Protein AF-0000000079786240 (afdb_homodimer)

Sequence (608 aa):
MTSSVLKFWKLVFVFVGFLALCIFALRLSTKAQGFQRQNLEVLKFEAQEPRPQKLTWLQEKLTVGQSELNYLRKNSIPNWLRDIDIDKELNETQAVLTLHSYLDNIDVICRRKIRFGHLDDGGWEICDDIHVRPEPPCIIYSFGIANDWTFDDEVSRLYGCHVYAFDPSIEQDRHDRSKLIHFYPWGLAGITGAWPGKGWPMYTLQDIKEKLGHSDKVIDIVKMDIESSEWTALPQMVTSGQLNNVRQLLIEFHVTPGRKDVKIVQAIERLGFKKFYVHKNFHCRRRQVGFPVFRTSCYEVMYMMTSSVLKFWKLVFVFVGFLALCIFALRLSTKAQGFQRQNLEVLKFEAQEPRPQKLTWLQEKLTVGQSELNYLRKNSIPNWLRDIDIDKELNETQAVLTLHSYLDNIDVICRRKIRFGHLDDGGWEICDDIHVRPEPPCIIYSFGIANDWTFDDEVSRLYGCHVYAFDPSIEQDRHDRSKLIHFYPWGLAGITGAWPGKGWPMYTLQDIKEKLGHSDKVIDIVKMDIESSEWTALPQMVTSGQLNNVRQLLIEFHVTPGRKDVKIVQAIERLGFKKFYVHKNFHCRRRQVGFPVFRTSCYEVMYM

Nearest PDB structures (foldseek):
  7c9m-assembly4_D  TM=3.931E-01  e=1.269E-02  Staphylococcus aureus subsp. aureus Mu50
  3cse-assembly1_A  TM=3.322E-01  e=5.020E-03  Nakaseomyces glabratus
  1zg3-assembly1_A  TM=3.433E-01  e=6.742E-02  Medicago truncatula
  4lcj-assembly4_G  TM=2.944E-01  e=4.311E-01  Homo sapiens
  6cdf-assembly1_A  TM=2.837E-01  e=4.879E-01  Homo sapiens

Organism: Elysia chlorotica (NCBI:txid188477)

InterPro domains:
  IPR025714 Methyltransferase domain [PF13383] (102-303)
  IPR026913 Probable methyltransferase-like protein 24 [PTHR32026] (58-301)

Secondary structure (DSSP, 8-state):
-----S-S------------TT-TT-----------------------------GGGGGGGTTHHHHHHHHHHHH---S--TT--HHHH--HHHHHHHHHHHHTS-SS--SSEEEES-SSTT-EEEE--TTTS--SS-EEEEE--TT--HHHHHHHHHH-PEEEEE-TTS---SEESSSSEEEE--EE-SS-EEPTTT--EEE-HHHHHHHTT-TTSPEEEEEE--TTTHHHHHHHHHHTTTTTTEEEEEEEEE---SHHHHHHHHHHHHTT--EEEEEE-GGGEE--TT-SS-EESEEEEEE-/--------------------TT--------------------------------STTTTTSTTTHHHHHHHHHHH---S--TT--HHHH--HHHHHHHHHHHHTS-SS--SSEEEES-SSTT-EEEE--TTTS--SS-EEEEE--TT--HHHHHHHHHH-PEEEEE-TTS---SEESSSSEEEE--EE-SS-EEPTTT--EEE-HHHHHHHTT-TTSPEEEEEE--TTTHHHHHHHHHHTTTTTTEEEEEEEEE---SHHHHHHHHHHHHTT--EEEEEE-GGGEE--TT-SS-EESEEEEEE-

Foldseek 3Di:
DDCPDDPDPPPDDPPDDPDDDPDDPDDPDDDPDDPDPPCPPPPCPPPPVPDPPDDPVPVVVVCCLVVLVVLLVVQEDQDDCQPPPLVPPHDQLSLQSHVQNPLADFDDAQPDWDWWFDPAPQIDIDRCDPVQHAAPQAEEEAEDCVVRCRRVVVCCVPRVYQYEYEALVPPDDWDAPDPRYTYHNEHEALDFAADPPPRRGYDAPCVVCVVVVNNPHAHSEYAYDHPARCLGRQVNCLVVVVCLRYRKYKYKAQDDRGSSSSVSVNSVVNSPKTWHDKDFRCVQWADDPSNSDIGGSIITTMID/DDPDDDPDDPPDDPDDDDDDDPDDPDDDDDDPDDPDPPPPPPPPPPPPPPPPPPPPVVVVVVCVLVVLVVLLVVQEDQDDCQPPPLVPPHDQLSLQSHVQNPLADFDDAQPDWDWWFDPAPQIDIDRCDPVQHAAPQAEEEAEDCVVRCRRVVVCCVPRVYQYEYEALVPPDDWDAPDPRYTYHNEHEALDFDADPPPRRGYDAPCVVCVVVVNNPHAHSEYADDHPARCLGRQVNCLVVVVCLRYRKYKYKAQDDRGSSSSVSVNSVVNSPKTWHDKDFRCVQWDDDPSNSDIGGSIITTMID

Radius of gyration: 31.69 Å; Cα contacts (8 Å, |Δi|>4): 1097; chains: 2; bounding box: 98×80×84 Å

pLDDT: mean 80.37, std 29.46, range [17.89, 98.94]

Solvent-accessible surface area (backbone atoms only — not comparable to full-atom values): 34622 Å² total; per-residue (Å²): 140,75,90,80,74,90,74,82,78,83,78,80,81,83,74,79,90,82,79,78,84,74,71,87,72,76,73,93,75,76,90,75,71,81,83,71,81,71,79,72,72,71,75,74,73,73,72,68,69,74,72,75,82,72,73,71,72,61,75,72,49,79,67,39,23,49,37,37,54,48,48,40,61,75,42,35,51,29,63,82,51,65,84,58,55,61,85,81,74,38,55,62,69,30,24,36,46,15,42,57,36,30,54,59,30,47,70,46,86,44,57,37,54,44,62,33,40,40,78,56,85,73,32,47,67,42,53,59,38,87,92,58,34,73,52,64,86,33,34,30,42,38,34,45,42,91,88,54,54,51,30,60,54,45,47,28,51,33,45,50,22,39,33,41,34,24,29,39,84,50,93,53,71,70,44,65,84,45,99,40,31,38,38,38,43,36,34,69,21,52,53,68,43,62,39,83,95,74,60,34,47,27,26,24,66,64,56,49,26,51,76,70,71,38,73,88,47,64,32,38,31,40,36,39,45,58,88,51,35,58,74,46,19,49,57,42,31,59,76,68,50,64,56,76,47,44,48,26,44,33,37,46,43,55,66,64,85,39,55,69,55,42,53,50,57,27,51,46,38,63,75,61,44,33,31,48,42,58,47,69,38,57,91,33,60,34,82,48,91,79,49,84,51,71,42,52,36,28,34,35,33,25,28,63,140,77,98,78,79,97,80,85,77,98,77,74,92,82,79,77,98,83,81,78,90,73,70,94,73,78,71,91,75,83,81,82,75,78,83,72,80,70,77,75,74,73,76,75,74,74,75,70,72,73,74,78,79,58,71,73,59,61,76,60,54,72,62,39,26,47,35,36,55,47,48,38,62,74,42,34,50,31,63,82,52,65,84,58,55,60,83,81,75,37,54,63,69,30,24,35,45,16,43,56,36,31,54,59,28,48,70,43,87,44,56,39,54,44,62,33,39,42,78,56,86,72,33,48,68,42,51,58,37,87,91,57,34,73,52,63,86,32,33,31,41,39,35,44,42,91,89,53,53,49,30,59,54,46,47,28,53,34,46,51,20,40,32,42,35,24,30,41,85,50,95,53,73,70,45,65,83,44,100,41,32,39,38,36,41,36,34,70,21,51,53,70,43,62,40,83,93,74,60,34,45,25,26,24,68,64,56,50,26,51,77,70,71,39,73,89,48,67,32,37,31,40,36,38,44,58,88,51,34,57,75,46,20,48,58,42,33,58,76,71,50,64,55,75,46,43,46,26,44,34,36,47,44,55,65,65,85,38,56,69,56,44,53,49,57,26,51,46,38,66,74,62,44,35,31,48,42,60,47,71,38,59,90,33,60,37,82,47,90,79,48,83,50,72,42,54,34,28,34,36,34,26,29,64

Structure (mmCIF, N/CA/C/O backbone):
data_AF-0000000079786240-model_v1
#
loop_
_entity.id
_entity.type
_entity.pdbx_description
1 polymer 'Methyltransferase domain-containing protein'
#
loop_
_atom_site.group_PDB
_atom_site.id
_atom_site.type_symbol
_atom_site.label_atom_id
_atom_site.label_alt_id
_atom_site.label_comp_id
_atom_site.label_asym_id
_atom_site.label_entity_id
_atom_site.label_seq_id
_atom_site.pdbx_PDB_ins_code
_atom_site.Cartn_x
_atom_site.Cartn_y
_atom_site.Cartn_z
_atom_site.occupancy
_atom_site.B_iso_or_equiv
_atom_site.auth_seq_id
_atom_site.auth_comp_id
_atom_site.auth_asym_id
_atom_site.auth_atom_id
_atom_site.pdbx_PDB_model_num
ATOM 1 N N . MET A 1 1 ? 44.469 -10.828 -60.812 1 22.33 1 MET A N 1
ATOM 2 C CA . MET A 1 1 ? 43.219 -10.32 -61.312 1 22.33 1 MET A CA 1
ATOM 3 C C . MET A 1 1 ? 42.031 -10.883 -60.531 1 22.33 1 MET A C 1
ATOM 5 O O . MET A 1 1 ? 40.938 -10.312 -60.531 1 22.33 1 MET A O 1
ATOM 9 N N . THR A 1 2 ? 42.094 -12.125 -60.062 1 22.59 2 THR A N 1
ATOM 10 C CA . THR A 1 2 ? 41.062 -13.141 -59.969 1 22.59 2 THR A CA 1
ATOM 11 C C . THR A 1 2 ? 40.156 -12.891 -58.75 1 22.59 2 THR A C 1
ATOM 13 O O . THR A 1 2 ? 38.938 -12.977 -58.844 1 22.59 2 THR A O 1
ATOM 16 N N . SER A 1 3 ? 40.688 -13.172 -57.531 1 25.36 3 SER A N 1
ATOM 17 C CA . SER A 1 3 ? 40.094 -13.953 -56.438 1 25.36 3 SER A CA 1
ATOM 18 C C . SER A 1 3 ? 39.188 -13.094 -55.562 1 25.36 3 SER A C 1
ATOM 20 O O . SER A 1 3 ? 39.625 -12.57 -54.531 1 25.36 3 SER A O 1
ATOM 22 N N . SER A 1 4 ? 38.5 -12.031 -56.219 1 27.08 4 SER A N 1
ATOM 23 C CA . SER A 1 4 ? 37.562 -10.945 -55.906 1 27.08 4 SER A CA 1
ATOM 24 C C . SER A 1 4 ? 36.312 -11.469 -55.219 1 27.08 4 SER A C 1
ATOM 26 O O . SER A 1 4 ? 35.406 -11.953 -55.875 1 27.08 4 SER A O 1
ATOM 28 N N . VAL A 1 5 ? 36.469 -12.211 -54 1 24.45 5 VAL A N 1
ATOM 29 C CA . VAL A 1 5 ? 35.656 -13.164 -53.219 1 24.45 5 VAL A CA 1
ATOM 30 C C . VAL A 1 5 ? 34.281 -12.57 -52.938 1 24.45 5 VAL A C 1
ATOM 32 O O . VAL A 1 5 ? 34.094 -11.359 -53.094 1 24.45 5 VAL A O 1
ATOM 35 N N . LEU A 1 6 ? 33.594 -12.906 -51.656 1 22.25 6 LEU A N 1
ATOM 36 C CA . LEU A 1 6 ? 32.438 -13.57 -51.062 1 22.25 6 LEU A CA 1
ATOM 37 C C . LEU A 1 6 ? 31.469 -12.555 -50.438 1 22.25 6 LEU A C 1
ATOM 39 O O . LEU A 1 6 ? 31.359 -12.453 -49.219 1 22.25 6 LEU A O 1
ATOM 43 N N . LYS A 1 7 ? 31.719 -11.18 -50.688 1 22.36 7 LYS A N 1
ATOM 44 C CA . LYS A 1 7 ? 31.172 -10.125 -49.844 1 22.36 7 LYS A CA 1
ATOM 45 C C . LYS A 1 7 ? 29.656 -10.281 -49.656 1 22.36 7 LYS A C 1
ATOM 47 O O . LYS A 1 7 ? 29.141 -10.18 -48.562 1 22.36 7 LYS A O 1
ATOM 52 N N . PHE A 1 8 ? 28.719 -9.867 -50.625 1 22.98 8 PHE A N 1
ATOM 53 C CA . PHE A 1 8 ? 27.641 -8.883 -50.562 1 22.98 8 PHE A CA 1
ATOM 54 C C . PHE A 1 8 ? 26.297 -9.57 -50.344 1 22.98 8 PHE A C 1
ATOM 56 O O . PHE A 1 8 ? 25.25 -8.914 -50.375 1 22.98 8 PHE A O 1
ATOM 63 N N . TRP A 1 9 ? 26.125 -10.969 -50.344 1 21.17 9 TRP A N 1
ATOM 64 C CA . TRP A 1 9 ? 24.875 -11.523 -50.844 1 21.17 9 TRP A CA 1
ATOM 65 C C . TRP A 1 9 ? 23.719 -11.234 -49.906 1 21.17 9 TRP A C 1
ATOM 67 O O . TRP A 1 9 ? 22.578 -11.578 -50.188 1 21.17 9 TRP A O 1
ATOM 77 N N . LYS A 1 10 ? 23.938 -11.117 -48.531 1 20.62 10 LYS A N 1
ATOM 78 C CA . LYS A 1 10 ? 22.984 -11.75 -47.625 1 20.62 10 LYS A CA 1
ATOM 79 C C . LYS A 1 10 ? 21.703 -10.938 -47.5 1 20.62 10 LYS A C 1
ATOM 81 O O . LYS A 1 10 ? 21.516 -10.172 -46.562 1 20.62 10 LYS A O 1
ATOM 86 N N . LEU A 1 11 ? 21.281 -9.992 -48.406 1 23.78 11 LEU A N 1
ATOM 87 C CA . LEU A 1 11 ? 20.172 -9.062 -48.281 1 23.78 11 LEU A CA 1
ATOM 88 C C . LEU A 1 11 ? 18.844 -9.812 -48.156 1 23.78 11 LEU A C 1
ATOM 90 O O . LEU A 1 11 ? 18.359 -10.375 -49.156 1 23.78 11 LEU A O 1
ATOM 94 N N . VAL A 1 12 ? 18.578 -10.758 -47.156 1 21.23 12 VAL A N 1
ATOM 95 C CA . VAL A 1 12 ? 17.531 -11.75 -47.031 1 21.23 12 VAL A CA 1
ATOM 96 C C . VAL A 1 12 ? 16.156 -11.078 -47.188 1 21.23 12 VAL A C 1
ATOM 98 O O . VAL A 1 12 ? 16.016 -9.883 -46.938 1 21.23 12 VAL A O 1
ATOM 101 N N . PHE A 1 13 ? 14.836 -11.836 -47.219 1 21.84 13 PHE A N 1
ATOM 102 C CA . PHE A 1 13 ? 13.562 -12.195 -47.812 1 21.84 13 PHE A CA 1
ATOM 103 C C . PHE A 1 13 ? 12.398 -11.531 -47.094 1 21.84 13 PHE A C 1
ATOM 105 O O . PHE A 1 13 ? 11.234 -11.852 -47.344 1 21.84 13 PHE A O 1
ATOM 112 N N . VAL A 1 14 ? 12.523 -10.68 -46.062 1 21.89 14 VAL A N 1
ATOM 113 C CA . VAL A 1 14 ? 11.492 -10.688 -45 1 21.89 14 VAL A CA 1
ATOM 114 C C . VAL A 1 14 ? 10.195 -10.117 -45.562 1 21.89 14 VAL A C 1
ATOM 116 O O . VAL A 1 14 ? 9.32 -9.688 -44.812 1 21.89 14 VAL A O 1
ATOM 119 N N . PHE A 1 15 ? 9.852 -9.883 -46.844 1 21.89 15 PHE A N 1
ATOM 120 C CA . PHE A 1 15 ? 8.875 -8.906 -47.312 1 21.89 15 PHE A CA 1
ATOM 121 C C . PHE A 1 15 ? 7.457 -9.438 -47.156 1 21.89 15 PHE A C 1
ATOM 123 O O . PHE A 1 15 ? 6.5 -8.852 -47.656 1 21.89 15 PHE A O 1
ATOM 130 N N . VAL A 1 16 ? 7.137 -10.68 -46.531 1 21.16 16 VAL A N 1
ATOM 131 C CA . VAL A 1 16 ? 5.973 -11.336 -47.125 1 21.16 16 VAL A CA 1
ATOM 132 C C . VAL A 1 16 ? 4.734 -10.461 -46.938 1 21.16 16 VAL A C 1
ATOM 134 O O . VAL A 1 16 ? 4.746 -9.531 -46.125 1 21.16 16 VAL A O 1
ATOM 137 N N . GLY A 1 17 ? 3.383 -11.016 -46.281 1 21.52 17 GLY A N 1
ATOM 138 C CA . GLY A 1 17 ? 2.043 -11.344 -46.75 1 21.52 17 GLY A CA 1
ATOM 139 C C . GLY A 1 17 ? 0.993 -10.352 -46.281 1 21.52 17 GLY A C 1
ATOM 140 O O . GLY A 1 17 ? 0.657 -10.305 -45.094 1 21.52 17 GLY A O 1
ATOM 141 N N . PHE A 1 18 ? 0.899 -9.078 -46.562 1 21.66 18 PHE A N 1
ATOM 142 C CA . PHE A 1 18 ? 0.159 -7.91 -46.094 1 21.66 18 PHE A CA 1
ATOM 143 C C . PHE A 1 18 ? -1.342 -8.125 -46.281 1 21.66 18 PHE A C 1
ATOM 145 O O . PHE A 1 18 ? -2.127 -7.73 -45.406 1 21.66 18 PHE A O 1
ATOM 152 N N . LEU A 1 19 ? -1.97 -8.469 -47.469 1 20.8 19 LEU A N 1
ATOM 153 C CA . LEU A 1 19 ? -3.029 -7.699 -48.094 1 20.8 19 LEU A CA 1
ATOM 154 C C . LEU A 1 19 ? -4.402 -8.188 -47.656 1 20.8 19 LEU A C 1
ATOM 156 O O . LEU A 1 19 ? -5.379 -7.434 -47.688 1 20.8 19 LEU A O 1
ATOM 160 N N . ALA A 1 20 ? -4.766 -9.445 -47.344 1 20.47 20 ALA A N 1
ATOM 161 C CA . ALA A 1 20 ? -5.945 -9.984 -48 1 20.47 20 ALA A CA 1
ATOM 162 C C . ALA A 1 20 ? -7.227 -9.562 -47.281 1 20.47 20 ALA A C 1
ATOM 164 O O . ALA A 1 20 ? -8.328 -9.773 -47.812 1 20.47 20 ALA A O 1
ATOM 165 N N . LEU A 1 21 ? -7.316 -9.047 -46.031 1 19.92 21 LEU A N 1
ATOM 166 C CA . LEU A 1 21 ? -8.414 -9.555 -45.219 1 19.92 21 LEU A CA 1
ATOM 167 C C . LEU A 1 21 ? -9.703 -8.781 -45.5 1 19.92 21 LEU A C 1
ATOM 169 O O . LEU A 1 21 ? -10.453 -8.453 -44.594 1 19.92 21 LEU A O 1
ATOM 173 N N . CYS A 1 22 ? -9.906 -7.91 -46.5 1 19.03 22 CYS A N 1
ATOM 174 C CA . CYS A 1 22 ? -10.93 -6.871 -46.406 1 19.03 22 CYS A CA 1
ATOM 175 C C . CYS A 1 22 ? -12.328 -7.465 -46.562 1 19.03 22 CYS A C 1
ATOM 177 O O . CYS A 1 22 ? -13.312 -6.84 -46.156 1 19.03 22 CYS A O 1
ATOM 179 N N . ILE A 1 23 ? -12.602 -8.531 -47.375 1 19.91 23 ILE A N 1
ATOM 180 C CA . ILE A 1 23 ? -13.711 -8.438 -48.312 1 19.91 23 ILE A CA 1
ATOM 181 C C . ILE A 1 23 ? -15.023 -8.766 -47.594 1 19.91 23 ILE A C 1
ATOM 183 O O . ILE A 1 23 ? -16.094 -8.367 -48.062 1 19.91 23 ILE A O 1
ATOM 187 N N . PHE A 1 24 ? -15.156 -9.586 -46.562 1 20.86 24 PHE A N 1
ATOM 188 C CA . PHE A 1 24 ? -16.312 -10.484 -46.656 1 20.86 24 PHE A CA 1
ATOM 189 C C . PHE A 1 24 ? -17.594 -9.773 -46.219 1 20.86 24 PHE A C 1
ATOM 191 O O . PHE A 1 24 ? -18.094 -10.008 -45.125 1 20.86 24 PHE A O 1
ATOM 198 N N . ALA A 1 25 ? -17.797 -8.438 -46.281 1 20.77 25 ALA A N 1
ATOM 199 C CA . ALA A 1 25 ? -18.859 -7.773 -45.531 1 20.77 25 ALA A CA 1
ATOM 200 C C . ALA A 1 25 ? -20.234 -8.141 -46.125 1 20.77 25 ALA A C 1
ATOM 202 O O . ALA A 1 25 ? -21.266 -7.836 -45.5 1 20.77 25 ALA A O 1
ATOM 203 N N . LEU A 1 26 ? -20.359 -8.531 -47.375 1 20.33 26 LEU A N 1
ATOM 204 C CA . LEU A 1 26 ? -21.516 -7.988 -48.062 1 20.33 26 LEU A CA 1
ATOM 205 C C . LEU A 1 26 ? -22.797 -8.695 -47.625 1 20.33 26 LEU A C 1
ATOM 207 O O . LEU A 1 26 ? -23.859 -8.078 -47.594 1 20.33 26 LEU A O 1
ATOM 211 N N . ARG A 1 27 ? -22.938 -10.055 -47.594 1 20.02 27 ARG A N 1
ATOM 212 C CA . ARG A 1 27 ? -24.047 -10.609 -48.344 1 20.02 27 ARG A CA 1
ATOM 213 C C . ARG A 1 27 ? -25.328 -10.625 -47.5 1 20.02 27 ARG A C 1
ATOM 215 O O . ARG A 1 27 ? -26.359 -11.109 -47.969 1 20.02 27 ARG A O 1
ATOM 222 N N . LEU A 1 28 ? -25.359 -10.594 -46.094 1 21.94 28 LEU A N 1
ATOM 223 C CA . LEU A 1 28 ? -26.453 -11.383 -45.531 1 21.94 28 LEU A CA 1
ATOM 224 C C . LEU A 1 28 ? -27.781 -10.641 -45.688 1 21.94 28 LEU A C 1
ATOM 226 O O . LEU A 1 28 ? -27.969 -9.602 -45.031 1 21.94 28 LEU A O 1
ATOM 230 N N . SER A 1 29 ? -28.484 -10.648 -46.781 1 19.75 29 SER A N 1
ATOM 231 C CA . SER A 1 29 ? -29.625 -9.961 -47.375 1 19.75 29 SER A CA 1
ATOM 232 C C . SER A 1 29 ? -30.875 -10.117 -46.5 1 19.75 29 SER A C 1
ATOM 234 O O . SER A 1 29 ? -31.484 -9.133 -46.094 1 19.75 29 SER A O 1
ATOM 236 N N . THR A 1 30 ? -31.812 -11.039 -46.812 1 20.81 30 THR A N 1
ATOM 237 C CA . THR A 1 30 ? -33.188 -10.828 -47.281 1 20.81 30 THR A CA 1
ATOM 238 C C . THR A 1 30 ? -34.156 -10.922 -46.125 1 20.81 30 THR A C 1
ATOM 240 O O . THR A 1 30 ? -35.125 -10.133 -46.062 1 20.81 30 THR A O 1
ATOM 243 N N . LYS A 1 31 ? -34.469 -12.203 -45.531 1 21.92 31 LYS A N 1
ATOM 244 C CA . LYS A 1 31 ? -35.844 -12.633 -45.312 1 21.92 31 LYS A CA 1
ATOM 245 C C . LYS A 1 31 ? -36.438 -11.961 -44.062 1 21.92 31 LYS A C 1
ATOM 247 O O . LYS A 1 31 ? -36.188 -12.398 -42.938 1 21.92 31 LYS A O 1
ATOM 252 N N . ALA A 1 32 ? -36.469 -10.641 -43.812 1 23.78 32 ALA A N 1
ATOM 253 C CA . ALA A 1 32 ? -36.906 -9.898 -42.625 1 23.78 32 ALA A CA 1
ATOM 254 C C . ALA A 1 32 ? -38.438 -9.992 -42.469 1 23.78 32 ALA A C 1
ATOM 256 O O . ALA A 1 32 ? -39.156 -9.109 -42.906 1 23.78 32 ALA A O 1
ATOM 257 N N . GLN A 1 33 ? -39 -11.148 -42.875 1 21.19 33 GLN A N 1
ATOM 258 C CA . GLN A 1 33 ? -40.438 -11.047 -43.062 1 21.19 33 GLN A CA 1
ATOM 259 C C . GLN A 1 33 ? -41.125 -10.531 -41.812 1 21.19 33 GLN A C 1
ATOM 261 O O . GLN A 1 33 ? -40.531 -10.453 -40.75 1 21.19 33 GLN A O 1
ATOM 266 N N . GLY A 1 34 ? -42.469 -11.07 -41.406 1 22.34 34 GLY A N 1
ATOM 267 C CA . GLY A 1 34 ? -43.812 -10.609 -41.094 1 22.34 34 GLY A CA 1
ATOM 268 C C . GLY A 1 34 ? -44.062 -10.492 -39.594 1 22.34 34 GLY A C 1
ATOM 269 O O . GLY A 1 34 ? -45.188 -10.68 -39.125 1 22.34 34 GLY A O 1
ATOM 270 N N . PHE A 1 35 ? -43.062 -10.531 -38.688 1 23.77 35 PHE A N 1
ATOM 271 C CA . PHE A 1 35 ? -43.469 -10.828 -37.312 1 23.77 35 PHE A CA 1
ATOM 272 C C . PHE A 1 35 ? -44.469 -9.812 -36.812 1 23.77 35 PHE A C 1
ATOM 274 O O . PHE A 1 35 ? -44.281 -8.602 -36.938 1 23.77 35 PHE A O 1
ATOM 281 N N . GLN A 1 36 ? -45.75 -10.289 -36.688 1 22.17 36 GLN A N 1
ATOM 282 C CA . GLN A 1 36 ? -47.031 -9.695 -36.312 1 22.17 36 GLN A CA 1
ATOM 283 C C . GLN A 1 36 ? -46.906 -8.789 -35.094 1 22.17 36 GLN A C 1
ATOM 285 O O . GLN A 1 36 ? -46.156 -9.102 -34.156 1 22.17 36 GLN A O 1
ATOM 290 N N . ARG A 1 37 ? -47.469 -7.605 -35.156 1 24.81 37 ARG A N 1
ATOM 291 C CA . ARG A 1 37 ? -47.562 -6.414 -34.312 1 24.81 37 ARG A CA 1
ATOM 292 C C . ARG A 1 37 ? -48.281 -6.73 -33 1 24.81 37 ARG A C 1
ATOM 294 O O . ARG A 1 37 ? -49.5 -6.734 -32.938 1 24.81 37 ARG A O 1
ATOM 301 N N . GLN A 1 38 ? -48 -7.93 -32.344 1 24.08 38 GLN A N 1
ATOM 302 C CA . GLN A 1 38 ? -48.812 -8.102 -31.172 1 24.08 38 GLN A CA 1
ATOM 303 C C . GLN A 1 38 ? -48.875 -6.82 -30.359 1 24.08 38 GLN A C 1
ATOM 305 O O . GLN A 1 38 ? -47.875 -6.109 -30.219 1 24.08 38 GLN A O 1
ATOM 310 N N . ASN A 1 39 ? -50.125 -6.297 -30.203 1 23.8 39 ASN A N 1
ATOM 311 C CA . ASN A 1 39 ? -50.594 -5.098 -29.531 1 23.8 39 ASN A CA 1
ATOM 312 C C . ASN A 1 39 ? -50 -4.949 -28.141 1 23.8 39 ASN A C 1
ATOM 314 O O . ASN A 1 39 ? -50.219 -5.793 -27.266 1 23.8 39 ASN A O 1
ATOM 318 N N . LEU A 1 40 ? -48.781 -4.582 -28.062 1 23.16 40 LEU A N 1
ATOM 319 C CA . LEU A 1 40 ? -48.125 -4.316 -26.781 1 23.16 40 LEU A CA 1
ATOM 320 C C . LEU A 1 40 ? -48.938 -3.32 -25.953 1 23.16 40 LEU A C 1
ATOM 322 O O . LEU A 1 40 ? -49 -2.133 -26.281 1 23.16 40 LEU A O 1
ATOM 326 N N . GLU A 1 41 ? -50.188 -3.85 -25.609 1 24.83 41 GLU A N 1
ATOM 327 C CA . GLU A 1 41 ? -50.906 -2.977 -24.703 1 24.83 41 GLU A CA 1
ATOM 328 C C . GLU A 1 41 ? -50 -2.373 -23.656 1 24.83 41 GLU A C 1
ATOM 330 O O . GLU A 1 41 ? -49.344 -3.102 -22.922 1 24.83 41 GLU A O 1
ATOM 335 N N . VAL A 1 42 ? -49.625 -1.253 -23.891 1 26.91 42 VAL A N 1
ATOM 336 C CA . VAL A 1 42 ? -48.844 -0.353 -23.047 1 26.91 42 VAL A CA 1
ATOM 337 C C . VAL A 1 42 ? -49.562 -0.177 -21.703 1 26.91 42 VAL A C 1
ATOM 339 O O . VAL A 1 42 ? -50.656 0.389 -21.625 1 26.91 42 VAL A O 1
ATOM 342 N N . LEU A 1 43 ? -49.594 -1.29 -20.906 1 24.41 43 LEU A N 1
ATOM 343 C CA . LEU A 1 43 ? -50.125 -1.073 -19.578 1 24.41 43 LEU A CA 1
ATOM 344 C C . LEU A 1 43 ? -49.656 0.246 -19 1 24.41 43 LEU A C 1
ATOM 346 O O . LEU A 1 43 ? -48.438 0.467 -18.875 1 24.41 43 LEU A O 1
ATOM 350 N N . LYS A 1 44 ? -50.5 1.229 -19.188 1 26.27 44 LYS A N 1
ATOM 351 C CA . LYS A 1 44 ? -50.375 2.533 -18.531 1 26.27 44 LYS A CA 1
ATOM 352 C C . LYS A 1 44 ? -50.219 2.387 -17.016 1 26.27 44 LYS A C 1
ATOM 354 O O . LYS A 1 44 ? -51.188 2.1 -16.328 1 26.27 44 LYS A O 1
ATOM 359 N N . PHE A 1 45 ? -49.156 1.735 -16.562 1 23.72 45 PHE A N 1
ATOM 360 C CA . PHE A 1 45 ? -49 1.871 -15.117 1 23.72 45 PHE A CA 1
ATOM 361 C C . PHE A 1 45 ? -49.125 3.332 -14.695 1 23.72 45 PHE A C 1
ATOM 363 O O . PHE A 1 45 ? -48.344 4.168 -15.148 1 23.72 45 PHE A O 1
ATOM 370 N N . GLU A 1 46 ? -50.281 3.771 -14.5 1 24.84 46 GLU A N 1
ATOM 371 C CA . GLU A 1 46 ? -50.469 5.047 -13.812 1 24.84 46 GLU A CA 1
ATOM 372 C C . GLU A 1 46 ? -49.531 5.164 -12.617 1 24.84 46 GLU A C 1
ATOM 374 O O . GLU A 1 46 ? -49.594 4.344 -11.695 1 24.84 46 GLU A O 1
ATOM 379 N N . ALA A 1 47 ? -48.469 5.812 -12.812 1 28.72 47 ALA A N 1
ATOM 380 C CA . ALA A 1 47 ? -47.5 6.242 -11.789 1 28.72 47 ALA A CA 1
ATOM 381 C C . ALA A 1 47 ? -48.219 7.004 -10.672 1 28.72 47 ALA A C 1
ATOM 383 O O . ALA A 1 47 ? -48.625 8.148 -10.859 1 28.72 47 ALA A O 1
ATOM 384 N N . GLN A 1 48 ? -49.156 6.301 -10.109 1 28.42 48 GLN A N 1
ATOM 385 C CA . GLN A 1 48 ? -49.562 7.137 -8.984 1 28.42 48 GLN A CA 1
ATOM 386 C C . GLN A 1 48 ? -48.375 7.672 -8.219 1 28.42 48 GLN A C 1
ATOM 388 O O . GLN A 1 48 ? -47.469 6.906 -7.859 1 28.42 48 GLN A O 1
ATOM 393 N N . GLU A 1 49 ? -48.188 8.93 -8.344 1 26.52 49 GLU A N 1
ATOM 394 C CA . GLU A 1 49 ? -47.125 9.742 -7.734 1 26.52 49 GLU A CA 1
ATOM 395 C C . GLU A 1 49 ? -47.125 9.578 -6.215 1 26.52 49 GLU A C 1
ATOM 397 O O . GLU A 1 49 ? -48.094 9.891 -5.547 1 26.52 49 GLU A O 1
ATOM 402 N N . PRO A 1 50 ? -46.719 8.398 -5.75 1 29.34 50 PRO A N 1
ATOM 403 C CA . PRO A 1 50 ? -46.938 8.5 -4.301 1 29.34 50 PRO A CA 1
ATOM 404 C C . PRO A 1 50 ? -46.5 9.844 -3.734 1 29.34 50 PRO A C 1
ATOM 406 O O . PRO A 1 50 ? -45.625 10.5 -4.305 1 29.34 50 PRO A O 1
ATOM 409 N N . ARG A 1 51 ? -47.406 10.508 -3.018 1 31.05 51 ARG A N 1
ATOM 410 C CA . ARG A 1 51 ? -47.188 11.734 -2.262 1 31.05 51 ARG A CA 1
ATOM 411 C C . ARG A 1 51 ? -45.875 11.695 -1.495 1 31.05 51 ARG A C 1
ATOM 413 O O . ARG A 1 51 ? -45.531 10.664 -0.907 1 31.05 51 ARG A O 1
ATOM 420 N N . PRO A 1 52 ? -45 12.703 -1.837 1 26.17 52 PRO A N 1
ATOM 421 C CA . PRO A 1 52 ? -43.656 12.773 -1.272 1 26.17 52 PRO A CA 1
ATOM 422 C C . PRO A 1 52 ? -43.656 12.672 0.251 1 26.17 52 PRO A C 1
ATOM 424 O O . PRO A 1 52 ? -44.25 13.508 0.933 1 26.17 52 PRO A O 1
ATOM 427 N N . GLN A 1 53 ? -44.062 11.516 0.811 1 27.8 53 GLN A N 1
ATOM 428 C CA . GLN A 1 53 ? -43.875 11.625 2.252 1 27.8 53 GLN A CA 1
ATOM 429 C C . GLN A 1 53 ? -42.562 12.367 2.574 1 27.8 53 GLN A C 1
ATOM 431 O O . GLN A 1 53 ? -41.5 11.93 2.18 1 27.8 53 GLN A O 1
ATOM 436 N N . LYS A 1 54 ? -42.594 13.695 2.873 1 25.92 54 LYS A N 1
ATOM 437 C CA . LYS A 1 54 ? -41.75 14.883 3.004 1 25.92 54 LYS A CA 1
ATOM 438 C C . LYS A 1 54 ? -40.469 14.578 3.787 1 25.92 54 LYS A C 1
ATOM 440 O O . LYS A 1 54 ? -40.406 13.57 4.492 1 25.92 54 LYS A O 1
ATOM 445 N N . LEU A 1 55 ? -39.812 15.672 4.52 1 23.17 55 LEU A N 1
ATOM 446 C CA . LEU A 1 55 ? -38.625 16.359 4.965 1 23.17 55 LEU A CA 1
ATOM 447 C C . LEU A 1 55 ? -38.062 15.719 6.234 1 23.17 55 LEU A C 1
ATOM 449 O O . LEU A 1 55 ? -37.031 16.172 6.766 1 23.17 55 LEU A O 1
ATOM 453 N N . THR A 1 56 ? -38.938 15.055 7.004 1 29.62 56 THR A N 1
ATOM 454 C CA . THR A 1 56 ? -38.5 14.742 8.367 1 29.62 56 THR A CA 1
ATOM 455 C C . THR A 1 56 ? -37.312 13.805 8.359 1 29.62 56 THR A C 1
ATOM 457 O O . THR A 1 56 ? -36.656 13.602 9.391 1 29.62 56 THR A O 1
ATOM 460 N N . TRP A 1 57 ? -37.188 13.055 7.281 1 28.08 57 TRP A N 1
ATOM 461 C CA . TRP A 1 57 ? -36.156 12.023 7.25 1 28.08 57 TRP A CA 1
ATOM 462 C C . TRP A 1 57 ? -34.781 12.641 7.238 1 28.08 57 TRP A C 1
ATOM 464 O O . TRP A 1 57 ? -33.781 11.953 7.484 1 28.08 57 TRP A O 1
ATOM 474 N N . LEU A 1 58 ? -34.562 14.031 7.02 1 29.48 58 LEU A N 1
ATOM 475 C CA . LEU A 1 58 ? -33.375 14.891 7.004 1 29.48 58 LEU A CA 1
ATOM 476 C C . LEU A 1 58 ? -32.688 14.883 8.367 1 29.48 58 LEU A C 1
ATOM 478 O O . LEU A 1 58 ? -31.453 15.008 8.445 1 29.48 58 LEU A O 1
ATOM 482 N N . GLN A 1 59 ? -33.406 15.227 9.461 1 30.09 59 GLN A N 1
ATOM 483 C CA . GLN A 1 59 ? -32.844 15.383 10.805 1 30.09 59 GLN A CA 1
ATOM 484 C C . GLN A 1 59 ? -32.125 14.125 11.242 1 30.09 59 GLN A C 1
ATOM 486 O O . GLN A 1 59 ? -31.203 14.195 12.07 1 30.09 59 GLN A O 1
ATOM 491 N N . GLU A 1 60 ? -32.594 12.852 11.008 1 32.03 60 GLU A N 1
ATOM 492 C CA . GLU A 1 60 ? -31.938 11.625 11.453 1 32.03 60 GLU A CA 1
ATOM 493 C C . GLU A 1 60 ? -30.672 11.344 10.648 1 32.03 60 GLU A C 1
ATOM 495 O O . GLU A 1 60 ? -30.188 10.203 10.602 1 32.03 60 GLU A O 1
ATOM 500 N N . LYS A 1 61 ? -30.016 12.016 9.719 1 36.66 61 LYS A N 1
ATOM 501 C CA . LYS A 1 61 ? -28.906 12.172 8.781 1 36.66 61 LYS A CA 1
ATOM 502 C C . LYS A 1 61 ? -27.578 12.281 9.508 1 36.66 61 LYS A C 1
ATOM 504 O O . LYS A 1 61 ? -26.516 12.07 8.914 1 36.66 61 LYS A O 1
ATOM 509 N N . LEU A 1 62 ? -27.391 13.133 10.406 1 40.34 62 LEU A N 1
ATOM 510 C CA . LEU A 1 62 ? -26.172 13.484 11.102 1 40.34 62 LEU A CA 1
ATOM 511 C C . LEU A 1 62 ? -25.484 12.25 11.672 1 40.34 62 LEU A C 1
ATOM 513 O O . LEU A 1 62 ? -24.266 12.219 11.82 1 40.34 62 LEU A O 1
ATOM 517 N N . THR A 1 63 ? -26.203 11.18 12.336 1 43.16 63 THR A N 1
ATOM 518 C CA . THR A 1 63 ? -25.75 9.906 12.883 1 43.16 63 THR A CA 1
ATOM 519 C C . THR A 1 63 ? -25.453 8.914 11.758 1 43.16 63 THR A C 1
ATOM 521 O O . THR A 1 63 ? -25.109 7.758 12.023 1 43.16 63 THR A O 1
ATOM 524 N N . VAL A 1 64 ? -25.719 9.125 10.562 1 43.84 64 VAL A N 1
ATOM 525 C CA . VAL A 1 64 ? -25.766 8.242 9.398 1 43.84 64 VAL A CA 1
ATOM 526 C C . VAL A 1 64 ? -24.359 7.832 9 1 43.84 64 VAL A C 1
ATOM 528 O O . VAL A 1 64 ? -24.094 6.652 8.75 1 43.84 64 VAL A O 1
ATOM 531 N N . GLY A 1 65 ? -23.453 8.891 8.711 1 53.53 65 GLY A N 1
ATOM 532 C CA . GLY A 1 65 ? -22.109 8.484 8.32 1 53.53 65 GLY A CA 1
ATOM 533 C C . GLY A 1 65 ? -21.453 7.531 9.305 1 53.53 65 GLY A C 1
ATOM 534 O O . GLY A 1 65 ? -20.953 6.48 8.922 1 53.53 65 GLY A O 1
ATOM 535 N N . GLN A 1 66 ? -21.484 8.016 10.539 1 60.44 66 GLN A N 1
ATOM 536 C CA . GLN A 1 66 ? -20.984 7.145 11.602 1 60.44 66 GLN A CA 1
ATOM 537 C C . GLN A 1 66 ? -21.703 5.797 11.578 1 60.44 66 GLN A C 1
ATOM 539 O O . GLN A 1 66 ? -21.078 4.754 11.789 1 60.44 66 GLN A O 1
ATOM 544 N N . SER A 1 67 ? -22.766 5.992 10.797 1 83 67 SER A N 1
ATOM 545 C CA . SER A 1 67 ? -23.578 4.785 10.719 1 83 67 SER A CA 1
ATOM 546 C C . SER A 1 67 ? -23.047 3.826 9.656 1 83 67 SER A C 1
ATOM 548 O O . SER A 1 67 ? -23.016 2.613 9.875 1 83 67 SER A O 1
ATOM 550 N N . GLU A 1 68 ? -22.516 4.449 8.57 1 95.44 68 GLU A N 1
ATOM 551 C CA . GLU A 1 68 ? -22.047 3.564 7.516 1 95.44 68 GLU A CA 1
ATOM 552 C C . GLU A 1 68 ? -20.75 2.857 7.93 1 95.44 68 GLU A C 1
ATOM 554 O O . GLU A 1 68 ? -20.594 1.661 7.68 1 95.44 68 GLU A O 1
ATOM 559 N N . LEU A 1 69 ? -19.906 3.639 8.586 1 97.25 69 LEU A N 1
ATOM 560 C CA . LEU A 1 69 ? -18.672 3.037 9.07 1 97.25 69 LEU A CA 1
ATOM 561 C C . LEU A 1 69 ? -18.953 2.01 10.156 1 97.25 69 LEU A C 1
ATOM 563 O O . LEU A 1 69 ? -18.328 0.945 10.195 1 97.25 69 LEU A O 1
ATOM 567 N N . ASN A 1 70 ? -19.891 2.416 11.023 1 96.19 70 ASN A N 1
ATOM 568 C CA . ASN A 1 70 ? -20.281 1.463 12.055 1 96.19 70 ASN A CA 1
ATOM 569 C C . ASN A 1 70 ? -20.875 0.191 11.445 1 96.19 70 ASN A C 1
ATOM 571 O O . ASN A 1 70 ? -20.609 -0.911 11.938 1 96.19 70 ASN A O 1
ATOM 575 N N . TYR A 1 71 ? -21.688 0.392 10.43 1 96.69 71 TYR A N 1
ATOM 576 C CA . TYR A 1 71 ? -22.234 -0.758 9.719 1 96.69 71 TYR A CA 1
ATOM 577 C C . TYR A 1 71 ? -21.125 -1.64 9.164 1 96.69 71 TYR A C 1
ATOM 579 O O . TYR A 1 71 ? -21.156 -2.861 9.336 1 96.69 71 TYR A O 1
ATOM 587 N N . LEU A 1 72 ? -20.141 -1.047 8.539 1 97.44 72 LEU A N 1
ATOM 588 C CA . LEU A 1 72 ? -19.016 -1.789 7.988 1 97.44 72 LEU A CA 1
ATOM 589 C C . LEU A 1 72 ? -18.266 -2.523 9.094 1 97.44 72 LEU A C 1
ATOM 591 O O . LEU A 1 72 ? -17.922 -3.697 8.938 1 97.44 72 LEU A O 1
ATOM 595 N N . ARG A 1 73 ? -18.031 -1.844 10.227 1 97.06 73 ARG A N 1
ATOM 596 C CA . ARG A 1 73 ? -17.297 -2.416 11.352 1 97.06 73 ARG A CA 1
ATOM 597 C C . ARG A 1 73 ? -18.016 -3.658 11.891 1 97.06 73 ARG A C 1
ATOM 599 O O . ARG A 1 73 ? -17.359 -4.652 12.219 1 97.06 73 ARG A O 1
ATOM 606 N N . LYS A 1 74 ? -19.266 -3.605 11.898 1 96.12 74 LYS A N 1
ATOM 607 C CA . LYS A 1 74 ? -20.062 -4.672 12.492 1 96.12 74 LYS A CA 1
ATOM 608 C C . LYS A 1 74 ? -20.25 -5.832 11.516 1 96.12 74 LYS A C 1
ATOM 610 O O . LYS A 1 74 ? -20.469 -6.973 11.93 1 96.12 74 LYS A O 1
ATOM 615 N N . ASN A 1 75 ? -20.109 -5.551 10.203 1 96.5 75 ASN A N 1
ATOM 616 C CA . ASN A 1 75 ? -20.562 -6.543 9.242 1 96.5 75 ASN A CA 1
ATOM 617 C C . ASN A 1 75 ? -19.438 -7.02 8.344 1 96.5 75 ASN A C 1
ATOM 619 O O . ASN A 1 75 ? -19.672 -7.66 7.316 1 96.5 75 ASN A O 1
ATOM 623 N N . SER A 1 76 ? -18.219 -6.723 8.695 1 96.88 76 SER A N 1
ATOM 624 C CA . SER A 1 76 ? -17.094 -7.211 7.902 1 96.88 76 SER A CA 1
ATOM 625 C C . SER A 1 76 ? -15.906 -7.559 8.789 1 96.88 76 SER A C 1
ATOM 627 O O . SER A 1 76 ? -15.766 -7.02 9.891 1 96.88 76 SER A O 1
ATOM 629 N N . ILE A 1 77 ? -15.117 -8.453 8.305 1 96.62 77 ILE A N 1
ATOM 630 C CA . ILE A 1 77 ? -13.914 -8.906 8.992 1 96.62 77 ILE A CA 1
ATOM 631 C C . ILE A 1 77 ? -12.688 -8.578 8.148 1 96.62 77 ILE A C 1
ATOM 633 O O . ILE A 1 77 ? -12.5 -9.133 7.062 1 96.62 77 ILE A O 1
ATOM 637 N N . PRO A 1 78 ? -11.852 -7.68 8.648 1 96.5 78 PRO A N 1
ATOM 638 C CA . PRO A 1 78 ? -10.75 -7.207 7.805 1 96.5 78 PRO A CA 1
ATOM 639 C C . PRO A 1 78 ? -9.531 -8.117 7.863 1 96.5 78 PRO A C 1
ATOM 641 O O . PRO A 1 78 ? -8.664 -8.055 6.988 1 96.5 78 PRO A O 1
ATOM 644 N N . ASN A 1 79 ? -9.391 -8.93 8.977 1 95.25 79 ASN A N 1
ATOM 645 C CA . ASN A 1 79 ? -8.195 -9.75 9.156 1 95.25 79 ASN A CA 1
ATOM 646 C C . ASN A 1 79 ? -8.516 -11.062 9.867 1 95.25 79 ASN A C 1
ATOM 648 O O . ASN A 1 79 ? -9.516 -11.156 10.578 1 95.25 79 ASN A O 1
ATOM 652 N N . TRP A 1 80 ? -7.699 -12.094 9.594 1 93.44 80 TRP A N 1
ATOM 653 C CA . TRP A 1 80 ? -7.672 -13.328 10.367 1 93.44 80 TRP A CA 1
ATOM 654 C C . TRP A 1 80 ? -8.984 -14.094 10.227 1 93.44 80 TRP A C 1
ATOM 656 O O . TRP A 1 80 ? -9.727 -14.258 11.195 1 93.44 80 TRP A O 1
ATOM 666 N N . LEU A 1 81 ? -9.164 -14.68 9.141 1 96.5 81 LEU A N 1
ATOM 667 C CA . LEU A 1 81 ? -10.375 -15.445 8.836 1 96.5 81 LEU A CA 1
ATOM 668 C C . LEU A 1 81 ? -10.211 -16.906 9.258 1 96.5 81 LEU A C 1
ATOM 670 O O . LEU A 1 81 ? -11.172 -17.672 9.203 1 96.5 81 LEU A O 1
ATOM 674 N N . ARG A 1 82 ? -9.094 -17.25 9.719 1 95.44 82 ARG A N 1
ATOM 675 C CA . ARG A 1 82 ? -8.688 -18.641 9.883 1 95.44 82 ARG A CA 1
ATOM 676 C C . ARG A 1 82 ? -9.719 -19.438 10.68 1 95.44 82 ARG A C 1
ATOM 678 O O . ARG A 1 82 ? -10.062 -20.562 10.32 1 95.44 82 ARG A O 1
ATOM 685 N N . ASP A 1 83 ? -10.258 -18.844 11.734 1 95.25 83 ASP A N 1
ATOM 686 C CA . ASP A 1 83 ? -11.102 -19.609 12.648 1 95.25 83 ASP A CA 1
ATOM 687 C C . ASP A 1 83 ? -12.57 -19.219 12.492 1 95.25 83 ASP A C 1
ATOM 689 O O . ASP A 1 83 ? -13.406 -19.578 13.32 1 95.25 83 ASP A O 1
ATOM 693 N N . ILE A 1 84 ? -12.883 -18.5 11.531 1 96.44 84 ILE A N 1
ATOM 694 C CA . ILE A 1 84 ? -14.25 -18.062 11.289 1 96.44 84 ILE A CA 1
ATOM 695 C C . ILE A 1 84 ? -15.008 -19.156 10.531 1 96.44 84 ILE A C 1
ATOM 697 O O . ILE A 1 84 ? -14.492 -19.719 9.562 1 96.44 84 ILE A O 1
ATOM 701 N N . ASP A 1 85 ? -16.156 -19.531 11.023 1 96.94 85 ASP A N 1
ATOM 702 C CA . ASP A 1 85 ? -17.047 -20.406 10.25 1 96.94 85 ASP A CA 1
ATOM 703 C C . ASP A 1 85 ? -17.844 -19.594 9.219 1 96.94 85 ASP A C 1
ATOM 705 O O . ASP A 1 85 ? -18.922 -19.094 9.516 1 96.94 85 ASP A O 1
ATOM 709 N N . ILE A 1 86 ? -17.391 -19.562 8.047 1 95.75 86 ILE A N 1
ATOM 710 C CA . ILE A 1 86 ? -17.875 -18.672 7.004 1 95.75 86 ILE A CA 1
ATOM 711 C C . ILE A 1 86 ? -19.344 -18.984 6.715 1 95.75 86 ILE A C 1
ATOM 713 O O . ILE A 1 86 ? -20.156 -18.078 6.531 1 95.75 86 ILE A O 1
ATOM 717 N N . ASP A 1 87 ? -19.797 -20.219 6.68 1 94.12 87 ASP A N 1
ATOM 718 C CA . ASP A 1 87 ? -21.156 -20.625 6.324 1 94.12 87 ASP A CA 1
ATOM 719 C C . ASP A 1 87 ? -22.141 -20.25 7.43 1 94.12 87 ASP A C 1
ATOM 721 O O . ASP A 1 87 ? -23.281 -19.891 7.148 1 94.12 87 ASP A O 1
ATOM 725 N N . LYS A 1 88 ? -21.688 -20.203 8.633 1 95.06 88 LYS A N 1
ATOM 726 C CA . LYS A 1 88 ? -22.578 -19.984 9.758 1 95.06 88 LYS A CA 1
ATOM 727 C C . LYS A 1 88 ? -22.562 -18.531 10.211 1 95.06 88 LYS A C 1
ATOM 729 O O . LYS A 1 88 ? -23.578 -18.016 10.68 1 95.06 88 LYS A O 1
ATOM 734 N N . GLU A 1 89 ? -21.453 -17.938 10 1 94.56 89 GLU A N 1
ATOM 735 C CA . GLU A 1 89 ? -21.281 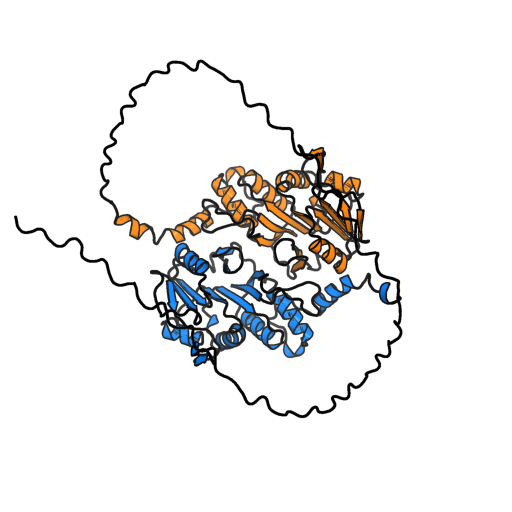-16.641 10.664 1 94.56 89 GLU A CA 1
ATOM 736 C C . GLU A 1 89 ? -21.469 -15.484 9.688 1 94.56 89 GLU A C 1
ATOM 738 O O . GLU A 1 89 ? -21.625 -14.336 10.102 1 94.56 89 GLU A O 1
ATOM 743 N N . LEU A 1 90 ? -21.422 -15.766 8.398 1 95.31 90 LEU A N 1
ATOM 744 C CA . LEU A 1 90 ? -21.547 -14.68 7.438 1 95.31 90 LEU A CA 1
ATOM 745 C C . LEU A 1 90 ? -22.719 -14.922 6.496 1 95.31 90 LEU A C 1
ATOM 747 O O . LEU A 1 90 ? -22.797 -15.969 5.859 1 95.31 90 LEU A O 1
ATOM 751 N N . ASN A 1 91 ? -23.594 -13.961 6.434 1 94.56 91 ASN A N 1
ATOM 752 C CA . ASN A 1 91 ? -24.531 -13.969 5.316 1 94.56 91 ASN A CA 1
ATOM 753 C C . ASN A 1 91 ? -23.906 -13.422 4.043 1 94.56 91 ASN A C 1
ATOM 755 O O . ASN A 1 91 ? -22.719 -13.07 4.031 1 94.56 91 ASN A O 1
ATOM 759 N N . GLU A 1 92 ? -24.625 -13.312 2.996 1 93.06 92 GLU A N 1
ATOM 760 C CA . GLU A 1 92 ? -24.062 -12.961 1.695 1 93.06 92 GLU A CA 1
ATOM 761 C C . GLU A 1 92 ? -23.516 -11.539 1.701 1 93.06 92 GLU A C 1
ATOM 763 O O . GLU A 1 92 ? -22.422 -11.281 1.185 1 93.06 92 GLU A O 1
ATOM 768 N N . THR A 1 93 ? -24.266 -10.625 2.262 1 93.19 93 THR A N 1
ATOM 769 C CA . THR A 1 93 ? -23.812 -9.242 2.344 1 93.19 93 THR A CA 1
ATOM 770 C C . THR A 1 93 ? -22.547 -9.125 3.174 1 93.19 93 THR A C 1
ATOM 772 O O . THR A 1 93 ? -21.594 -8.461 2.77 1 93.19 93 THR A O 1
ATOM 775 N N . GLN A 1 94 ? -22.5 -9.828 4.246 1 95.5 94 GLN A N 1
ATOM 776 C CA . GLN A 1 94 ? -21.328 -9.82 5.125 1 95.5 94 GLN A CA 1
ATOM 777 C C . GLN A 1 94 ? -20.125 -10.445 4.434 1 95.5 94 GLN A C 1
ATOM 779 O O . GLN A 1 94 ? -18.984 -9.984 4.625 1 95.5 94 GLN A O 1
ATOM 784 N N . ALA A 1 95 ? -20.375 -11.422 3.635 1 95.56 95 ALA A N 1
ATOM 785 C CA . ALA A 1 95 ? -19.297 -12.086 2.906 1 95.56 95 ALA A CA 1
ATOM 786 C C . ALA A 1 95 ? -18.656 -11.133 1.909 1 95.56 95 ALA A C 1
ATOM 788 O O . ALA A 1 95 ? -17.422 -11.07 1.811 1 95.56 95 ALA A O 1
ATOM 789 N N . VAL A 1 96 ? -19.469 -10.383 1.239 1 94.75 96 VAL A N 1
ATOM 790 C CA . VAL A 1 96 ? -18.969 -9.445 0.241 1 94.75 96 VAL A CA 1
ATOM 791 C C . VAL A 1 96 ? -18.156 -8.344 0.927 1 94.75 96 VAL A C 1
ATOM 793 O O . VAL A 1 96 ? -17.031 -8.039 0.513 1 94.75 96 VAL A O 1
ATOM 796 N N . LEU A 1 97 ? -18.719 -7.766 2.006 1 95.88 97 LEU A N 1
ATOM 797 C CA . LEU A 1 97 ? -18.031 -6.715 2.746 1 95.88 97 LEU A CA 1
ATOM 798 C C . LEU A 1 97 ? -16.734 -7.238 3.357 1 95.88 97 LEU A C 1
ATOM 800 O O . LEU A 1 97 ? -15.727 -6.531 3.377 1 95.88 97 LEU A O 1
ATOM 804 N N . THR A 1 98 ? -16.766 -8.5 3.801 1 96.69 98 THR A N 1
ATOM 805 C CA . THR A 1 98 ? -15.602 -9.133 4.391 1 96.69 98 THR A CA 1
ATOM 806 C C . THR A 1 98 ? -14.516 -9.359 3.34 1 96.69 98 THR A C 1
ATOM 808 O O . THR A 1 98 ? -13.336 -9.102 3.592 1 96.69 98 THR A O 1
ATOM 811 N N . LEU A 1 99 ? -14.914 -9.812 2.168 1 96.62 99 LEU A N 1
ATOM 812 C CA . LEU A 1 99 ? -13.922 -10.062 1.124 1 96.62 99 LEU A CA 1
ATOM 813 C C . LEU A 1 99 ? -13.195 -8.773 0.752 1 96.62 99 LEU A C 1
ATOM 815 O O . LEU A 1 99 ? -11.961 -8.75 0.698 1 96.62 99 LEU A O 1
ATOM 819 N N . HIS A 1 100 ? -13.938 -7.68 0.558 1 96.25 100 HIS A N 1
ATOM 820 C CA . HIS A 1 100 ? -13.328 -6.387 0.247 1 96.25 100 HIS A CA 1
ATOM 821 C C . HIS A 1 100 ? -12.438 -5.906 1.387 1 96.25 100 HIS A C 1
ATOM 823 O O . HIS A 1 100 ? -11.336 -5.406 1.149 1 96.25 100 HIS A O 1
ATOM 829 N N . SER A 1 101 ? -12.891 -6.055 2.613 1 96.94 101 SER A N 1
ATOM 830 C CA . SER A 1 101 ? -12.133 -5.605 3.775 1 96.94 101 SER A CA 1
ATOM 831 C C . SER A 1 101 ? -10.867 -6.434 3.965 1 96.94 101 SER A C 1
ATOM 833 O O . SER A 1 101 ? -9.789 -5.891 4.223 1 96.94 101 SER A O 1
ATOM 835 N N . TYR A 1 102 ? -11.062 -7.742 3.809 1 97.19 102 TYR A N 1
ATOM 836 C CA . TYR A 1 102 ? -9.961 -8.672 4.008 1 97.19 102 TYR A CA 1
ATOM 837 C C . TYR A 1 102 ? -8.875 -8.453 2.963 1 97.19 102 TYR A C 1
ATOM 839 O O . TYR A 1 102 ? -7.684 -8.406 3.293 1 97.19 102 TYR A O 1
ATOM 847 N N . LEU A 1 103 ? -9.234 -8.25 1.747 1 97 103 LEU A N 1
ATOM 848 C CA . LEU A 1 103 ? -8.281 -8.148 0.647 1 97 103 LEU A CA 1
ATOM 849 C C . LEU A 1 103 ? -7.621 -6.77 0.628 1 97 103 LEU A C 1
ATOM 851 O O . LEU A 1 103 ? -6.633 -6.562 -0.076 1 97 103 LEU A O 1
ATOM 855 N N . ASP A 1 104 ? -8.078 -5.859 1.452 1 96.69 104 ASP A N 1
ATOM 856 C CA . ASP A 1 104 ? -7.551 -4.5 1.459 1 96.69 104 ASP A CA 1
ATOM 857 C C . ASP A 1 104 ? -6.637 -4.273 2.658 1 96.69 104 ASP A C 1
ATOM 859 O O . ASP A 1 104 ? -6.109 -3.174 2.844 1 96.69 104 ASP A O 1
ATOM 863 N N . ASN A 1 105 ? -6.512 -5.207 3.523 1 98.25 105 ASN A N 1
ATOM 864 C CA . ASN A 1 105 ? -5.719 -5.043 4.738 1 98.25 105 ASN A CA 1
ATOM 865 C C . ASN A 1 105 ? -4.648 -6.125 4.855 1 98.25 105 ASN A C 1
ATOM 867 O O . ASN A 1 105 ? -4.688 -7.125 4.137 1 98.25 105 ASN A O 1
ATOM 871 N N . ILE A 1 106 ? -3.645 -5.914 5.711 1 98.12 106 ILE A N 1
ATOM 872 C CA . ILE A 1 106 ? -2.494 -6.809 5.777 1 98.12 106 ILE A CA 1
ATOM 873 C C . ILE A 1 106 ? -2.43 -7.465 7.152 1 98.12 106 ILE A C 1
ATOM 875 O O . ILE A 1 106 ? -3.15 -7.066 8.07 1 98.12 106 ILE A O 1
ATOM 879 N N . ASP A 1 107 ? -1.55 -8.461 7.219 1 97.12 107 ASP A N 1
ATOM 880 C CA . ASP A 1 107 ? -1.498 -9.289 8.422 1 97.12 107 ASP A CA 1
ATOM 881 C C . ASP A 1 107 ? -0.08 -9.352 8.984 1 97.12 107 ASP A C 1
ATOM 883 O O . ASP A 1 107 ? 0.124 -9.789 10.117 1 97.12 107 ASP A O 1
ATOM 887 N N . VAL A 1 108 ? 0.865 -9.016 8.242 1 98.06 108 VAL A N 1
ATOM 888 C CA . VAL A 1 108 ? 2.258 -9.164 8.648 1 98.06 108 VAL A CA 1
ATOM 889 C C . VAL A 1 108 ? 3.094 -8.031 8.055 1 98.06 108 VAL A C 1
ATOM 891 O O . VAL A 1 108 ? 2.723 -7.445 7.035 1 98.06 108 VAL A O 1
ATOM 894 N N . ILE A 1 109 ? 4.172 -7.723 8.734 1 98.06 109 ILE A N 1
ATOM 895 C CA . ILE A 1 109 ? 5.059 -6.668 8.258 1 98.06 109 ILE A CA 1
ATOM 896 C C . ILE A 1 109 ? 6.227 -7.289 7.488 1 98.06 109 ILE A C 1
ATOM 898 O O . ILE A 1 109 ? 6.934 -8.148 8.016 1 98.06 109 ILE A O 1
ATOM 902 N N . CYS A 1 110 ? 6.332 -6.98 6.238 1 98.5 110 CYS A N 1
ATOM 903 C CA . CYS A 1 110 ? 7.586 -7.109 5.504 1 98.5 110 CYS A CA 1
ATOM 904 C C . CYS A 1 110 ? 8.477 -5.891 5.715 1 98.5 110 CYS A C 1
ATOM 906 O O . CYS A 1 110 ? 8.094 -4.773 5.363 1 98.5 110 CYS A O 1
ATOM 908 N N . ARG A 1 111 ? 9.633 -6.094 6.258 1 97.44 111 ARG A N 1
ATOM 909 C CA . ARG A 1 111 ? 10.484 -4.969 6.637 1 97.44 111 ARG A CA 1
ATOM 910 C C . ARG A 1 111 ? 11.039 -4.258 5.41 1 97.44 111 ARG A C 1
ATOM 912 O O . ARG A 1 111 ? 11.211 -3.039 5.414 1 97.44 111 ARG A O 1
ATOM 919 N N . ARG A 1 112 ? 11.328 -5.051 4.402 1 97.94 112 ARG A N 1
ATOM 920 C CA . ARG A 1 112 ? 11.836 -4.488 3.152 1 97.94 112 ARG A CA 1
ATOM 921 C C . ARG A 1 112 ? 11.047 -5.016 1.958 1 97.94 112 ARG A C 1
ATOM 923 O O . ARG A 1 112 ? 11.344 -6.09 1.434 1 97.94 112 ARG A O 1
ATOM 930 N N . LYS A 1 113 ? 10.102 -4.23 1.565 1 97.81 113 LYS A N 1
ATOM 931 C CA . LYS A 1 113 ? 9.375 -4.547 0.336 1 97.81 113 LYS A CA 1
ATOM 932 C C . LYS A 1 113 ? 9.938 -3.77 -0.849 1 97.81 113 LYS A C 1
ATOM 934 O O . LYS A 1 113 ? 10.32 -2.605 -0.709 1 97.81 113 LYS A O 1
ATOM 939 N N . ILE A 1 114 ? 10.055 -4.395 -1.934 1 97.62 114 ILE A N 1
ATOM 940 C CA . ILE A 1 114 ? 10.555 -3.766 -3.148 1 97.62 114 ILE A CA 1
ATOM 941 C C . ILE A 1 114 ? 9.602 -4.035 -4.305 1 97.62 114 ILE A C 1
ATOM 943 O O . ILE A 1 114 ? 9.188 -5.18 -4.523 1 97.62 114 ILE A O 1
ATOM 947 N N . ARG A 1 115 ? 9.219 -2.922 -4.977 1 97.06 115 ARG A N 1
ATOM 948 C CA . ARG A 1 115 ? 8.344 -3.076 -6.133 1 97.06 115 ARG A CA 1
ATOM 949 C C . ARG A 1 115 ? 9.148 -3.299 -7.406 1 97.06 115 ARG A C 1
ATOM 951 O O . ARG A 1 115 ? 10.07 -2.537 -7.703 1 97.06 115 ARG A O 1
ATOM 958 N N . PHE A 1 116 ? 8.828 -4.312 -8.117 1 97.75 116 PHE A N 1
ATOM 959 C CA . PHE A 1 116 ? 9.453 -4.637 -9.398 1 97.75 116 PHE A CA 1
ATOM 960 C C . PHE A 1 116 ? 8.469 -4.434 -10.547 1 97.75 116 PHE A C 1
ATOM 962 O O . PHE A 1 116 ? 7.285 -4.758 -10.422 1 97.75 116 PHE A O 1
ATOM 969 N N . GLY A 1 117 ? 8.984 -3.943 -11.664 1 95.75 117 GLY A N 1
ATOM 970 C CA . GLY A 1 117 ? 8.125 -3.625 -12.797 1 95.75 117 GLY A CA 1
ATOM 971 C C . GLY A 1 117 ? 7.555 -2.223 -12.734 1 95.75 117 GLY A C 1
ATOM 972 O O . GLY A 1 117 ? 8.164 -1.323 -12.148 1 95.75 117 GLY A O 1
ATOM 973 N N . HIS A 1 118 ? 6.398 -2.018 -13.312 1 90.75 118 HIS A N 1
ATOM 974 C CA . HIS A 1 118 ? 5.758 -0.708 -13.328 1 90.75 118 HIS A CA 1
ATOM 975 C C . HIS A 1 118 ? 5.375 -0.27 -11.914 1 90.75 118 HIS A C 1
ATOM 977 O O . HIS A 1 118 ? 5.07 -1.107 -11.062 1 90.75 118 HIS A O 1
ATOM 983 N N . LEU A 1 119 ? 5.387 1.043 -11.727 1 85.81 119 LEU A N 1
ATOM 984 C CA . LEU A 1 119 ? 5 1.552 -10.414 1 85.81 119 LEU A CA 1
ATOM 985 C C . LEU A 1 119 ? 3.494 1.423 -10.203 1 85.81 119 LEU A C 1
ATOM 987 O O . LEU A 1 119 ? 3.027 1.308 -9.07 1 85.81 119 LEU A O 1
ATOM 991 N N . ASP A 1 120 ? 2.799 1.501 -11.305 1 82.81 120 ASP A N 1
ATOM 992 C CA . ASP A 1 120 ? 1.347 1.364 -11.234 1 82.81 120 ASP A CA 1
ATOM 993 C C . ASP A 1 120 ? 0.909 -0.046 -11.625 1 82.81 120 ASP A C 1
ATOM 995 O O . ASP A 1 120 ? 1.318 -1.023 -10.992 1 82.81 120 ASP A O 1
ATOM 999 N N . ASP A 1 121 ? 0.008 -0.187 -12.57 1 80.88 121 ASP A N 1
ATOM 1000 C CA . ASP A 1 121 ? -0.456 -1.492 -13.031 1 80.88 121 ASP A CA 1
ATOM 1001 C C . ASP A 1 121 ? 0.667 -2.26 -13.727 1 80.88 121 ASP A C 1
ATOM 1003 O O . ASP A 1 121 ? 1.44 -1.683 -14.492 1 80.88 121 ASP A O 1
ATOM 1007 N N . GLY A 1 122 ? 0.89 -3.49 -13.281 1 84.5 122 GLY A N 1
ATOM 1008 C CA . GLY A 1 122 ? 1.912 -4.32 -13.898 1 84.5 122 GLY A CA 1
ATOM 1009 C C . GLY A 1 122 ? 3.117 -4.547 -13 1 84.5 122 GLY A C 1
ATOM 1010 O O . GLY A 1 122 ? 3.941 -5.422 -13.273 1 84.5 122 GLY A O 1
ATOM 1011 N N . GLY A 1 123 ? 3.26 -3.779 -11.93 1 92.44 123 GLY A N 1
ATOM 1012 C CA . GLY A 1 123 ? 4.312 -4.008 -10.953 1 92.44 123 GLY A CA 1
ATOM 1013 C C . GLY A 1 123 ? 3.84 -4.789 -9.742 1 92.44 123 GLY A C 1
ATOM 1014 O O . GLY A 1 123 ? 2.641 -4.852 -9.461 1 92.44 123 GLY A O 1
ATOM 1015 N N . TRP A 1 124 ? 4.816 -5.426 -9.125 1 97.38 124 TRP A N 1
ATOM 1016 C CA . TRP A 1 124 ? 4.527 -6.285 -7.98 1 97.38 124 TRP A CA 1
ATOM 1017 C C . TRP A 1 124 ? 5.562 -6.09 -6.875 1 97.38 124 TRP A C 1
ATOM 1019 O O . TRP A 1 124 ? 6.75 -5.914 -7.152 1 97.38 124 TRP A O 1
ATOM 1029 N N . GLU A 1 125 ? 5.109 -6.16 -5.633 1 98 125 GLU A N 1
ATOM 1030 C CA . GLU A 1 125 ? 5.992 -6.031 -4.477 1 98 125 GLU A CA 1
ATOM 1031 C C . GLU A 1 125 ? 6.531 -7.395 -4.043 1 98 125 GLU A C 1
ATOM 1033 O O . GLU A 1 125 ? 5.773 -8.367 -3.955 1 98 125 GLU A O 1
ATOM 1038 N N . ILE A 1 126 ? 7.801 -7.484 -3.844 1 98.69 126 ILE A N 1
ATOM 1039 C CA . ILE A 1 126 ? 8.43 -8.664 -3.258 1 98.69 126 ILE A CA 1
ATOM 1040 C C . ILE A 1 126 ? 8.977 -8.32 -1.873 1 98.69 126 ILE A C 1
ATOM 1042 O O . ILE A 1 126 ? 9.555 -7.25 -1.675 1 98.69 126 ILE A O 1
ATOM 1046 N N . CYS A 1 127 ? 8.68 -9.195 -0.917 1 98.81 127 CYS A N 1
ATOM 1047 C CA . CYS A 1 127 ? 9.328 -9.055 0.382 1 98.81 127 CYS A CA 1
ATOM 1048 C C . CYS A 1 127 ? 10.773 -9.531 0.327 1 98.81 127 CYS A C 1
ATOM 1050 O O . CYS A 1 127 ? 11.039 -10.711 0.078 1 98.81 127 CYS A O 1
ATOM 1052 N N . ASP A 1 128 ? 11.688 -8.648 0.615 1 98.5 128 ASP A N 1
ATOM 1053 C CA . ASP A 1 128 ? 13.117 -8.922 0.498 1 98.5 128 ASP A CA 1
ATOM 1054 C C . ASP A 1 128 ? 13.734 -9.195 1.866 1 98.5 128 ASP A C 1
ATOM 1056 O O . ASP A 1 128 ? 14.945 -9.039 2.051 1 98.5 128 ASP A O 1
ATOM 1060 N N . ASP A 1 129 ? 12.914 -9.547 2.826 1 98.12 129 ASP A N 1
ATOM 1061 C CA . ASP A 1 129 ? 13.445 -9.953 4.125 1 98.12 129 ASP A CA 1
ATOM 1062 C C . ASP A 1 129 ? 14.266 -11.242 4.008 1 98.12 129 ASP A C 1
ATOM 1064 O O . ASP A 1 129 ? 13.961 -12.102 3.178 1 98.12 129 ASP A O 1
ATOM 1068 N N . ILE A 1 130 ? 15.188 -11.422 4.844 1 96.38 130 ILE A N 1
ATOM 1069 C CA . ILE A 1 130 ? 16.203 -12.469 4.742 1 96.38 130 ILE A CA 1
ATOM 1070 C C . ILE A 1 130 ? 15.539 -13.844 4.797 1 96.38 130 ILE A C 1
ATOM 1072 O O . ILE A 1 130 ? 15.977 -14.781 4.137 1 96.38 130 ILE A O 1
ATOM 1076 N N . HIS A 1 131 ? 14.484 -14.023 5.461 1 96.06 131 HIS A N 1
ATOM 1077 C CA . HIS A 1 131 ? 13.914 -15.344 5.688 1 96.06 131 HIS A CA 1
ATOM 1078 C C . HIS A 1 131 ? 13.008 -15.758 4.531 1 96.06 131 HIS A C 1
ATOM 1080 O O . HIS A 1 131 ? 12.609 -16.922 4.43 1 96.06 131 HIS A O 1
ATOM 1086 N N . VAL A 1 132 ? 12.68 -14.812 3.609 1 97.88 132 VAL A N 1
ATOM 1087 C CA . VAL A 1 132 ? 11.688 -15.18 2.602 1 97.88 132 VAL A CA 1
ATOM 1088 C C . VAL A 1 132 ? 12.18 -14.758 1.218 1 97.88 132 VAL A C 1
ATOM 1090 O O . VAL A 1 132 ? 11.641 -15.203 0.201 1 97.88 132 VAL A O 1
ATOM 1093 N N . ARG A 1 133 ? 13.195 -13.938 1.1 1 98.19 133 ARG A N 1
ATOM 1094 C CA . ARG A 1 133 ? 13.633 -13.406 -0.185 1 98.19 133 ARG A CA 1
ATOM 1095 C C . ARG A 1 133 ? 14.172 -14.516 -1.081 1 98.19 133 ARG A C 1
ATOM 1097 O O . ARG A 1 133 ? 14.734 -15.492 -0.592 1 98.19 133 ARG A O 1
ATOM 1104 N N . PRO A 1 134 ? 14.031 -14.352 -2.443 1 98.06 134 PRO A N 1
ATOM 1105 C CA . PRO A 1 134 ? 14.641 -15.336 -3.342 1 98.06 134 PRO A CA 1
ATOM 1106 C C . PRO A 1 134 ? 16.172 -15.32 -3.277 1 98.06 134 PRO A C 1
ATOM 1108 O O . PRO A 1 134 ? 16.781 -14.25 -3.17 1 98.06 134 PRO A O 1
ATOM 1111 N N . GLU A 1 135 ? 16.703 -16.5 -3.236 1 96.31 135 GLU A N 1
ATOM 1112 C CA . GLU A 1 135 ? 18.141 -16.703 -3.33 1 96.31 135 GLU A CA 1
ATOM 1113 C C . GLU A 1 135 ? 18.484 -17.766 -4.363 1 96.31 135 GLU A C 1
ATOM 1115 O O . GLU A 1 135 ? 17.938 -18.875 -4.328 1 96.31 135 GLU A O 1
ATOM 1120 N N . PRO A 1 136 ? 19.375 -17.422 -5.215 1 95 136 PRO A N 1
ATOM 1121 C CA . PRO A 1 136 ? 19.719 -18.422 -6.242 1 95 136 PRO A CA 1
ATOM 1122 C C . PRO A 1 136 ? 20.344 -19.688 -5.664 1 95 136 PRO A C 1
ATOM 1124 O O . PRO A 1 136 ? 21.094 -19.609 -4.688 1 95 136 PRO A O 1
ATOM 1127 N N . PRO A 1 137 ? 20.156 -20.828 -6.328 1 96.62 137 PRO A N 1
ATOM 1128 C CA . PRO A 1 137 ? 19.188 -21.031 -7.418 1 96.62 137 PRO A CA 1
ATOM 1129 C C . PRO A 1 137 ? 17.734 -20.859 -6.957 1 96.62 137 PRO A C 1
ATOM 1131 O O . PRO A 1 137 ? 17.391 -21.266 -5.844 1 96.62 137 PRO A O 1
ATOM 1134 N N . CYS A 1 138 ? 16.969 -20.156 -7.688 1 98.25 138 CYS A N 1
ATOM 1135 C CA . CYS A 1 138 ? 15.586 -19.906 -7.309 1 98.25 138 CYS A CA 1
ATOM 1136 C C . CYS A 1 138 ? 14.672 -19.938 -8.523 1 98.25 138 CYS A C 1
ATOM 1138 O O . CYS A 1 138 ? 15.141 -19.859 -9.664 1 98.25 138 CYS A O 1
ATOM 1140 N N . ILE A 1 139 ? 13.383 -20.156 -8.266 1 98.88 139 ILE A N 1
ATOM 1141 C CA . ILE A 1 139 ? 12.375 -20.328 -9.312 1 98.88 139 ILE A CA 1
ATOM 1142 C C . ILE A 1 139 ? 11.203 -19.375 -9.055 1 98.88 139 ILE A C 1
ATOM 1144 O O . ILE A 1 139 ? 10.711 -19.281 -7.934 1 98.88 139 ILE A O 1
ATOM 1148 N N . ILE A 1 140 ? 10.805 -18.672 -10.086 1 98.94 140 ILE A N 1
ATOM 1149 C CA . ILE A 1 140 ? 9.625 -17.812 -10.055 1 98.94 140 ILE A CA 1
ATOM 1150 C C . ILE A 1 140 ? 8.648 -18.219 -11.148 1 98.94 140 ILE A C 1
ATOM 1152 O O . ILE A 1 140 ? 9.039 -18.391 -12.305 1 98.94 140 ILE A O 1
ATOM 1156 N N . TYR A 1 141 ? 7.402 -18.5 -10.773 1 98.94 141 TYR A N 1
ATOM 1157 C CA . TYR A 1 141 ? 6.309 -18.688 -11.727 1 98.94 141 TYR A CA 1
ATOM 1158 C C . TYR A 1 141 ? 5.535 -17.391 -11.914 1 98.94 141 TYR A C 1
ATOM 1160 O O . TYR A 1 141 ? 5.07 -16.781 -10.945 1 98.94 141 TYR A O 1
ATOM 1168 N N . SER A 1 142 ? 5.453 -16.906 -13.117 1 98.81 142 SER A N 1
ATOM 1169 C CA . SER A 1 142 ? 4.766 -15.664 -13.461 1 98.81 142 SER A CA 1
ATOM 1170 C C . SER A 1 142 ? 3.602 -15.914 -14.414 1 98.81 142 SER A C 1
ATOM 1172 O O . SER A 1 142 ? 3.801 -16.078 -15.617 1 98.81 142 SER A O 1
ATOM 1174 N N . PHE A 1 143 ? 2.355 -15.867 -13.867 1 98.62 143 PHE A N 1
ATOM 1175 C CA . PHE A 1 143 ? 1.164 -16.141 -14.664 1 98.62 143 PHE A CA 1
ATOM 1176 C C . PHE A 1 143 ? 0.48 -14.836 -15.062 1 98.62 143 PHE A C 1
ATOM 1178 O O . PHE A 1 143 ? 0.214 -13.984 -14.219 1 98.62 143 PHE A O 1
ATOM 1185 N N . GLY A 1 144 ? 0.091 -14.68 -16.266 1 97.44 144 GLY A N 1
ATOM 1186 C CA . GLY A 1 144 ? -0.557 -13.477 -16.75 1 97.44 144 GLY A CA 1
ATOM 1187 C C . GLY A 1 144 ? 0.419 -12.367 -17.078 1 97.44 144 GLY A C 1
ATOM 1188 O O . GLY A 1 144 ? 0.543 -11.398 -16.328 1 97.44 144 GLY A O 1
ATOM 1189 N N . ILE A 1 145 ? 1.019 -12.391 -18.25 1 95.38 145 ILE A N 1
ATOM 1190 C CA . ILE A 1 145 ? 2.053 -11.438 -18.656 1 95.38 145 ILE A CA 1
ATOM 1191 C C . ILE A 1 145 ? 1.418 -10.266 -19.406 1 95.38 145 ILE A C 1
ATOM 1193 O O . ILE A 1 145 ? 1.794 -9.109 -19.188 1 95.38 145 ILE A O 1
ATOM 1197 N N . ALA A 1 146 ? 0.37 -10.453 -20.109 1 90.62 146 ALA A N 1
ATOM 1198 C CA . ALA A 1 146 ? -0.303 -9.469 -20.953 1 90.62 146 ALA A CA 1
ATOM 1199 C C . ALA A 1 146 ? 0.708 -8.625 -21.719 1 90.62 146 ALA A C 1
ATOM 1201 O O . ALA A 1 146 ? 0.579 -7.402 -21.797 1 90.62 146 ALA A O 1
ATOM 1202 N N . ASN A 1 147 ? 1.895 -9.188 -22.078 1 85.81 147 ASN A N 1
ATOM 1203 C CA . ASN A 1 147 ? 2.988 -8.594 -22.828 1 85.81 147 ASN A CA 1
ATOM 1204 C C . ASN A 1 147 ? 3.723 -7.531 -22.016 1 85.81 147 ASN A C 1
ATOM 1206 O O . ASN A 1 147 ? 4.375 -6.652 -22.578 1 85.81 147 ASN A O 1
ATOM 1210 N N . ASP A 1 148 ? 3.467 -7.449 -20.812 1 94.62 148 ASP A N 1
ATOM 1211 C CA . ASP A 1 148 ? 4.266 -6.652 -19.891 1 94.62 148 ASP A CA 1
ATOM 1212 C C . ASP A 1 148 ? 5.305 -7.512 -19.172 1 94.62 148 ASP A C 1
ATOM 1214 O O . ASP A 1 148 ? 4.973 -8.258 -18.25 1 94.62 148 ASP A O 1
ATOM 1218 N N . TRP A 1 149 ? 6.562 -7.289 -19.562 1 96.94 149 TRP A N 1
ATOM 1219 C CA . TRP A 1 149 ? 7.648 -8.133 -19.078 1 96.94 149 TRP A CA 1
ATOM 1220 C C . TRP A 1 149 ? 8.453 -7.43 -17.984 1 96.94 149 TRP A C 1
ATOM 1222 O O . TRP A 1 149 ? 9.469 -7.957 -17.516 1 96.94 149 TRP A O 1
ATOM 1232 N N . THR A 1 150 ? 8.008 -6.246 -17.578 1 96.75 150 THR A N 1
ATOM 1233 C CA . THR A 1 150 ? 8.852 -5.402 -16.734 1 96.75 150 THR A CA 1
ATOM 1234 C C . THR A 1 150 ? 9.141 -6.09 -15.406 1 96.75 150 THR A C 1
ATOM 1236 O O . THR A 1 150 ? 10.281 -6.059 -14.922 1 96.75 150 THR A O 1
ATOM 1239 N N . PHE A 1 151 ? 8.203 -6.773 -14.836 1 98.06 151 PHE A N 1
ATOM 1240 C CA . PHE A 1 151 ? 8.406 -7.523 -13.602 1 98.06 151 PHE A CA 1
ATOM 1241 C C . PHE A 1 151 ? 9.391 -8.664 -13.812 1 98.06 151 PHE A C 1
ATOM 1243 O O . PHE A 1 151 ? 10.375 -8.789 -13.078 1 98.06 151 PHE A O 1
ATOM 1250 N N . ASP A 1 152 ? 9.172 -9.406 -14.859 1 98.38 152 ASP A N 1
ATOM 1251 C CA . ASP A 1 152 ? 9.953 -10.609 -15.148 1 98.38 152 ASP A CA 1
ATOM 1252 C C . ASP A 1 152 ? 11.406 -10.266 -15.445 1 98.38 152 ASP A C 1
ATOM 1254 O O . ASP A 1 152 ? 12.32 -10.914 -14.938 1 98.38 152 ASP A O 1
ATOM 1258 N N . ASP A 1 153 ? 11.547 -9.25 -16.203 1 97.88 153 ASP A N 1
ATOM 1259 C CA . ASP A 1 153 ? 12.891 -8.805 -16.547 1 97.88 153 ASP A CA 1
ATOM 1260 C C . ASP A 1 153 ? 13.656 -8.359 -15.312 1 97.88 153 ASP A C 1
ATOM 1262 O O . ASP A 1 153 ? 14.812 -8.734 -15.117 1 97.88 153 ASP A O 1
ATOM 1266 N N . GLU A 1 154 ? 13.031 -7.656 -14.438 1 97.25 154 GLU A N 1
ATOM 1267 C CA . GLU A 1 154 ? 13.727 -7.082 -13.289 1 97.25 154 GLU A CA 1
ATOM 1268 C C . GLU A 1 154 ? 14.039 -8.148 -12.25 1 97.25 154 GLU A C 1
ATOM 1270 O O . GLU A 1 154 ? 15.156 -8.203 -11.719 1 97.25 154 GLU A O 1
ATOM 1275 N N . VAL A 1 155 ? 13.125 -9.031 -12.023 1 98.06 155 VAL A N 1
ATOM 1276 C CA . VAL A 1 155 ? 13.352 -10 -10.953 1 98.06 155 VAL A CA 1
ATOM 1277 C C . VAL A 1 155 ? 14.391 -11.023 -11.391 1 98.06 155 VAL A C 1
ATOM 1279 O O . VAL A 1 155 ? 15.18 -11.508 -10.578 1 98.06 155 VAL A O 1
ATOM 1282 N N . SER A 1 156 ? 14.352 -11.398 -12.695 1 98.19 156 SER A N 1
ATOM 1283 C CA . SER A 1 156 ? 15.375 -12.328 -13.18 1 98.19 156 SER A CA 1
ATOM 1284 C C . SER A 1 156 ? 16.766 -11.703 -13.117 1 98.19 156 SER A C 1
ATOM 1286 O O . SER A 1 156 ? 17.719 -12.352 -12.695 1 98.19 156 SER A O 1
ATOM 1288 N N . ARG A 1 157 ? 16.859 -10.484 -13.43 1 97 157 ARG A N 1
ATOM 1289 C CA . ARG A 1 157 ? 18.141 -9.773 -13.438 1 97 157 ARG A CA 1
ATOM 1290 C C . ARG A 1 157 ? 18.656 -9.57 -12.023 1 97 157 ARG A C 1
ATOM 1292 O O . ARG A 1 157 ? 19.844 -9.789 -11.758 1 97 157 ARG A O 1
ATOM 1299 N N . LEU A 1 158 ? 17.828 -9.242 -11.133 1 97.81 158 LEU A N 1
ATOM 1300 C CA . LEU A 1 158 ? 18.281 -8.742 -9.836 1 97.81 158 LEU A CA 1
ATOM 1301 C C . LEU A 1 158 ? 18.406 -9.883 -8.828 1 97.81 158 LEU A C 1
ATOM 1303 O O . LEU A 1 158 ? 19.328 -9.883 -8.008 1 97.81 158 LEU A O 1
ATOM 1307 N N . TYR A 1 159 ? 17.5 -10.867 -8.93 1 98 159 TYR A N 1
ATOM 1308 C CA . TYR A 1 159 ? 17.562 -11.969 -7.98 1 98 159 TYR A CA 1
ATOM 1309 C C . TYR A 1 159 ? 18.312 -13.156 -8.57 1 98 159 TYR A C 1
ATOM 1311 O O . TYR A 1 159 ? 18.734 -14.055 -7.84 1 98 159 TYR A O 1
ATOM 1319 N N . GLY A 1 160 ? 18.391 -13.227 -9.883 1 97.56 160 GLY A N 1
ATOM 1320 C CA . GLY A 1 160 ? 19.047 -14.344 -10.531 1 97.56 160 GLY A CA 1
ATOM 1321 C C . GLY A 1 160 ? 18.203 -15.602 -10.586 1 97.56 160 GLY A C 1
ATOM 1322 O O . GLY A 1 160 ? 18.719 -16.719 -10.641 1 97.56 160 GLY A O 1
ATOM 1323 N N . CYS A 1 161 ? 16.953 -15.453 -10.492 1 98 161 CYS A N 1
ATOM 1324 C CA . CYS A 1 161 ? 16.016 -16.578 -10.516 1 98 161 CYS A CA 1
ATOM 1325 C C . CYS A 1 161 ? 15.641 -16.938 -11.945 1 98 161 CYS A C 1
ATOM 1327 O O . CYS A 1 161 ? 15.57 -16.062 -12.812 1 98 161 CYS A O 1
ATOM 1329 N N . HIS A 1 162 ? 15.461 -18.219 -12.141 1 98.75 162 HIS A N 1
ATOM 1330 C CA . HIS A 1 162 ? 14.75 -18.609 -13.359 1 98.75 162 HIS A CA 1
ATOM 1331 C C . HIS A 1 162 ? 13.273 -18.25 -13.273 1 98.75 162 HIS A C 1
ATOM 1333 O O . HIS A 1 162 ? 12.586 -18.641 -12.328 1 98.75 162 HIS A O 1
ATOM 1339 N N . VAL A 1 163 ? 12.82 -17.484 -14.25 1 98.88 163 VAL A N 1
ATOM 1340 C CA . VAL A 1 163 ? 11.414 -17.094 -14.328 1 98.88 163 VAL A CA 1
ATOM 1341 C C . VAL A 1 163 ? 10.711 -17.922 -15.406 1 98.88 163 VAL A C 1
ATOM 1343 O O . VAL A 1 163 ? 11.133 -17.922 -16.562 1 98.88 163 VAL A O 1
ATOM 1346 N N . TYR A 1 164 ? 9.766 -18.641 -15.016 1 98.94 164 TYR A N 1
ATOM 1347 C CA . TYR A 1 164 ? 8.859 -19.297 -15.945 1 98.94 164 TYR A CA 1
ATOM 1348 C C . TYR A 1 164 ? 7.574 -18.5 -16.125 1 98.94 164 TYR A C 1
ATOM 1350 O O . TYR A 1 164 ? 6.781 -18.391 -15.18 1 98.94 164 TYR A O 1
ATOM 1358 N N . ALA A 1 165 ? 7.426 -17.938 -17.312 1 98.81 165 ALA A N 1
ATOM 1359 C CA . ALA A 1 165 ? 6.324 -17.031 -17.609 1 98.81 165 ALA A CA 1
ATOM 1360 C C . ALA A 1 165 ? 5.242 -17.734 -18.422 1 98.81 165 ALA A C 1
ATOM 1362 O O . ALA A 1 165 ? 5.543 -18.484 -19.359 1 98.81 165 ALA A O 1
ATOM 1363 N N . PHE A 1 166 ? 3.953 -17.438 -18.062 1 98.69 166 PHE A N 1
ATOM 1364 C CA . PHE A 1 166 ? 2.84 -18.156 -18.672 1 98.69 166 PHE A CA 1
ATOM 1365 C C . PHE A 1 166 ? 1.745 -17.188 -19.094 1 98.69 166 PHE A C 1
ATOM 1367 O O . PHE A 1 166 ? 1.31 -16.344 -18.312 1 98.69 166 PHE A O 1
ATOM 1374 N N . ASP A 1 167 ? 1.276 -17.312 -20.344 1 98.19 167 ASP A N 1
ATOM 1375 C CA . ASP A 1 167 ? 0.139 -16.531 -20.828 1 98.19 167 ASP A CA 1
ATOM 1376 C C . ASP A 1 167 ? -0.419 -17.141 -22.125 1 98.19 167 ASP A C 1
ATOM 1378 O O . ASP A 1 167 ? 0.197 -17.031 -23.188 1 98.19 167 ASP A O 1
ATOM 1382 N N . PRO A 1 168 ? -1.536 -17.688 -22.031 1 96.38 168 PRO A N 1
ATOM 1383 C CA . PRO A 1 168 ? -2.074 -18.312 -23.234 1 96.38 168 PRO A CA 1
ATOM 1384 C C . PRO A 1 168 ? -2.59 -17.312 -24.266 1 96.38 168 PRO A C 1
ATOM 1386 O O . PRO A 1 168 ? -2.824 -17.656 -25.422 1 96.38 168 PRO A O 1
ATOM 1389 N N . SER A 1 169 ? -2.787 -16.094 -23.828 1 93.88 169 SER A N 1
ATOM 1390 C CA . SER A 1 169 ? -3.357 -15.086 -24.719 1 93.88 169 SER A CA 1
ATOM 1391 C C . SER A 1 169 ? -2.289 -14.477 -25.625 1 93.88 169 SER A C 1
ATOM 1393 O O . SER A 1 169 ? -2.609 -13.805 -26.609 1 93.88 169 SER A O 1
ATOM 1395 N N . ILE A 1 170 ? -1.067 -14.688 -25.188 1 93.38 170 ILE A N 1
ATOM 1396 C CA . ILE A 1 170 ? 0.028 -14.219 -26.031 1 93.38 170 ILE A CA 1
ATOM 1397 C C . ILE A 1 170 ? 0.234 -15.18 -27.188 1 93.38 170 ILE A C 1
ATOM 1399 O O . ILE A 1 170 ? 0.474 -16.375 -26.984 1 93.38 170 ILE A O 1
ATOM 1403 N N . GLU A 1 171 ? -0.008 -14.844 -28.375 1 88.31 171 GLU A N 1
ATOM 1404 C CA . GLU A 1 171 ? 0.065 -15.664 -29.578 1 88.31 171 GLU A CA 1
ATOM 1405 C C . GLU A 1 171 ? 1.513 -15.914 -30 1 88.31 171 GLU A C 1
ATOM 1407 O O . GLU A 1 171 ? 1.937 -15.5 -31.078 1 88.31 171 GLU A O 1
ATOM 1412 N N . GLN A 1 172 ? 2.252 -16.578 -29.109 1 93.31 172 GLN A N 1
ATOM 1413 C CA . GLN A 1 172 ? 3.629 -16.984 -29.359 1 93.31 172 GLN A CA 1
ATOM 1414 C C . GLN A 1 172 ? 3.863 -18.422 -28.875 1 93.31 172 GLN A C 1
ATOM 1416 O O . GLN A 1 172 ? 3.197 -18.891 -27.953 1 93.31 172 GLN A O 1
ATOM 1421 N N . ASP A 1 173 ? 4.766 -19.047 -29.516 1 96 173 ASP A N 1
ATOM 1422 C CA . ASP A 1 173 ? 5.176 -20.375 -29.094 1 96 173 ASP A CA 1
ATOM 1423 C C . ASP A 1 173 ? 6.133 -20.312 -27.906 1 96 173 ASP A C 1
ATOM 1425 O O . ASP A 1 173 ? 6.641 -19.234 -27.578 1 96 173 ASP A O 1
ATOM 1429 N N . ARG A 1 174 ? 6.246 -21.547 -27.297 1 97.81 174 ARG A N 1
ATOM 1430 C CA . ARG A 1 174 ? 7.25 -21.641 -26.234 1 97.81 174 ARG A CA 1
ATOM 1431 C C . ARG A 1 174 ? 8.594 -21.109 -26.719 1 97.81 174 ARG A C 1
ATOM 1433 O O . ARG A 1 174 ? 9.039 -21.422 -27.828 1 97.81 174 ARG A O 1
ATOM 1440 N N . HIS A 1 175 ? 9.203 -20.219 -25.891 1 98 175 HIS A N 1
ATOM 1441 C CA . HIS A 1 175 ? 10.531 -19.719 -26.203 1 98 175 HIS A CA 1
ATOM 1442 C C . HIS A 1 175 ? 11.242 -19.188 -24.953 1 98 175 HIS A C 1
ATOM 1444 O O . HIS A 1 175 ? 10.609 -19.016 -23.906 1 98 175 HIS A O 1
ATOM 1450 N N . ASP A 1 176 ? 12.562 -19.031 -25.078 1 98.44 176 ASP A N 1
ATOM 1451 C CA . ASP A 1 176 ? 13.328 -18.375 -24.031 1 98.44 176 ASP A CA 1
ATOM 1452 C C . ASP A 1 176 ? 13.57 -16.906 -24.359 1 98.44 176 ASP A C 1
ATOM 1454 O O . ASP A 1 176 ? 14.258 -16.594 -25.344 1 98.44 176 ASP A O 1
ATOM 1458 N N . ARG A 1 177 ? 12.977 -16.047 -23.547 1 97 177 ARG A N 1
ATOM 1459 C CA . ARG A 1 177 ? 13.188 -14.609 -23.734 1 97 177 ARG A CA 1
ATOM 1460 C C . ARG A 1 177 ? 14.625 -14.219 -23.375 1 97 177 ARG A C 1
ATOM 1462 O O . ARG A 1 177 ? 15.188 -13.312 -23.984 1 97 177 ARG A O 1
ATOM 1469 N N . SER A 1 178 ? 15.125 -14.828 -22.406 1 97.69 178 SER A N 1
ATOM 1470 C CA . SER A 1 178 ? 16.516 -14.734 -21.969 1 97.69 178 SER A CA 1
ATOM 1471 C C . SER A 1 178 ? 17 -16.047 -21.375 1 97.69 178 SER A C 1
ATOM 1473 O O . SER A 1 178 ? 16.266 -17.047 -21.375 1 97.69 178 SER A O 1
ATOM 1475 N N . LYS A 1 179 ? 18.266 -16.031 -20.938 1 97.88 179 LYS A N 1
ATOM 1476 C CA . LYS A 1 179 ? 18.797 -17.234 -20.281 1 97.88 179 LYS A CA 1
ATOM 1477 C C . LYS A 1 179 ? 17.984 -17.609 -19.047 1 97.88 179 LYS A C 1
ATOM 1479 O O . LYS A 1 179 ? 17.891 -18.781 -18.688 1 97.88 179 LYS A O 1
ATOM 1484 N N . LEU A 1 180 ? 17.359 -16.609 -18.484 1 98.56 180 LEU A N 1
ATOM 1485 C CA . LEU A 1 180 ? 16.703 -16.828 -17.203 1 98.56 180 LEU A CA 1
ATOM 1486 C C . LEU A 1 180 ? 15.188 -16.719 -17.328 1 98.56 180 LEU A C 1
ATOM 1488 O O . LEU A 1 180 ? 14.461 -16.938 -16.359 1 98.56 180 LEU A O 1
ATOM 1492 N N . ILE A 1 181 ? 14.672 -16.422 -18.484 1 98.81 181 ILE A N 1
ATOM 1493 C CA . ILE A 1 181 ? 13.227 -16.25 -18.656 1 98.81 181 ILE A CA 1
ATOM 1494 C C . ILE A 1 181 ? 12.719 -17.219 -19.719 1 98.81 181 ILE A C 1
ATOM 1496 O O . ILE A 1 181 ? 13.117 -17.141 -20.875 1 98.81 181 ILE A O 1
ATOM 1500 N N . HIS A 1 182 ? 11.828 -18.016 -19.312 1 98.88 182 HIS A N 1
ATOM 1501 C CA . HIS A 1 182 ? 11.258 -19.078 -20.141 1 98.88 182 HIS A CA 1
ATOM 1502 C C . HIS A 1 182 ? 9.758 -18.875 -20.312 1 98.88 182 HIS A C 1
ATOM 1504 O O . HIS A 1 182 ? 9 -18.953 -19.344 1 98.88 182 HIS A O 1
ATOM 1510 N N . PHE A 1 183 ? 9.297 -18.656 -21.531 1 98.69 183 PHE A N 1
ATOM 1511 C CA . PHE A 1 183 ? 7.891 -18.375 -21.797 1 98.69 183 PHE A CA 1
ATOM 1512 C C . PHE A 1 183 ? 7.164 -19.641 -22.25 1 98.69 183 PHE A C 1
ATOM 1514 O O . PHE A 1 183 ? 7.68 -20.391 -23.078 1 98.69 183 PHE A O 1
ATOM 1521 N N . TYR A 1 184 ? 6.012 -19.812 -21.75 1 98.62 184 TYR A N 1
ATOM 1522 C CA . TYR A 1 184 ? 5.094 -20.859 -22.156 1 98.62 184 TYR A CA 1
ATOM 1523 C C . TYR A 1 184 ? 3.707 -20.312 -22.438 1 98.62 184 TYR A C 1
ATOM 1525 O O . TYR A 1 184 ? 3.162 -19.547 -21.641 1 98.62 184 TYR A O 1
ATOM 1533 N N . PRO A 1 185 ? 3.115 -20.641 -23.562 1 97.56 185 PRO A N 1
ATOM 1534 C CA . PRO A 1 185 ? 1.756 -20.188 -23.859 1 97.56 185 PRO A CA 1
ATOM 1535 C C . PRO A 1 185 ? 0.687 -21.016 -23.156 1 97.56 185 PRO A C 1
ATOM 1537 O O . PRO A 1 185 ? -0.244 -21.5 -23.812 1 97.56 185 PRO A O 1
ATOM 1540 N N . TRP A 1 186 ? 0.807 -21.188 -21.859 1 97.94 186 TRP A N 1
ATOM 1541 C CA . TRP A 1 186 ? -0.081 -21.984 -21 1 97.94 186 TRP A CA 1
ATOM 1542 C C . TRP A 1 186 ? -0.855 -21.078 -20.047 1 97.94 186 TRP A C 1
ATOM 1544 O O . TRP A 1 186 ? -0.376 -20 -19.672 1 97.94 186 TRP A O 1
ATOM 1554 N N . GLY A 1 187 ? -2.072 -21.5 -19.734 1 97.75 187 GLY A N 1
ATOM 1555 C CA . GLY A 1 187 ? -2.861 -20.859 -18.703 1 97.75 187 GLY A CA 1
ATOM 1556 C C . GLY A 1 187 ? -2.967 -21.672 -17.422 1 97.75 187 GLY A C 1
ATOM 1557 O O . GLY A 1 187 ? -2.752 -22.891 -17.453 1 97.75 187 GLY A O 1
ATOM 1558 N N . LEU A 1 188 ? -3.217 -21.031 -16.344 1 98.44 188 LEU A N 1
ATOM 1559 C CA . LEU A 1 188 ? -3.432 -21.656 -15.047 1 98.44 188 LEU A CA 1
ATOM 1560 C C . LEU A 1 188 ? -4.918 -21.75 -14.727 1 98.44 188 LEU A C 1
ATOM 1562 O O . LEU A 1 188 ? -5.652 -20.781 -14.883 1 98.44 188 LEU A O 1
ATOM 1566 N N . ALA A 1 189 ? -5.348 -22.938 -14.367 1 97.38 189 ALA A N 1
ATOM 1567 C CA . ALA A 1 189 ? -6.746 -23.188 -14.023 1 97.38 189 ALA A CA 1
ATOM 1568 C C . ALA A 1 189 ? -6.871 -24.312 -13.008 1 97.38 189 ALA A C 1
ATOM 1570 O O . ALA A 1 189 ? -5.863 -24.844 -12.539 1 97.38 189 ALA A O 1
ATOM 1571 N N . GLY A 1 190 ? -8.164 -24.641 -12.617 1 97 190 GLY A N 1
ATOM 1572 C CA . GLY A 1 190 ? -8.43 -25.703 -11.664 1 97 190 GLY A CA 1
ATOM 1573 C C . GLY A 1 190 ? -8.523 -27.078 -12.305 1 97 190 GLY A C 1
ATOM 1574 O O . GLY A 1 190 ? -8.602 -28.094 -11.609 1 97 190 GLY A O 1
ATOM 1575 N N . ILE A 1 191 ? -8.57 -27.031 -13.648 1 96 191 ILE A N 1
ATOM 1576 C CA . ILE A 1 191 ? -8.633 -28.281 -14.398 1 96 191 ILE A CA 1
ATOM 1577 C C . ILE A 1 191 ? -7.766 -28.172 -15.656 1 96 191 ILE A C 1
ATOM 1579 O O . ILE A 1 191 ? -7.668 -27.109 -16.266 1 96 191 ILE A O 1
ATOM 1583 N N . THR A 1 192 ? -7.148 -29.266 -15.93 1 97.31 192 THR A N 1
ATOM 1584 C CA . THR A 1 192 ? -6.348 -29.328 -17.141 1 97.31 192 THR A CA 1
ATOM 1585 C C . THR A 1 192 ? -7.23 -29.609 -18.359 1 97.31 192 THR A C 1
ATOM 1587 O O . THR A 1 192 ? -8.086 -30.5 -18.328 1 97.31 192 THR A O 1
ATOM 1590 N N . GLY A 1 193 ? -7.043 -28.781 -19.328 1 95.62 193 GLY A N 1
ATOM 1591 C CA . GLY A 1 193 ? -7.812 -28.922 -20.562 1 95.62 193 GLY A CA 1
ATOM 1592 C C . GLY A 1 193 ? -7.801 -27.656 -21.406 1 95.62 193 GLY A C 1
ATOM 1593 O O . GLY A 1 193 ? -7.152 -26.672 -21.047 1 95.62 193 GLY A O 1
ATOM 1594 N N . ALA A 1 194 ? -8.438 -27.734 -22.5 1 92.06 194 ALA A N 1
ATOM 1595 C CA . ALA A 1 194 ? -8.531 -26.578 -23.375 1 92.06 194 ALA A CA 1
ATOM 1596 C C . ALA A 1 194 ? -9.617 -25.609 -22.906 1 92.06 194 ALA A C 1
ATOM 1598 O O . ALA A 1 194 ? -10.688 -26.031 -22.469 1 92.06 194 ALA A O 1
ATOM 1599 N N . TRP A 1 195 ? -9.156 -24.312 -22.797 1 86.75 195 TRP A N 1
ATOM 1600 C CA . TRP A 1 195 ? -10.156 -23.297 -22.484 1 86.75 195 TRP A CA 1
ATOM 1601 C C . TRP A 1 195 ? -11.297 -23.312 -23.5 1 86.75 195 TRP A C 1
ATOM 1603 O O . TRP A 1 195 ? -11.047 -23.312 -24.703 1 86.75 195 TRP A O 1
ATOM 1613 N N . PRO A 1 196 ? -12.477 -23.297 -23.016 1 80 196 PRO A N 1
ATOM 1614 C CA . PRO A 1 196 ? -13.594 -23.328 -23.969 1 80 196 PRO A CA 1
ATOM 1615 C C . PRO A 1 196 ? -13.602 -22.125 -24.906 1 80 196 PRO A C 1
ATOM 1617 O O . PRO A 1 196 ? -13.414 -20.984 -24.453 1 80 196 PRO A O 1
ATOM 1620 N N . GLY A 1 197 ? -13.828 -22.312 -26.109 1 81.88 197 GLY A N 1
ATOM 1621 C CA . GLY A 1 197 ? -13.969 -21.266 -27.109 1 81.88 197 GLY A CA 1
ATOM 1622 C C . GLY A 1 197 ? -12.648 -20.797 -27.672 1 81.88 197 GLY A C 1
ATOM 1623 O O . GLY A 1 197 ? -12.516 -20.625 -28.891 1 81.88 197 GLY A O 1
ATOM 1624 N N . LYS A 1 198 ? -11.625 -20.672 -26.859 1 83.69 198 LYS A N 1
ATOM 1625 C CA . LYS A 1 198 ? -10.367 -20.094 -27.328 1 83.69 198 LYS A CA 1
ATOM 1626 C C . LYS A 1 198 ? -9.352 -21.203 -27.641 1 83.69 198 LYS A C 1
ATOM 1628 O O . LYS A 1 198 ? -8.391 -20.969 -28.375 1 83.69 198 LYS A O 1
ATOM 1633 N N . GLY A 1 199 ? -9.547 -22.328 -27 1 91.44 199 GLY A N 1
ATOM 1634 C CA . GLY A 1 199 ? -8.633 -23.438 -27.203 1 91.44 199 GLY A CA 1
ATOM 1635 C C . GLY A 1 199 ? -7.309 -23.266 -26.484 1 91.44 199 GLY A C 1
ATOM 1636 O O . GLY A 1 199 ? -6.34 -23.969 -26.781 1 91.44 199 GLY A O 1
ATOM 1637 N N . TRP A 1 200 ? -7.203 -22.312 -25.578 1 95.06 200 TRP A N 1
ATOM 1638 C CA . TRP A 1 200 ? -5.984 -22.078 -24.812 1 95.06 200 TRP A CA 1
ATOM 1639 C C . TRP A 1 200 ? -5.656 -23.297 -23.953 1 95.06 200 TRP A C 1
ATOM 1641 O O . TRP A 1 200 ? -6.535 -23.844 -23.297 1 95.06 200 TRP A O 1
ATOM 1651 N N . PRO A 1 201 ? -4.422 -23.766 -24.109 1 97.12 201 PRO A N 1
ATOM 1652 C CA . PRO A 1 201 ? -4.047 -24.828 -23.172 1 97.12 201 PRO A CA 1
ATOM 1653 C C . PRO A 1 201 ? -4.023 -24.375 -21.719 1 97.12 201 PRO A C 1
ATOM 1655 O O . PRO A 1 201 ? -3.262 -23.469 -21.375 1 97.12 201 PRO A O 1
ATOM 1658 N N . MET A 1 202 ? -4.828 -24.953 -20.859 1 97.69 202 MET A N 1
ATOM 1659 C CA . MET A 1 202 ? -4.914 -24.641 -19.438 1 97.69 202 MET A CA 1
ATOM 1660 C C . MET A 1 202 ? -4.43 -25.812 -18.594 1 97.69 202 MET A C 1
ATOM 1662 O O . MET A 1 202 ? -4.699 -26.969 -18.922 1 97.69 202 MET A O 1
ATOM 1666 N N . TYR A 1 203 ? -3.752 -25.531 -17.516 1 98.44 203 TYR A N 1
ATOM 1667 C CA . TYR A 1 203 ? -3.209 -26.578 -16.656 1 98.44 203 TYR A CA 1
ATOM 1668 C C . TYR A 1 203 ? -3.398 -26.203 -15.188 1 98.44 203 TYR A C 1
ATOM 1670 O O . TYR A 1 203 ? -3.459 -25.031 -14.836 1 98.44 203 TYR A O 1
ATOM 1678 N N . THR A 1 204 ? -3.533 -27.25 -14.336 1 98.56 204 THR A N 1
ATOM 1679 C CA . THR A 1 204 ? -3.389 -27.031 -12.898 1 98.56 204 THR A CA 1
ATOM 1680 C C . THR A 1 204 ? -1.936 -26.734 -12.539 1 98.56 204 THR A C 1
ATOM 1682 O O . THR A 1 204 ? -1.027 -27.016 -13.328 1 98.56 204 THR A O 1
ATOM 1685 N N . LEU A 1 205 ? -1.738 -26.156 -11.383 1 98.75 205 LEU A N 1
ATOM 1686 C CA . LEU A 1 205 ? -0.372 -25.906 -10.938 1 98.75 205 LEU A CA 1
ATOM 1687 C C . LEU A 1 205 ? 0.406 -27.203 -10.812 1 98.75 205 LEU A C 1
ATOM 1689 O O . LEU A 1 205 ? 1.587 -27.266 -11.164 1 98.75 205 LEU A O 1
ATOM 1693 N N . GLN A 1 206 ? -0.248 -28.234 -10.383 1 98.38 206 GLN A N 1
ATOM 1694 C CA . GLN A 1 206 ? 0.383 -29.547 -10.25 1 98.38 206 GLN A CA 1
ATOM 1695 C C . GLN A 1 206 ? 0.901 -30.047 -11.594 1 98.38 206 GLN A C 1
ATOM 1697 O O . GLN A 1 206 ? 2.049 -30.484 -11.703 1 98.38 206 GLN A O 1
ATOM 1702 N N . ASP A 1 207 ? 0.05 -29.953 -12.57 1 98.69 207 ASP A N 1
ATOM 1703 C CA . ASP A 1 207 ? 0.421 -30.438 -13.898 1 98.69 207 ASP A CA 1
ATOM 1704 C C . ASP A 1 207 ? 1.571 -29.609 -14.477 1 98.69 207 ASP A C 1
ATOM 1706 O O . ASP A 1 207 ? 2.465 -30.156 -15.125 1 98.69 207 ASP A O 1
ATOM 1710 N N . ILE A 1 208 ? 1.544 -28.312 -14.234 1 98.81 208 ILE A N 1
ATOM 1711 C CA . ILE A 1 208 ? 2.611 -27.438 -14.727 1 98.81 208 ILE A CA 1
ATOM 1712 C C . ILE A 1 208 ? 3.93 -27.812 -14.055 1 98.81 208 ILE A C 1
ATOM 1714 O O . ILE A 1 208 ? 4.949 -27.984 -14.727 1 98.81 208 ILE A O 1
ATOM 1718 N N . LYS A 1 209 ? 3.938 -27.969 -12.75 1 98.69 209 LYS A N 1
ATOM 1719 C CA . LYS A 1 209 ? 5.141 -28.359 -12.023 1 98.69 209 LYS A CA 1
ATOM 1720 C C . LYS A 1 209 ? 5.68 -29.703 -12.539 1 98.69 209 LYS A C 1
ATOM 1722 O O . LYS A 1 209 ? 6.891 -29.859 -12.695 1 98.69 209 LYS A O 1
ATOM 1727 N N . GLU A 1 210 ? 4.812 -30.609 -12.797 1 98.5 210 GLU A N 1
ATOM 1728 C CA . GLU A 1 210 ? 5.219 -31.906 -13.305 1 98.5 210 GLU A CA 1
ATOM 1729 C C . GLU A 1 210 ? 5.844 -31.797 -14.695 1 98.5 210 GLU A C 1
ATOM 1731 O O . GLU A 1 210 ? 6.91 -32.344 -14.953 1 98.5 210 GLU A O 1
ATOM 1736 N N . LYS A 1 211 ? 5.199 -31.125 -15.562 1 98.5 211 LYS A N 1
ATOM 1737 C CA . LYS A 1 211 ? 5.668 -30.953 -16.938 1 98.5 211 LYS A CA 1
ATOM 1738 C C . LYS A 1 211 ? 7.047 -30.297 -16.969 1 98.5 211 LYS A C 1
ATOM 1740 O O . LYS A 1 211 ? 7.844 -30.547 -17.875 1 98.5 211 LYS A O 1
ATOM 1745 N N . LEU A 1 212 ? 7.293 -29.438 -15.969 1 98.69 212 LEU A N 1
ATOM 1746 C CA . LEU A 1 212 ? 8.539 -28.672 -15.969 1 98.69 212 LEU A CA 1
ATOM 1747 C C . LEU A 1 212 ? 9.586 -29.344 -15.086 1 98.69 212 LEU A C 1
ATOM 1749 O O . LEU A 1 212 ? 10.703 -28.844 -14.945 1 98.69 212 LEU A O 1
ATOM 1753 N N . GLY A 1 213 ? 9.227 -30.453 -14.422 1 98.38 213 GLY A N 1
ATOM 1754 C CA . GLY A 1 213 ? 10.133 -31.141 -13.523 1 98.38 213 GLY A CA 1
ATOM 1755 C C . GLY A 1 213 ? 10.344 -30.438 -12.203 1 98.38 213 GLY A C 1
ATOM 1756 O O . GLY A 1 213 ? 11.43 -30.484 -11.633 1 98.38 213 GLY A O 1
ATOM 1757 N N . HIS A 1 214 ? 9.305 -29.703 -11.75 1 98.5 214 HIS A N 1
ATOM 1758 C CA . HIS A 1 214 ? 9.43 -28.906 -10.539 1 98.5 214 HIS A CA 1
ATOM 1759 C C . HIS A 1 214 ? 8.57 -29.469 -9.414 1 98.5 214 HIS A C 1
ATOM 1761 O O . HIS A 1 214 ? 8.289 -28.766 -8.438 1 98.5 214 HIS A O 1
ATOM 1767 N N . SER A 1 215 ? 8.102 -30.719 -9.43 1 97.44 215 SER A N 1
ATOM 1768 C CA . SER A 1 215 ? 7.164 -31.297 -8.477 1 97.44 215 SER A CA 1
ATOM 1769 C C . SER A 1 215 ? 7.727 -31.281 -7.062 1 97.44 215 SER A C 1
ATOM 1771 O O . SER A 1 215 ? 6.984 -31.109 -6.094 1 97.44 215 SER A O 1
ATOM 1773 N N . ASP A 1 216 ? 9.07 -31.375 -6.922 1 96.31 216 ASP A N 1
ATOM 1774 C CA . ASP A 1 216 ? 9.68 -31.453 -5.598 1 96.31 216 ASP A CA 1
ATOM 1775 C C . ASP A 1 216 ? 10.508 -30.203 -5.309 1 96.31 216 ASP A C 1
ATOM 1777 O O . ASP A 1 216 ? 11.344 -30.203 -4.398 1 96.31 216 ASP A O 1
ATOM 1781 N N . LYS A 1 217 ? 10.273 -29.188 -6.07 1 97.81 217 LYS A N 1
ATOM 1782 C CA . LYS A 1 217 ? 11.07 -27.969 -5.914 1 97.81 217 LYS A CA 1
ATOM 1783 C C . LYS A 1 217 ? 10.297 -26.906 -5.152 1 97.81 217 LYS A C 1
ATOM 1785 O O . LYS A 1 217 ? 9.062 -26.891 -5.172 1 97.81 217 LYS A O 1
ATOM 1790 N N . VAL A 1 218 ? 11.094 -26.109 -4.496 1 97.94 218 VAL A N 1
ATOM 1791 C CA . VAL A 1 218 ? 10.531 -24.891 -3.906 1 97.94 218 VAL A CA 1
ATOM 1792 C C . VAL A 1 218 ? 10.32 -23.844 -4.992 1 97.94 218 VAL A C 1
ATOM 1794 O O . VAL A 1 218 ? 11.195 -23.609 -5.828 1 97.94 218 VAL A O 1
ATOM 1797 N N . ILE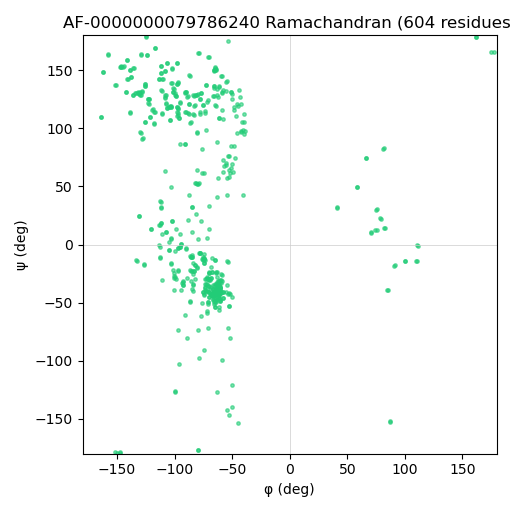 A 1 219 ? 9.164 -23.297 -5.027 1 98.81 219 ILE A N 1
ATOM 1798 C CA . ILE A 1 219 ? 8.906 -22.125 -5.855 1 98.81 219 ILE A CA 1
ATOM 1799 C C . ILE A 1 219 ? 8.992 -20.875 -5.004 1 98.81 219 ILE A C 1
ATOM 1801 O O . ILE A 1 219 ? 8.219 -20.688 -4.059 1 98.81 219 ILE A O 1
ATOM 1805 N N . ASP A 1 220 ? 9.891 -20 -5.305 1 98.88 220 ASP A N 1
ATOM 1806 C CA . ASP A 1 220 ? 10.156 -18.844 -4.465 1 98.88 220 ASP A CA 1
ATOM 1807 C C . ASP A 1 220 ? 9.016 -17.828 -4.551 1 98.88 220 ASP A C 1
ATOM 1809 O O . ASP A 1 220 ? 8.633 -17.234 -3.547 1 98.88 220 ASP A O 1
ATOM 1813 N N . ILE A 1 221 ? 8.523 -17.672 -5.789 1 98.88 221 ILE A N 1
ATOM 1814 C CA . ILE A 1 221 ? 7.406 -16.734 -5.98 1 98.88 221 ILE A CA 1
ATOM 1815 C C . ILE A 1 221 ? 6.438 -17.312 -7.016 1 98.88 221 ILE A C 1
ATOM 1817 O O . ILE A 1 221 ? 6.859 -17.797 -8.062 1 98.88 221 ILE A O 1
ATOM 1821 N N . VAL A 1 222 ? 5.234 -17.281 -6.66 1 98.94 222 VAL A N 1
ATOM 1822 C CA . VAL A 1 222 ? 4.164 -17.438 -7.641 1 98.94 222 VAL A CA 1
ATOM 1823 C C . VAL A 1 222 ? 3.412 -16.125 -7.801 1 98.94 222 VAL A C 1
ATOM 1825 O O . VAL A 1 222 ? 2.826 -15.617 -6.84 1 98.94 222 VAL A O 1
ATOM 1828 N N . LYS A 1 223 ? 3.527 -15.547 -8.914 1 98.75 223 LYS A N 1
ATOM 1829 C CA . LYS A 1 223 ? 2.752 -14.367 -9.289 1 98.75 223 LYS A CA 1
ATOM 1830 C C . LYS A 1 223 ? 1.596 -14.742 -10.219 1 98.75 223 LYS A C 1
ATOM 1832 O O . LYS A 1 223 ? 1.785 -15.477 -11.188 1 98.75 223 LYS A O 1
ATOM 1837 N N . MET A 1 224 ? 0.374 -14.242 -9.898 1 98.06 224 MET A N 1
ATOM 1838 C CA . MET A 1 224 ? -0.784 -14.648 -10.695 1 98.06 224 MET A CA 1
ATOM 1839 C C . MET A 1 224 ? -1.701 -13.461 -10.961 1 98.06 224 MET A C 1
ATOM 1841 O O . MET A 1 224 ? -2.285 -12.898 -10.031 1 98.06 224 MET A O 1
ATOM 1845 N N . ASP A 1 225 ? -1.854 -13.039 -12.094 1 97.38 225 ASP A N 1
ATOM 1846 C CA . ASP A 1 225 ? -2.852 -12.133 -12.656 1 97.38 225 ASP A CA 1
ATOM 1847 C C . ASP A 1 225 ? -3.506 -12.742 -13.898 1 97.38 225 ASP A C 1
ATOM 1849 O O . ASP A 1 225 ? -3.07 -12.492 -15.023 1 97.38 225 ASP A O 1
ATOM 1853 N N . ILE A 1 226 ? -4.652 -13.477 -13.641 1 96.69 226 ILE A N 1
ATOM 1854 C CA . ILE A 1 226 ? -5.074 -14.391 -14.703 1 96.69 226 ILE A CA 1
ATOM 1855 C C . ILE A 1 226 ? -6.562 -14.195 -14.984 1 96.69 226 ILE A C 1
ATOM 1857 O O . ILE A 1 226 ? -7.25 -15.125 -15.406 1 96.69 226 ILE A O 1
ATOM 1861 N N . GLU A 1 227 ? -7.109 -13.023 -14.68 1 92.94 227 GLU A N 1
ATOM 1862 C CA . GLU A 1 227 ? -8.398 -12.508 -15.117 1 92.94 227 GLU A CA 1
ATOM 1863 C C . GLU A 1 227 ? -9.539 -13.43 -14.695 1 92.94 227 GLU A C 1
ATOM 1865 O O . GLU A 1 227 ? -10.336 -13.859 -15.523 1 92.94 227 GLU A O 1
ATOM 1870 N N . SER A 1 228 ? -9.602 -13.82 -13.484 1 92.88 228 SER A N 1
ATOM 1871 C CA . SER A 1 228 ? -10.703 -14.469 -12.781 1 92.88 228 SER A CA 1
ATOM 1872 C C . SER A 1 228 ? -10.484 -15.969 -12.68 1 92.88 228 SER A C 1
ATOM 1874 O O . SER A 1 228 ? -11.148 -16.656 -11.898 1 92.88 228 SER A O 1
ATOM 1876 N N . SER A 1 229 ? -9.562 -16.516 -13.422 1 94.56 229 SER A N 1
ATOM 1877 C CA . SER A 1 229 ? -9.266 -17.953 -13.336 1 94.56 229 SER A CA 1
ATOM 1878 C C . SER A 1 229 ? -8.703 -18.312 -11.961 1 94.56 229 SER A C 1
ATOM 1880 O O . SER A 1 229 ? -8.641 -19.484 -11.602 1 94.56 229 SER A O 1
ATOM 1882 N N . GLU A 1 230 ? -8.289 -17.312 -11.117 1 96.5 230 GLU A N 1
ATOM 1883 C CA . GLU A 1 230 ? -7.734 -17.562 -9.797 1 96.5 230 GLU A CA 1
ATOM 1884 C C . GLU A 1 230 ? -8.766 -18.234 -8.891 1 96.5 230 GLU A C 1
ATOM 1886 O O . GLU A 1 230 ? -8.406 -19.016 -8.008 1 96.5 230 GLU A O 1
ATOM 1891 N N . TRP A 1 231 ? -10.016 -18.047 -9.195 1 95 231 TRP A N 1
ATOM 1892 C CA . TRP A 1 231 ? -11.055 -18.547 -8.305 1 95 231 TRP A CA 1
ATOM 1893 C C . TRP A 1 231 ? -11.281 -20.047 -8.539 1 95 231 TRP A C 1
ATOM 1895 O O . TRP A 1 231 ? -11.875 -20.719 -7.691 1 95 231 TRP A O 1
ATOM 1905 N N . THR A 1 232 ? -10.875 -20.562 -9.672 1 93.69 232 THR A N 1
ATOM 1906 C CA . THR A 1 232 ? -10.945 -22 -9.898 1 93.69 232 THR A CA 1
ATOM 1907 C C . THR A 1 232 ? -9.578 -22.641 -9.688 1 93.69 232 THR A C 1
ATOM 1909 O O . THR A 1 232 ? -9.492 -23.797 -9.242 1 93.69 232 THR A O 1
ATOM 1912 N N . ALA A 1 233 ? -8.555 -21.922 -9.891 1 97.56 233 ALA A N 1
ATOM 1913 C CA . ALA A 1 233 ? -7.195 -22.453 -9.75 1 97.56 233 ALA A CA 1
ATOM 1914 C C . ALA A 1 233 ? -6.82 -22.625 -8.281 1 97.56 233 ALA A C 1
ATOM 1916 O O . ALA A 1 233 ? -6.258 -23.656 -7.895 1 97.56 233 ALA A O 1
ATOM 1917 N N . LEU A 1 234 ? -7.145 -21.672 -7.434 1 97.88 234 LEU A N 1
ATOM 1918 C CA . LEU A 1 234 ? -6.676 -21.609 -6.055 1 97.88 234 LEU A CA 1
ATOM 1919 C C . LEU A 1 234 ? -7.219 -22.781 -5.246 1 97.88 234 LEU A C 1
ATOM 1921 O O . LEU A 1 234 ? -6.473 -23.438 -4.504 1 97.88 234 LEU A O 1
A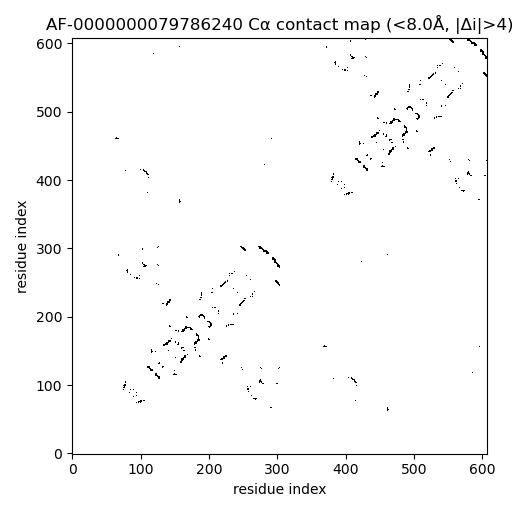TOM 1925 N N . PRO A 1 235 ? -8.508 -23.109 -5.445 1 96.88 235 PRO A N 1
ATOM 1926 C CA . PRO A 1 235 ? -8.992 -24.266 -4.695 1 96.88 235 PRO A CA 1
ATOM 1927 C C . PRO A 1 235 ? -8.219 -25.547 -5.023 1 96.88 235 PRO A C 1
ATOM 1929 O O . PRO A 1 235 ? -7.906 -26.328 -4.125 1 96.88 235 PRO A O 1
ATOM 1932 N N . GLN A 1 236 ? -7.961 -25.703 -6.23 1 97.56 236 GLN A N 1
ATOM 1933 C CA . GLN A 1 236 ? -7.195 -26.875 -6.648 1 97.56 236 GLN A CA 1
ATOM 1934 C C . GLN A 1 236 ? -5.77 -26.828 -6.109 1 97.56 236 GLN A C 1
ATOM 1936 O O . GLN A 1 236 ? -5.23 -27.844 -5.664 1 97.56 236 GLN A O 1
ATOM 1941 N N . MET A 1 237 ? -5.133 -25.688 -6.113 1 98.38 237 MET A N 1
ATOM 1942 C CA . MET A 1 237 ? -3.779 -25.516 -5.598 1 98.38 237 MET A CA 1
ATOM 1943 C C . MET A 1 237 ? -3.719 -25.812 -4.105 1 98.38 237 MET A C 1
ATOM 1945 O O . MET A 1 237 ? -2.756 -26.422 -3.631 1 98.38 237 MET A O 1
ATOM 1949 N N . VAL A 1 238 ? -4.73 -25.438 -3.418 1 97.81 238 VAL A N 1
ATOM 1950 C CA . VAL A 1 238 ? -4.805 -25.641 -1.976 1 97.81 238 VAL A CA 1
ATOM 1951 C C . VAL A 1 238 ? -5 -27.141 -1.68 1 97.81 238 VAL A C 1
ATOM 1953 O O . VAL A 1 238 ? -4.238 -27.719 -0.911 1 97.81 238 VAL A O 1
ATOM 1956 N N . THR A 1 239 ? -5.961 -27.781 -2.348 1 97.19 239 THR A N 1
ATOM 1957 C CA . THR A 1 239 ? -6.34 -29.156 -2.037 1 97.19 239 THR A CA 1
ATOM 1958 C C . THR A 1 239 ? -5.246 -30.125 -2.477 1 97.19 239 THR A C 1
ATOM 1960 O O . THR A 1 239 ? -5.035 -31.172 -1.842 1 97.19 239 THR A O 1
ATOM 1963 N N . SER A 1 240 ? -4.531 -29.75 -3.516 1 97.75 240 SER A N 1
ATOM 1964 C CA . SER A 1 240 ? -3.48 -30.625 -4.027 1 97.75 240 SER A CA 1
ATOM 1965 C C . SER A 1 240 ? -2.172 -30.422 -3.271 1 97.75 240 SER A C 1
ATOM 1967 O O . SER A 1 240 ? -1.192 -31.141 -3.516 1 97.75 240 SER A O 1
ATOM 1969 N N . GLY A 1 241 ? -2.078 -29.422 -2.428 1 97.88 241 GLY A N 1
ATOM 1970 C CA . GLY A 1 241 ? -0.895 -29.188 -1.614 1 97.88 241 GLY A CA 1
ATOM 1971 C C . GLY A 1 241 ? 0.207 -28.453 -2.357 1 97.88 241 GLY A C 1
ATOM 1972 O O . GLY A 1 241 ? 1.34 -28.375 -1.879 1 97.88 241 GLY A O 1
ATOM 1973 N N . GLN A 1 242 ? -0.112 -27.875 -3.488 1 98.12 242 GLN A N 1
ATOM 1974 C CA . GLN A 1 242 ? 0.912 -27.328 -4.367 1 98.12 242 GLN A CA 1
ATOM 1975 C C . GLN A 1 242 ? 1.409 -25.969 -3.855 1 98.12 242 GLN A C 1
ATOM 1977 O O . GLN A 1 242 ? 2.424 -25.453 -4.332 1 98.12 242 GLN A O 1
ATOM 1982 N N . LEU A 1 243 ? 0.788 -25.422 -2.832 1 98.25 243 LEU A N 1
ATOM 1983 C CA . LEU A 1 243 ? 1.219 -24.141 -2.266 1 98.25 243 LEU A CA 1
ATOM 1984 C C . LEU A 1 243 ? 2.139 -24.359 -1.071 1 98.25 243 LEU A C 1
ATOM 1986 O O . LEU A 1 243 ? 2.727 -23.406 -0.552 1 98.25 243 LEU A O 1
ATOM 1990 N N . ASN A 1 244 ? 2.383 -25.625 -0.696 1 96.56 244 ASN A N 1
ATOM 1991 C CA . ASN A 1 244 ? 3.15 -25.938 0.506 1 96.56 244 ASN A CA 1
ATOM 1992 C C . ASN A 1 244 ? 4.617 -25.547 0.348 1 96.56 244 ASN A C 1
ATOM 1994 O O . ASN A 1 244 ? 5.301 -25.266 1.335 1 96.56 244 ASN A O 1
ATOM 1998 N N . ASN A 1 245 ? 5.125 -25.562 -0.883 1 96.62 245 ASN A N 1
ATOM 1999 C CA . ASN A 1 245 ? 6.523 -25.219 -1.126 1 96.62 245 ASN A CA 1
ATOM 2000 C C . ASN A 1 245 ? 6.652 -23.906 -1.894 1 96.62 245 ASN A C 1
ATOM 2002 O O . ASN A 1 245 ? 7.539 -23.766 -2.738 1 96.62 245 ASN A O 1
ATOM 2006 N N . VAL A 1 246 ? 5.715 -23.031 -1.653 1 98.69 246 VAL A N 1
ATOM 2007 C CA . VAL A 1 246 ? 5.758 -21.688 -2.225 1 98.69 246 VAL A CA 1
ATOM 2008 C C . VAL A 1 246 ? 6.09 -20.672 -1.134 1 98.69 246 VAL A C 1
ATOM 2010 O O . VAL A 1 246 ? 5.453 -20.656 -0.079 1 98.69 246 VAL A O 1
ATOM 2013 N N . ARG A 1 247 ? 7.066 -19.828 -1.336 1 98.62 247 ARG A N 1
ATOM 2014 C CA . ARG A 1 247 ? 7.52 -18.906 -0.297 1 98.62 247 ARG A CA 1
ATOM 2015 C C . ARG A 1 247 ? 6.695 -17.625 -0.305 1 98.62 247 ARG A C 1
ATOM 2017 O O . ARG A 1 247 ? 6.289 -17.125 0.75 1 98.62 247 ARG A O 1
ATOM 2024 N N . GLN A 1 248 ? 6.539 -17.016 -1.498 1 98.88 248 GLN A N 1
ATOM 2025 C CA . GLN A 1 248 ? 5.695 -15.836 -1.656 1 98.88 248 GLN A CA 1
ATOM 2026 C C . GLN A 1 248 ? 4.648 -16.047 -2.746 1 98.88 248 GLN A C 1
ATOM 2028 O O . GLN A 1 248 ? 4.938 -16.656 -3.783 1 98.88 248 GLN A O 1
ATOM 2033 N N . LEU A 1 249 ? 3.439 -15.633 -2.459 1 98.94 249 LEU A N 1
ATOM 2034 C CA . LEU A 1 249 ? 2.289 -15.758 -3.348 1 98.94 249 LEU A CA 1
ATOM 2035 C C . LEU A 1 249 ? 1.688 -14.383 -3.65 1 98.94 249 LEU A C 1
ATOM 2037 O O . LEU A 1 249 ? 1.162 -13.727 -2.754 1 98.94 249 LEU A O 1
ATOM 2041 N N . LEU A 1 250 ? 1.848 -13.906 -4.91 1 98.81 250 LEU A N 1
ATOM 2042 C CA . LEU A 1 250 ? 1.345 -12.617 -5.367 1 98.81 250 LEU A CA 1
ATOM 2043 C C . LEU A 1 250 ? 0.138 -12.797 -6.281 1 98.81 250 LEU A C 1
ATOM 2045 O O . LEU A 1 250 ? 0.26 -13.344 -7.379 1 98.81 250 LEU A O 1
ATOM 2049 N N . ILE A 1 251 ? -1.033 -12.273 -5.859 1 98.31 251 ILE A N 1
ATOM 2050 C CA . ILE A 1 251 ? -2.25 -12.586 -6.602 1 98.31 251 ILE A CA 1
ATOM 2051 C C . ILE A 1 251 ? -3.027 -11.297 -6.871 1 98.31 251 ILE A C 1
ATOM 2053 O O . ILE A 1 251 ? -3.227 -10.484 -5.969 1 98.31 251 ILE A O 1
ATOM 2057 N N . GLU A 1 252 ? -3.416 -11.117 -8.094 1 97.81 252 GLU A N 1
ATOM 2058 C CA . GLU A 1 252 ? -4.512 -10.18 -8.32 1 97.81 252 GLU A CA 1
ATOM 2059 C C . GLU A 1 252 ? -5.863 -10.875 -8.227 1 97.81 252 GLU A C 1
ATOM 2061 O O . GLU A 1 252 ? -6.195 -11.719 -9.062 1 97.81 252 GLU A O 1
ATOM 2066 N N . PHE A 1 253 ? -6.629 -10.531 -7.23 1 97.06 253 PHE A N 1
ATOM 2067 C CA . PHE A 1 253 ? -7.984 -11.055 -7.082 1 97.06 253 PHE A CA 1
ATOM 2068 C C . PHE A 1 253 ? -8.984 -10.195 -7.848 1 97.06 253 PHE A C 1
ATOM 2070 O O . PHE A 1 253 ? -9.07 -8.992 -7.617 1 97.06 253 PHE A O 1
ATOM 2077 N N . HIS A 1 254 ? -9.695 -10.828 -8.797 1 95.19 254 HIS A N 1
ATOM 2078 C CA . HIS A 1 254 ? -10.805 -10.188 -9.484 1 95.19 254 HIS A CA 1
ATOM 2079 C C . HIS A 1 254 ? -12.125 -10.453 -8.758 1 95.19 254 HIS A C 1
ATOM 2081 O O . HIS A 1 254 ? -12.836 -11.406 -9.086 1 95.19 254 HIS A O 1
ATOM 2087 N N . VAL A 1 255 ? -12.359 -9.594 -7.824 1 91.31 255 VAL A N 1
ATOM 2088 C CA . VAL A 1 255 ? -13.414 -9.836 -6.84 1 91.31 255 VAL A CA 1
ATOM 2089 C C . VAL A 1 255 ? -14.766 -9.93 -7.543 1 91.31 255 VAL A C 1
ATOM 2091 O O . VAL A 1 255 ? -15.133 -9.039 -8.312 1 91.31 255 VAL A O 1
ATOM 2094 N N . THR A 1 256 ? -15.281 -11.211 -7.57 1 75.56 256 THR A N 1
ATOM 2095 C CA . THR A 1 256 ? -16.672 -11.461 -7.918 1 75.56 256 THR A CA 1
ATOM 2096 C C . THR A 1 256 ? -17.5 -11.781 -6.672 1 75.56 256 THR A C 1
ATOM 2098 O O . THR A 1 256 ? -17.047 -12.539 -5.805 1 75.56 256 THR A O 1
ATOM 2101 N N . PRO A 1 257 ? -18.312 -10.969 -6.199 1 64.62 257 PRO A N 1
ATOM 2102 C CA . PRO A 1 257 ? -19 -11.055 -4.91 1 64.62 257 PRO A CA 1
ATOM 2103 C C . PRO A 1 257 ? -19.625 -12.43 -4.672 1 64.62 257 PRO A C 1
ATOM 2105 O O . PRO A 1 257 ? -20.188 -13.023 -5.594 1 64.62 257 PRO A O 1
ATOM 2108 N N . GLY A 1 258 ? -19.047 -13.211 -3.42 1 75.94 258 GLY A N 1
ATOM 2109 C CA . GLY A 1 258 ? -19.812 -14.328 -2.879 1 75.94 258 GLY A CA 1
ATOM 2110 C C . GLY A 1 258 ? -19.078 -15.062 -1.77 1 75.94 258 GLY A C 1
ATOM 2111 O O . GLY A 1 258 ? -17.891 -14.844 -1.553 1 75.94 258 GLY 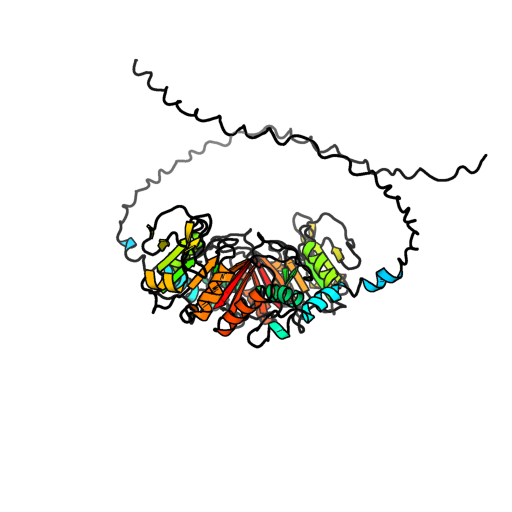A O 1
ATOM 2112 N N . ARG A 1 259 ? -19.703 -15.844 -1.054 1 85.75 259 ARG A N 1
ATOM 2113 C CA . ARG A 1 259 ? -19.219 -16.609 0.085 1 85.75 259 ARG A CA 1
ATOM 2114 C C . ARG A 1 259 ? -18.109 -17.578 -0.344 1 85.75 259 ARG A C 1
ATOM 2116 O O . ARG A 1 259 ? -17.172 -17.828 0.408 1 85.75 259 ARG A O 1
ATOM 2123 N N . LYS A 1 260 ? -18.234 -18.047 -1.507 1 89.94 260 LYS A N 1
ATOM 2124 C CA . LYS A 1 260 ? -17.25 -19 -2.008 1 89.94 260 LYS A CA 1
ATOM 2125 C C . LYS A 1 260 ? -15.867 -18.359 -2.092 1 89.94 260 LYS A C 1
ATOM 2127 O O . LYS A 1 260 ? -14.867 -19.016 -1.791 1 89.94 260 LYS A O 1
ATOM 2132 N N . ASP A 1 261 ? -15.789 -17.125 -2.395 1 92.94 261 ASP A N 1
ATOM 2133 C CA . ASP A 1 261 ? -14.516 -16.422 -2.535 1 92.94 261 ASP A CA 1
ATOM 2134 C C . ASP A 1 261 ? -13.859 -16.203 -1.175 1 92.94 261 ASP A C 1
ATOM 2136 O O . ASP A 1 261 ? -12.641 -16.312 -1.045 1 92.94 261 ASP A O 1
ATOM 2140 N N . VAL A 1 262 ? -14.656 -15.992 -0.178 1 96.25 262 VAL A N 1
ATOM 2141 C CA . VAL A 1 262 ? -14.133 -15.805 1.172 1 96.25 262 VAL A CA 1
ATOM 2142 C C . VAL A 1 262 ? -13.492 -17.109 1.667 1 96.25 262 VAL A C 1
ATOM 2144 O O . VAL A 1 262 ? -12.445 -17.078 2.312 1 96.25 262 VAL A O 1
ATOM 2147 N N . LYS A 1 263 ? -14.125 -18.203 1.314 1 96.12 263 LYS A N 1
ATOM 2148 C CA . LYS A 1 263 ? -13.609 -19.5 1.732 1 96.12 263 LYS A CA 1
ATOM 2149 C C . LYS A 1 263 ? -12.242 -19.766 1.104 1 96.12 263 LYS A C 1
ATOM 2151 O O . LYS A 1 263 ? -11.383 -20.406 1.723 1 96.12 263 LYS A O 1
ATOM 2156 N N . ILE A 1 264 ? -12.07 -19.312 -0.051 1 95.94 264 ILE A N 1
ATOM 2157 C CA . ILE A 1 264 ? -10.812 -19.531 -0.759 1 95.94 264 ILE A CA 1
ATOM 2158 C C . ILE A 1 264 ? -9.703 -18.719 -0.093 1 95.94 264 ILE A C 1
ATOM 2160 O O . ILE A 1 264 ? -8.617 -19.25 0.165 1 95.94 264 ILE A O 1
ATOM 2164 N N . VAL A 1 265 ? -9.945 -17.453 0.243 1 96.75 265 VAL A N 1
ATOM 2165 C CA . VAL A 1 265 ? -8.906 -16.641 0.869 1 96.75 265 VAL A CA 1
ATOM 2166 C C . VAL A 1 265 ? -8.648 -17.141 2.289 1 96.75 265 VAL A C 1
ATOM 2168 O O . VAL A 1 265 ? -7.512 -17.078 2.773 1 96.75 265 VAL A O 1
ATOM 2171 N N . GLN A 1 266 ? -9.688 -17.688 2.885 1 97.56 266 GLN A N 1
ATOM 2172 C CA . GLN A 1 266 ? -9.508 -18.312 4.188 1 97.56 266 GLN A CA 1
ATOM 2173 C C . GLN A 1 266 ? -8.586 -19.531 4.086 1 97.56 266 GLN A C 1
ATOM 2175 O O . GLN A 1 266 ? -7.73 -19.734 4.945 1 97.56 266 GLN A O 1
ATOM 2180 N N . ALA A 1 267 ? -8.789 -20.328 3.08 1 97.5 267 ALA A N 1
ATOM 2181 C CA . ALA A 1 267 ? -7.965 -21.516 2.887 1 97.5 267 ALA A CA 1
ATOM 2182 C C . ALA A 1 267 ? -6.5 -21.156 2.693 1 97.5 267 ALA A C 1
ATOM 2184 O O . ALA A 1 267 ? -5.605 -21.844 3.197 1 97.5 267 ALA A O 1
ATOM 2185 N N . ILE A 1 268 ? -6.238 -20.062 1.99 1 97.69 268 ILE A N 1
ATOM 2186 C CA . ILE A 1 268 ? -4.879 -19.578 1.799 1 97.69 268 ILE A CA 1
ATOM 2187 C C . ILE A 1 268 ? -4.277 -19.188 3.148 1 97.69 268 ILE A C 1
ATOM 2189 O O . ILE A 1 268 ? -3.137 -19.547 3.451 1 97.69 268 ILE A O 1
ATOM 2193 N N . GLU A 1 269 ? -5.059 -18.5 3.883 1 97.75 269 GLU A N 1
ATOM 2194 C CA . GLU A 1 269 ? -4.625 -18.109 5.223 1 97.75 269 GLU A CA 1
ATOM 2195 C C . GLU A 1 269 ? -4.328 -19.344 6.082 1 97.75 269 GLU A C 1
ATOM 2197 O O . GLU A 1 269 ? -3.336 -19.359 6.812 1 97.75 269 GLU A O 1
ATOM 2202 N N . ARG A 1 270 ? -5.109 -20.359 5.992 1 97.75 270 ARG A N 1
ATOM 2203 C CA . ARG A 1 270 ? -4.961 -21.562 6.797 1 97.75 270 ARG A CA 1
ATOM 2204 C C . ARG A 1 270 ? -3.691 -22.328 6.422 1 97.75 270 ARG A C 1
ATOM 2206 O O . ARG A 1 270 ? -3.156 -23.094 7.227 1 97.75 270 ARG A O 1
ATOM 2213 N N . LEU A 1 271 ? -3.211 -22.156 5.258 1 97.88 271 LEU A N 1
ATOM 2214 C CA . LEU A 1 271 ? -1.96 -22.766 4.832 1 97.88 271 LEU A CA 1
ATOM 2215 C C . LEU A 1 271 ? -0.763 -22.047 5.438 1 97.88 271 LEU A C 1
ATOM 2217 O O . LEU A 1 271 ? 0.375 -22.5 5.316 1 97.88 271 LEU A O 1
ATOM 2221 N N . GLY A 1 272 ? -1.002 -20.859 6.027 1 97.31 272 GLY A N 1
ATOM 2222 C CA . GLY A 1 272 ? 0.064 -20.125 6.703 1 97.31 272 GLY A CA 1
ATOM 2223 C C . GLY A 1 272 ? 0.476 -18.859 5.984 1 97.31 272 GLY A C 1
ATOM 2224 O O . GLY A 1 272 ? 1.323 -18.109 6.473 1 97.31 272 GLY A O 1
ATOM 2225 N N . PHE A 1 273 ? -0.151 -18.578 4.844 1 98.38 273 PHE A N 1
ATOM 2226 C CA . PHE A 1 273 ? 0.161 -17.359 4.105 1 98.38 273 PHE A CA 1
ATOM 2227 C C . PHE A 1 273 ? -0.399 -16.141 4.824 1 98.38 273 PHE A C 1
ATOM 2229 O O . PHE A 1 273 ? -1.521 -16.172 5.332 1 98.38 273 PHE A O 1
ATOM 2236 N N . LYS A 1 274 ? 0.423 -15.078 4.879 1 98.25 274 LYS A N 1
ATOM 2237 C CA . LYS A 1 274 ? 0.031 -13.812 5.48 1 98.25 274 LYS A CA 1
ATOM 2238 C C . LYS A 1 274 ? 0.239 -12.656 4.508 1 98.25 274 LYS A C 1
ATOM 2240 O O . LYS A 1 274 ? 1.239 -12.609 3.791 1 98.25 274 LYS A O 1
ATOM 2245 N N . LYS A 1 275 ? -0.704 -11.742 4.453 1 98.62 275 LYS A N 1
ATOM 2246 C CA . LYS A 1 275 ? -0.655 -10.602 3.541 1 98.62 275 LYS A CA 1
ATOM 2247 C C . LYS A 1 275 ? 0.3 -9.523 4.059 1 98.62 275 LYS A C 1
ATOM 2249 O O . LYS A 1 275 ? 0.152 -9.047 5.184 1 98.62 275 LYS A O 1
ATOM 2254 N N . PHE A 1 276 ? 1.287 -9.117 3.244 1 98.44 276 PHE A N 1
ATOM 2255 C CA . PHE A 1 276 ? 2.217 -8.102 3.73 1 98.44 276 PHE A CA 1
ATOM 2256 C C . PHE A 1 276 ? 2.049 -6.801 2.959 1 98.44 276 PHE A C 1
ATOM 2258 O O . PHE A 1 276 ? 2.557 -5.758 3.375 1 98.44 276 PHE A O 1
ATOM 2265 N N . TYR A 1 277 ? 1.296 -6.883 1.874 1 97.94 277 TYR A N 1
ATOM 2266 C CA . TYR A 1 277 ? 1.021 -5.668 1.114 1 97.94 277 TYR A CA 1
ATOM 2267 C C . TYR A 1 277 ? -0.183 -5.859 0.198 1 97.94 277 TYR A C 1
ATOM 2269 O O . TYR A 1 277 ? -0.426 -6.965 -0.296 1 97.94 277 TYR A O 1
ATOM 2277 N N . VAL A 1 278 ? -0.893 -4.812 -0.026 1 96.88 278 VAL A N 1
ATOM 2278 C CA . VAL A 1 278 ? -1.998 -4.816 -0.979 1 96.88 278 VAL A CA 1
ATOM 2279 C C . VAL A 1 278 ? -1.953 -3.547 -1.827 1 96.88 278 VAL A C 1
ATOM 2281 O O . VAL A 1 278 ? -1.812 -2.443 -1.295 1 96.88 278 VAL A O 1
ATOM 2284 N N . HIS A 1 279 ? -2.002 -3.762 -3.059 1 94.44 279 HIS A N 1
ATOM 2285 C CA . HIS A 1 279 ? -2.162 -2.676 -4.02 1 94.44 279 HIS A CA 1
ATOM 2286 C C . HIS A 1 279 ? -3.559 -2.682 -4.633 1 94.44 279 HIS A C 1
ATOM 2288 O O . HIS A 1 279 ? -3.979 -3.682 -5.219 1 94.44 279 HIS A O 1
ATOM 2294 N N . LYS A 1 280 ? -4.266 -1.575 -4.438 1 93.69 280 LYS A N 1
ATOM 2295 C CA . LYS A 1 280 ? -5.578 -1.425 -5.059 1 93.69 280 LYS A CA 1
ATOM 2296 C C . LYS A 1 280 ? -5.449 -0.934 -6.5 1 93.69 280 LYS A C 1
ATOM 2298 O O . LYS A 1 280 ? -5.027 0.2 -6.738 1 93.69 280 LYS A O 1
ATOM 2303 N N . ASN A 1 281 ? -5.789 -1.788 -7.441 1 91.62 281 ASN A N 1
ATOM 2304 C CA . ASN A 1 281 ? -5.73 -1.377 -8.844 1 91.62 281 ASN A CA 1
ATOM 2305 C C . ASN A 1 281 ? -6.867 -0.421 -9.195 1 91.62 281 ASN A C 1
ATOM 2307 O O . ASN A 1 281 ? -8.031 -0.819 -9.219 1 91.62 281 ASN A O 1
ATOM 2311 N N . PHE A 1 282 ? -6.582 0.787 -9.492 1 87.88 282 PHE A N 1
ATOM 2312 C CA . PHE A 1 282 ? -7.594 1.82 -9.688 1 87.88 282 PHE A CA 1
ATOM 2313 C C . PHE A 1 282 ? -8.305 1.635 -11.023 1 87.88 282 PHE A C 1
ATOM 2315 O O . PHE A 1 282 ? -9.352 2.246 -11.266 1 87.88 282 PHE A O 1
ATOM 2322 N N . HIS A 1 283 ? -7.793 0.788 -11.867 1 87.06 283 HIS A N 1
ATOM 2323 C CA . HIS A 1 283 ? -8.414 0.56 -13.172 1 87.06 283 HIS A CA 1
ATOM 2324 C C . HIS A 1 283 ? -9.695 -0.261 -13.031 1 87.06 283 HIS A C 1
ATOM 2326 O O . HIS A 1 283 ? -10.5 -0.315 -13.961 1 87.06 283 HIS A O 1
ATOM 2332 N N . CYS A 1 284 ? -9.867 -0.861 -11.797 1 92 284 CYS A N 1
ATOM 2333 C CA . CYS A 1 284 ? -11.055 -1.666 -11.516 1 92 284 CYS A CA 1
ATOM 2334 C C . CYS A 1 284 ? -11.945 -0.986 -10.492 1 92 284 CYS A C 1
ATOM 2336 O O . CYS A 1 284 ? -12.492 -1.646 -9.602 1 92 284 CYS A O 1
ATOM 2338 N N . ARG A 1 285 ? -12 0.261 -10.578 1 90.44 285 ARG A N 1
ATOM 2339 C CA . ARG A 1 285 ? -12.805 0.999 -9.609 1 90.44 285 ARG A CA 1
ATOM 2340 C C . ARG A 1 285 ? -14.234 0.484 -9.586 1 90.44 285 ARG A C 1
ATOM 2342 O O . ARG A 1 285 ? -14.82 0.209 -10.633 1 90.44 285 ARG A O 1
ATOM 2349 N N . ARG A 1 286 ? -14.805 0.406 -8.352 1 90.06 286 ARG A N 1
ATOM 2350 C CA . ARG A 1 286 ? -16.141 -0.163 -8.18 1 90.06 286 ARG A CA 1
ATOM 2351 C C . ARG A 1 286 ? -16.844 0.441 -6.973 1 90.06 286 ARG A C 1
ATOM 2353 O O . ARG A 1 286 ? -16.219 0.66 -5.93 1 90.06 286 ARG A O 1
ATOM 2360 N N . ARG A 1 287 ? -18.078 0.729 -7.172 1 91.44 287 ARG A N 1
ATOM 2361 C CA . ARG A 1 287 ? -18.938 1.008 -6.02 1 91.44 287 ARG A CA 1
ATOM 2362 C C . ARG A 1 287 ? -19.594 -0.266 -5.508 1 91.44 287 ARG A C 1
ATOM 2364 O O . ARG A 1 287 ? -20.375 -0.896 -6.227 1 91.44 287 ARG A O 1
ATOM 2371 N N . GLN A 1 288 ? -19.234 -0.648 -4.312 1 90.12 288 GLN A N 1
ATOM 2372 C CA . GLN A 1 288 ? -19.828 -1.834 -3.697 1 90.12 288 GLN A CA 1
ATOM 2373 C C . GLN A 1 288 ? -20.938 -1.455 -2.721 1 90.12 288 GLN A C 1
ATOM 2375 O O . GLN A 1 288 ? -20.719 -0.651 -1.812 1 90.12 288 GLN A O 1
ATOM 2380 N N . VAL A 1 289 ? -22.078 -2.066 -2.926 1 89.12 289 VAL A N 1
ATOM 2381 C CA . VAL A 1 289 ? -23.219 -1.81 -2.045 1 89.12 289 VAL A CA 1
ATOM 2382 C C . VAL A 1 289 ? -22.844 -2.162 -0.606 1 89.12 289 VAL A C 1
ATOM 2384 O O . VAL A 1 289 ? -22.266 -3.229 -0.349 1 89.12 289 VAL A O 1
ATOM 2387 N N . GLY A 1 290 ? -23.125 -1.226 0.327 1 90.44 290 GLY A N 1
ATOM 2388 C CA . GLY A 1 290 ? -22.875 -1.446 1.741 1 90.44 290 GLY A CA 1
ATOM 2389 C C . GLY A 1 290 ? -21.5 -0.974 2.18 1 90.44 290 GLY A C 1
ATOM 2390 O O . GLY A 1 290 ? -21.234 -0.822 3.377 1 90.44 290 GLY A O 1
ATOM 2391 N N . PHE A 1 291 ? -20.672 -0.795 1.23 1 93.94 291 PHE A N 1
ATOM 2392 C CA . PHE A 1 291 ? -19.359 -0.242 1.573 1 93.94 291 PHE A CA 1
ATOM 2393 C C . PHE A 1 291 ? -19.375 1.279 1.476 1 93.94 291 PHE A C 1
ATOM 2395 O O . PHE A 1 291 ? -19.828 1.838 0.477 1 93.94 291 PHE A O 1
ATOM 2402 N N . PRO A 1 292 ? -18.891 1.959 2.463 1 95.38 292 PRO A N 1
ATOM 2403 C CA . PRO A 1 292 ? -19.125 3.4 2.576 1 95.38 292 PRO A CA 1
ATOM 2404 C C . PRO A 1 292 ? -18.375 4.207 1.521 1 95.38 292 PRO A C 1
ATOM 2406 O O . PRO A 1 292 ? -18.766 5.336 1.207 1 95.38 292 PRO A O 1
ATOM 2409 N N . VAL A 1 293 ? -17.281 3.656 0.994 1 95.75 293 VAL A N 1
ATOM 2410 C CA . VAL A 1 293 ? -16.469 4.375 0.028 1 95.75 293 VAL A CA 1
ATOM 2411 C C . VAL A 1 293 ? -16.219 3.494 -1.195 1 95.75 293 VAL A C 1
ATOM 2413 O O . VAL A 1 293 ? -16.453 2.285 -1.158 1 95.75 293 VAL A O 1
ATOM 2416 N N . PHE A 1 294 ? -15.781 4.141 -2.285 1 93.81 294 PHE A N 1
ATOM 2417 C CA . PHE A 1 294 ? -15.461 3.395 -3.496 1 93.81 294 PHE A CA 1
ATOM 2418 C C . PHE A 1 294 ? -14.367 2.369 -3.227 1 93.81 294 PHE A C 1
ATOM 2420 O O . PHE A 1 294 ? -13.453 2.619 -2.434 1 93.81 294 PHE A O 1
ATOM 2427 N N . ARG A 1 295 ? -14.5 1.273 -3.895 1 93.38 295 ARG A N 1
ATOM 2428 C CA . ARG A 1 295 ? -13.523 0.188 -3.83 1 93.38 295 ARG A CA 1
ATOM 2429 C C . ARG A 1 295 ? -13.016 -0.173 -5.223 1 93.38 295 ARG A C 1
ATOM 2431 O O . ARG A 1 295 ? -13.266 0.55 -6.188 1 93.38 295 ARG A O 1
ATOM 2438 N N . THR A 1 296 ? -12.141 -1.117 -5.23 1 94.06 296 THR A N 1
ATOM 2439 C CA . THR A 1 296 ? -11.742 -1.746 -6.484 1 94.06 296 THR A CA 1
ATOM 2440 C C . THR A 1 296 ? -12.234 -3.191 -6.543 1 94.06 296 THR A C 1
ATOM 2442 O O . THR A 1 296 ? -12.438 -3.826 -5.504 1 94.06 296 THR A O 1
ATOM 2445 N N . SER A 1 297 ? -12.414 -3.648 -7.773 1 93.12 297 SER A N 1
ATOM 2446 C CA . SER A 1 297 ? -12.703 -5.066 -7.945 1 93.12 297 SER A CA 1
ATOM 2447 C C . SER A 1 297 ? -11.438 -5.863 -8.219 1 93.12 297 SER A C 1
ATOM 2449 O O . SER A 1 297 ? -11.484 -7.086 -8.375 1 93.12 297 SER A O 1
ATOM 2451 N N . CYS A 1 298 ? -10.297 -5.203 -8.25 1 95.62 298 CYS A N 1
ATOM 2452 C CA . CYS A 1 298 ? -9.016 -5.855 -8.461 1 95.62 298 CYS A CA 1
ATOM 2453 C C . CYS A 1 298 ? -8.039 -5.512 -7.34 1 95.62 298 CYS A C 1
ATOM 2455 O O . CYS A 1 298 ? -7.539 -4.391 -7.27 1 95.62 298 CYS A O 1
ATOM 2457 N N . TYR A 1 299 ? -7.785 -6.461 -6.441 1 96.19 299 TYR A N 1
ATOM 2458 C CA . TYR A 1 299 ? -6.801 -6.324 -5.375 1 96.19 299 TYR A CA 1
ATOM 2459 C C . TYR A 1 299 ? -5.547 -7.133 -5.68 1 96.19 299 TYR A C 1
ATOM 2461 O O . TYR A 1 299 ? -5.621 -8.344 -5.895 1 96.19 299 TYR A O 1
ATOM 2469 N N . GLU A 1 300 ? -4.434 -6.449 -5.805 1 97.44 300 GLU A N 1
ATOM 2470 C CA . GLU A 1 300 ? -3.152 -7.152 -5.848 1 97.44 300 GLU A CA 1
ATOM 2471 C C . GLU A 1 300 ? -2.619 -7.414 -4.445 1 97.44 300 GLU A C 1
ATOM 2473 O O . GLU A 1 300 ? -2.123 -6.504 -3.781 1 97.44 300 GLU A O 1
ATOM 2478 N N . VAL A 1 301 ? -2.73 -8.656 -4.059 1 98.25 301 VAL A N 1
ATOM 2479 C CA . VAL A 1 301 ? -2.422 -9.031 -2.682 1 98.25 301 VAL A CA 1
ATOM 2480 C C . VAL A 1 301 ? -1.122 -9.828 -2.643 1 98.25 301 VAL A C 1
ATOM 2482 O O . VAL A 1 301 ? -0.966 -10.805 -3.373 1 98.25 301 VAL A O 1
ATOM 2485 N N . MET A 1 302 ? -0.202 -9.367 -1.813 1 98.81 302 MET A N 1
ATOM 2486 C CA . MET A 1 302 ? 1.098 -10.016 -1.659 1 98.81 302 MET A CA 1
ATOM 2487 C C . MET A 1 302 ? 1.149 -10.828 -0.372 1 98.81 302 MET A C 1
ATOM 2489 O O . MET A 1 302 ? 0.993 -10.289 0.721 1 98.81 302 MET A O 1
ATOM 2493 N N . TYR A 1 303 ? 1.356 -12.141 -0.559 1 98.81 303 TYR A N 1
ATOM 2494 C CA . TYR A 1 303 ? 1.447 -13.062 0.567 1 98.81 303 TYR A CA 1
ATOM 2495 C C . TYR A 1 303 ? 2.881 -13.547 0.766 1 98.81 303 TYR A C 1
ATOM 2497 O O . TYR A 1 303 ? 3.643 -13.656 -0.197 1 98.81 303 TYR A O 1
ATOM 2505 N N . MET A 1 304 ? 3.184 -13.82 2.072 1 98.31 304 MET A N 1
ATOM 2506 C CA . MET A 1 304 ? 4.406 -14.555 2.375 1 98.31 304 MET A CA 1
ATOM 2507 C C . MET A 1 304 ? 4.152 -15.625 3.434 1 98.31 304 MET A C 1
ATOM 2509 O O . MET A 1 304 ? 3.18 -15.539 4.184 1 98.31 304 MET A O 1
ATOM 2513 N N . MET B 1 1 ? -51.812 34.5 -38.969 1 20 1 MET B N 1
ATOM 2514 C CA . MET B 1 1 ? -50.688 34.438 -39.906 1 20 1 MET B CA 1
ATOM 2515 C C . MET B 1 1 ? -49.375 34.75 -39.219 1 20 1 MET B C 1
ATOM 2517 O O . MET B 1 1 ? -48.375 34.094 -39.5 1 20 1 MET B O 1
ATOM 2521 N N . THR B 1 2 ? -49.156 35.844 -38.375 1 18.77 2 THR B N 1
ATOM 2522 C CA . THR B 1 2 ? -48.125 36.875 -38.531 1 18.77 2 THR B CA 1
ATOM 2523 C C . THR B 1 2 ? -46.875 36.531 -37.719 1 18.77 2 THR B C 1
ATOM 2525 O O . THR B 1 2 ? -45.781 37.062 -37.969 1 18.77 2 THR B O 1
ATOM 2528 N N . SER B 1 3 ? -46.906 35.969 -36.469 1 23.5 3 SER B N 1
ATOM 2529 C CA . SER B 1 3 ? -46.062 36.375 -35.375 1 23.5 3 SER B CA 1
ATOM 2530 C C . SER B 1 3 ? -44.656 35.75 -35.469 1 23.5 3 SER B C 1
ATOM 2532 O O . SER B 1 3 ? -44.5 34.562 -35.156 1 23.5 3 SER B O 1
ATOM 2534 N N . SER B 1 4 ? -43.688 35.969 -36.469 1 21.73 4 SER B N 1
ATOM 2535 C CA . SER B 1 4 ? -42.531 35.562 -37.25 1 21.73 4 SER B CA 1
ATOM 2536 C C . SER B 1 4 ? -41.25 35.562 -36.406 1 21.73 4 SER B C 1
ATOM 2538 O O . SER B 1 4 ? -40.5 34.562 -36.375 1 21.73 4 SER B O 1
ATOM 2540 N N . VAL B 1 5 ? -40.406 36.75 -35.844 1 19.56 5 VAL B N 1
ATOM 2541 C CA . VAL B 1 5 ? -39.125 37.281 -36.281 1 19.56 5 VAL B CA 1
ATOM 2542 C C . VAL B 1 5 ? -38.031 37 -35.25 1 19.56 5 VAL B C 1
ATOM 2544 O O . VAL B 1 5 ? -36.844 37.062 -35.562 1 19.56 5 VAL B O 1
ATOM 2547 N N . LEU B 1 6 ? -38.125 36.875 -33.875 1 19.36 6 LEU B N 1
ATOM 2548 C CA . LEU B 1 6 ? -37.219 37.594 -32.969 1 19.36 6 LEU B CA 1
ATOM 2549 C C . LEU B 1 6 ? -35.906 36.812 -32.781 1 19.36 6 LEU B C 1
ATOM 2551 O O . LEU B 1 6 ? -35.812 35.938 -31.922 1 19.36 6 LEU B O 1
ATOM 2555 N N . LYS B 1 7 ? -35.219 35.938 -33.812 1 20.77 7 LYS B N 1
ATOM 2556 C CA . LYS B 1 7 ? -34.125 34.969 -33.906 1 20.77 7 LYS B CA 1
ATOM 2557 C C . LYS B 1 7 ? -32.781 35.594 -33.531 1 20.77 7 LYS B C 1
ATOM 2559 O O . LYS B 1 7 ? -31.812 34.875 -33.281 1 20.77 7 LYS B O 1
ATOM 2564 N N . PHE B 1 8 ? -32.281 36.969 -33.781 1 19.33 8 PHE B N 1
ATOM 2565 C CA . PHE B 1 8 ? -31.062 37.375 -34.5 1 19.33 8 PHE B CA 1
ATOM 2566 C C . PHE B 1 8 ? -29.875 37.469 -33.531 1 19.33 8 PHE B C 1
ATOM 2568 O O . PHE B 1 8 ? -28.812 36.906 -33.812 1 19.33 8 PHE B O 1
ATOM 2575 N N . TRP B 1 9 ? -29.5 38.562 -32.594 1 17.89 9 TRP B N 1
ATOM 2576 C CA . TRP B 1 9 ? -28.422 39.531 -32.719 1 17.89 9 TRP B CA 1
ATOM 2577 C C . TRP B 1 9 ? -27.219 39.156 -31.875 1 17.89 9 TRP B C 1
ATOM 2579 O O . TRP B 1 9 ? -26.141 39.75 -31.984 1 17.89 9 TRP B O 1
ATOM 2589 N N . LYS B 1 10 ? -27.234 38.594 -30.547 1 19.78 10 LYS B N 1
ATOM 2590 C CA . LYS B 1 10 ? -26.359 39.188 -29.547 1 19.78 10 LYS B CA 1
ATOM 2591 C C . LYS B 1 10 ? -24.938 38.656 -29.656 1 19.78 10 LYS B C 1
ATOM 2593 O O . LYS B 1 10 ? -24.641 37.562 -29.125 1 19.78 10 LYS B O 1
ATOM 2598 N N . LEU B 1 11 ? -24.062 38.625 -30.922 1 20.2 11 LEU B N 1
ATOM 2599 C CA . LEU B 1 11 ? -22.812 38.156 -31.516 1 20.2 11 LEU B CA 1
ATOM 2600 C C . LEU B 1 11 ? -21.609 38.781 -30.797 1 20.2 11 LEU B C 1
ATOM 2602 O O . LEU B 1 11 ? -20.484 38.312 -30.969 1 20.2 11 LEU B O 1
ATOM 2606 N N . VAL B 1 12 ? -21.641 40.031 -30.141 1 19.02 12 VAL B N 1
ATOM 2607 C CA . VAL B 1 12 ? -20.672 41.062 -30.531 1 19.02 12 VAL B CA 1
ATOM 2608 C C . VAL B 1 12 ? -19.297 40.719 -29.984 1 19.02 12 VAL B C 1
ATOM 2610 O O . VAL B 1 12 ? -18.312 40.688 -30.734 1 19.02 12 VAL B O 1
ATOM 2613 N N . PHE B 1 13 ? -18.734 41.125 -28.688 1 19.91 13 PHE B N 1
ATOM 2614 C CA . PHE B 1 13 ? -17.688 42.125 -28.516 1 19.91 13 PHE B CA 1
ATOM 2615 C C . PHE B 1 13 ? -16.344 41.469 -28.234 1 19.91 13 PHE B C 1
ATOM 2617 O O . PHE B 1 13 ? -16.062 41.094 -27.109 1 19.91 13 PHE B O 1
ATOM 2624 N N . VAL B 1 14 ? -15.742 40.406 -28.969 1 20.34 14 VAL B N 1
ATOM 2625 C CA . VAL B 1 14 ? -14.609 39.5 -28.844 1 20.34 14 VAL B CA 1
ATOM 2626 C C . VAL B 1 14 ? -13.305 40.281 -28.75 1 20.34 14 VAL B C 1
ATOM 2628 O O . VAL B 1 14 ? -12.258 39.75 -28.406 1 20.34 14 VAL B O 1
ATOM 2631 N N . PHE B 1 15 ? -12.992 41.562 -29.391 1 19.38 15 PHE B N 1
ATOM 2632 C CA . PHE B 1 15 ? -11.867 41.781 -30.297 1 19.38 15 PHE B CA 1
ATOM 2633 C C . PHE B 1 15 ? -10.602 42.094 -2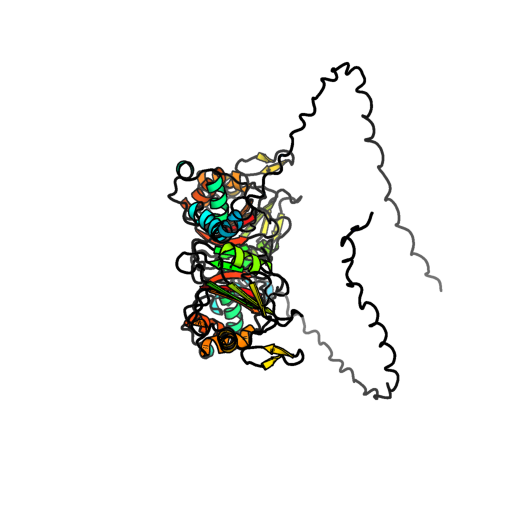9.516 1 19.38 15 PHE B C 1
ATOM 2635 O O . PHE B 1 15 ? -9.492 41.969 -30.047 1 19.38 15 PHE B O 1
ATOM 2642 N N . VAL B 1 16 ? -10.484 42.875 -28.359 1 19.44 16 VAL B N 1
ATOM 2643 C CA . VAL B 1 16 ? -9.633 44.031 -28.5 1 19.44 16 VAL B CA 1
ATOM 2644 C C . VAL B 1 16 ? -8.164 43.625 -28.406 1 19.44 16 VAL B C 1
ATOM 2646 O O . VAL B 1 16 ? -7.359 44 -29.266 1 19.44 16 VAL B O 1
ATOM 2649 N N . GLY B 1 17 ? -7.293 43.719 -27.156 1 19.42 17 GLY B N 1
ATOM 2650 C CA . GLY B 1 17 ? -6.133 44.562 -26.984 1 19.42 17 GLY B CA 1
ATOM 2651 C C . GLY B 1 17 ? -4.82 43.875 -27.281 1 19.42 17 GLY B C 1
ATOM 2652 O O . GLY B 1 17 ? -4.477 42.875 -26.641 1 19.42 17 GLY B O 1
ATOM 2653 N N . PHE B 1 18 ? -4.156 43.75 -28.594 1 20.05 18 PHE B N 1
ATOM 2654 C CA . PHE B 1 18 ? -3.109 43.219 -29.453 1 20.05 18 PHE B CA 1
ATOM 2655 C C . PHE B 1 18 ? -1.73 43.5 -28.875 1 20.05 18 PHE B C 1
ATOM 2657 O O . PHE B 1 18 ? -0.895 42.594 -28.797 1 20.05 18 PHE B O 1
ATOM 2664 N N . LEU B 1 19 ? -1.136 44.812 -28.859 1 18.83 19 LEU B N 1
ATOM 2665 C CA . LEU B 1 19 ? -0.009 45.281 -29.656 1 18.83 19 LEU B CA 1
ATOM 2666 C C . LEU B 1 19 ? 1.308 45.062 -28.922 1 18.83 19 LEU B C 1
ATOM 2668 O O . LEU B 1 19 ? 2.295 44.625 -29.516 1 18.83 19 LEU B O 1
ATOM 2672 N N . ALA B 1 20 ? 1.714 45.594 -27.672 1 18.38 20 ALA B N 1
ATOM 2673 C CA . ALA B 1 20 ? 2.812 46.562 -27.641 1 18.38 20 ALA B CA 1
ATOM 2674 C C . ALA B 1 20 ? 4.156 45.844 -27.5 1 18.38 20 ALA B C 1
ATOM 2676 O O . ALA B 1 20 ? 5.203 46.438 -27.797 1 18.38 20 ALA B O 1
ATOM 2677 N N . LEU B 1 21 ? 4.418 44.594 -26.875 1 19.05 21 LEU B N 1
ATOM 2678 C CA . LEU B 1 21 ? 5.648 44.625 -26.094 1 19.05 21 LEU B CA 1
ATOM 2679 C C . LEU B 1 21 ? 6.855 44.281 -26.969 1 19.05 21 LEU B C 1
ATOM 2681 O O . LEU B 1 21 ? 7.164 43.125 -27.188 1 19.05 21 LEU B O 1
ATOM 2685 N N . CYS B 1 22 ? 7.051 44.781 -28.297 1 18.05 22 CYS B N 1
ATOM 2686 C CA . CYS B 1 22 ? 8.039 44.344 -29.281 1 18.05 22 CYS B CA 1
ATOM 2687 C C . CYS B 1 22 ? 9.453 44.688 -28.797 1 18.05 22 CYS B C 1
ATOM 2689 O O . CYS B 1 22 ? 10.414 44 -29.203 1 18.05 22 CYS B O 1
ATOM 2691 N N . ILE B 1 23 ? 9.836 45.906 -28.219 1 18.78 23 ILE B N 1
ATOM 2692 C CA . ILE B 1 23 ? 10.805 46.75 -28.906 1 18.78 23 ILE B CA 1
ATOM 2693 C C . ILE B 1 23 ? 12.219 46.281 -28.578 1 18.78 23 ILE B C 1
ATOM 2695 O O . ILE B 1 23 ? 13.148 46.469 -29.359 1 18.78 23 ILE B O 1
ATOM 2699 N N . PHE B 1 24 ? 12.695 45.844 -27.344 1 20.64 24 PHE B N 1
ATOM 2700 C CA . PHE B 1 24 ? 13.977 46.438 -26.969 1 20.64 24 PHE B CA 1
ATOM 2701 C C . PHE B 1 24 ? 15.125 45.719 -27.672 1 20.64 24 PHE B C 1
ATOM 2703 O O . PHE B 1 24 ? 15.555 44.656 -27.234 1 20.64 24 PHE B O 1
ATOM 2710 N N . ALA B 1 25 ? 15.133 45.531 -29.031 1 19.39 25 ALA B N 1
ATOM 2711 C CA . ALA B 1 25 ? 16.047 44.719 -29.859 1 19.39 25 ALA B CA 1
ATOM 2712 C C . ALA B 1 25 ? 17.484 45.219 -29.703 1 19.39 25 ALA B C 1
ATOM 2714 O O . ALA B 1 25 ? 18.422 44.406 -29.781 1 19.39 25 ALA B O 1
ATOM 2715 N N . LEU B 1 26 ? 17.688 46.562 -29.828 1 19.31 26 LEU B N 1
ATOM 2716 C CA . LEU B 1 26 ? 18.609 47 -30.859 1 19.31 26 LEU B CA 1
ATOM 2717 C C . LEU B 1 26 ? 20.062 46.781 -30.422 1 19.31 26 LEU B C 1
ATOM 2719 O O . LEU B 1 26 ? 20.891 46.312 -31.203 1 19.31 26 LEU B O 1
ATOM 2723 N N . ARG B 1 27 ? 20.547 47.438 -29.297 1 18.89 27 ARG B N 1
ATOM 2724 C CA . ARG B 1 27 ? 21.672 48.344 -29.547 1 18.89 27 ARG B CA 1
ATOM 2725 C C . ARG B 1 27 ? 23 47.594 -29.516 1 18.89 27 ARG B C 1
ATOM 2727 O O . ARG B 1 27 ? 24.047 48.156 -29.812 1 18.89 27 ARG B O 1
ATOM 2734 N N . LEU B 1 28 ? 23.141 46.469 -28.672 1 21.05 28 LEU B N 1
ATOM 2735 C CA . LEU B 1 28 ? 24.5 46.5 -28.125 1 21.05 28 LEU B CA 1
ATOM 2736 C C . LEU B 1 28 ? 25.531 46.125 -29.172 1 21.05 28 LEU B C 1
ATOM 2738 O O . LEU B 1 28 ? 25.469 45.031 -29.734 1 21.05 28 LEU B O 1
ATOM 2742 N N . SER B 1 29 ? 26.188 47.031 -29.812 1 18.84 29 SER B N 1
ATOM 2743 C CA . SER B 1 29 ? 27.094 47.281 -30.938 1 18.84 29 SER B CA 1
ATOM 2744 C C . SER B 1 29 ? 28.281 46.312 -30.891 1 18.84 29 SER B C 1
ATOM 2746 O O . SER B 1 29 ? 28.375 45.406 -31.719 1 18.84 29 SER B O 1
ATOM 2748 N N . THR B 1 30 ? 29.516 46.844 -30.812 1 19.91 30 THR B N 1
ATOM 2749 C CA . THR B 1 30 ? 30.625 46.906 -31.75 1 19.91 30 THR B CA 1
ATOM 2750 C C . THR B 1 30 ? 31.641 45.781 -31.5 1 19.91 30 THR B C 1
ATOM 2752 O O . THR B 1 30 ? 31.984 45.031 -32.406 1 19.91 30 THR B O 1
ATOM 2755 N N . LYS B 1 31 ? 32.906 46.219 -30.781 1 20.33 31 LYS B N 1
ATOM 2756 C CA . LYS B 1 31 ? 34.312 46.094 -31.188 1 20.33 31 LYS B CA 1
ATOM 2757 C C . LYS B 1 31 ? 34.906 44.781 -30.734 1 20.33 31 LYS B C 1
ATOM 2759 O O . LYS B 1 31 ? 35.469 44.688 -29.656 1 20.33 31 LYS B O 1
ATOM 2764 N N . ALA B 1 32 ? 34.188 43.75 -30.438 1 20.52 32 ALA B N 1
ATOM 2765 C CA . ALA B 1 32 ? 34.938 42.688 -29.766 1 20.52 32 ALA B CA 1
ATOM 2766 C C . ALA B 1 32 ? 36.031 42.125 -30.672 1 20.52 32 ALA B C 1
ATOM 2768 O O . ALA B 1 32 ? 35.719 41.5 -31.688 1 20.52 32 ALA B O 1
ATOM 2769 N N . GLN B 1 33 ? 37.188 42.75 -30.609 1 20.55 33 GLN B N 1
ATOM 2770 C CA . GLN B 1 33 ? 38.406 42.656 -31.375 1 20.55 33 GLN B CA 1
ATOM 2771 C C . GLN B 1 33 ? 38.906 41.219 -31.516 1 20.55 33 GLN B C 1
ATOM 2773 O O . GLN B 1 33 ? 38.375 40.312 -30.875 1 20.55 33 GLN B O 1
ATOM 2778 N N . GLY B 1 34 ? 40.312 41 -31.406 1 20.48 34 GLY B N 1
ATOM 2779 C CA . GLY B 1 34 ? 41.375 40.344 -32.156 1 20.48 34 GLY B CA 1
ATOM 2780 C C . GLY B 1 34 ? 41.656 38.906 -31.672 1 20.48 34 GLY B C 1
ATOM 2781 O O . GLY B 1 34 ? 42.781 38.438 -31.734 1 20.48 34 GLY B O 1
ATOM 2782 N N . PHE B 1 35 ? 40.844 38.281 -30.781 1 22.09 35 PHE B N 1
ATOM 2783 C CA . PHE B 1 35 ? 41.531 37.219 -30.062 1 22.09 35 PHE B CA 1
ATOM 2784 C C . PHE B 1 35 ? 42.062 36.188 -31.047 1 22.09 35 PHE B C 1
ATOM 2786 O O . PHE B 1 35 ? 41.344 35.719 -31.938 1 22.09 35 PHE B O 1
ATOM 2793 N N . GLN B 1 36 ? 43.406 36.094 -31.078 1 20.69 36 GLN B N 1
ATOM 2794 C CA . GLN B 1 36 ? 44.406 35.375 -31.844 1 20.69 36 GLN B CA 1
ATOM 2795 C C . GLN B 1 36 ? 44.062 33.875 -31.906 1 20.69 36 GLN B C 1
ATOM 2797 O O . GLN B 1 36 ? 43.562 33.312 -30.938 1 20.69 36 GLN B O 1
ATOM 2802 N N . ARG B 1 37 ? 44.062 33.281 -33.094 1 23.48 37 ARG B N 1
ATOM 2803 C CA . ARG B 1 37 ? 43.844 31.953 -33.625 1 23.48 37 ARG B CA 1
ATOM 2804 C C . ARG B 1 37 ? 44.75 30.922 -32.969 1 23.48 37 ARG B C 1
ATOM 2806 O O . ARG B 1 37 ? 45.875 30.734 -33.375 1 23.48 37 ARG B O 1
ATOM 2813 N N . GLN B 1 38 ? 44.906 31.016 -31.562 1 23.02 38 GLN B N 1
ATOM 2814 C CA . GLN B 1 38 ? 45.906 30.031 -31.172 1 23.02 38 GLN B CA 1
ATOM 2815 C C . GLN B 1 38 ? 45.594 28.656 -31.766 1 23.02 38 GLN B C 1
ATOM 2817 O O . GLN B 1 38 ? 44.438 28.281 -31.875 1 23.02 38 GLN B O 1
ATOM 2822 N N . ASN B 1 39 ? 46.562 28.109 -32.469 1 22.89 39 ASN B N 1
ATOM 2823 C CA . ASN B 1 39 ? 46.719 26.859 -33.25 1 22.89 39 ASN B CA 1
ATOM 2824 C C . ASN B 1 39 ? 46.281 25.641 -32.438 1 22.89 39 ASN B C 1
ATOM 2826 O O . ASN B 1 39 ? 46.906 25.328 -31.406 1 22.89 39 ASN B O 1
ATOM 2830 N N . LEU B 1 40 ? 45 25.484 -32.156 1 22.48 40 LEU B N 1
ATOM 2831 C CA . LEU B 1 40 ? 44.594 24.297 -31.406 1 22.48 40 LEU B CA 1
ATOM 2832 C C . LEU B 1 40 ? 45.094 23.016 -32.062 1 22.48 40 LEU B C 1
ATOM 2834 O O . LEU B 1 40 ? 44.656 22.688 -33.188 1 22.48 40 LEU B O 1
ATOM 2838 N N . GLU B 1 41 ? 46.438 22.766 -31.875 1 23.91 41 GLU B N 1
ATOM 2839 C CA . GLU B 1 41 ? 47 21.484 -32.312 1 23.91 41 GLU B CA 1
ATOM 2840 C C . GLU B 1 41 ? 46.062 20.328 -31.984 1 23.91 41 GLU B C 1
ATOM 2842 O O . GLU B 1 41 ? 45.625 20.156 -30.844 1 23.91 41 GLU B O 1
ATOM 2847 N N . VAL B 1 42 ? 45.469 19.875 -32.938 1 25.91 42 VAL B N 1
ATOM 2848 C CA . VAL B 1 42 ? 44.562 18.703 -33 1 25.91 42 VAL B CA 1
ATOM 2849 C C . VAL B 1 42 ? 45.312 17.469 -32.5 1 25.91 42 VAL B C 1
ATOM 2851 O O . VAL B 1 42 ? 46.25 17 -33.156 1 25.91 42 VAL B O 1
ATOM 2854 N N . LEU B 1 43 ? 45.656 17.438 -31.188 1 24.34 43 LEU B N 1
ATOM 2855 C CA . LEU B 1 43 ? 46.25 16.203 -30.719 1 24.34 43 LEU B CA 1
ATOM 2856 C C . LEU B 1 43 ? 45.469 14.984 -31.219 1 24.34 43 LEU B C 1
ATOM 2858 O O . LEU B 1 43 ? 44.281 14.867 -30.984 1 24.34 43 LEU B O 1
ATOM 2862 N N . LYS B 1 44 ? 46 14.461 -32.344 1 25.83 44 LYS B N 1
ATOM 2863 C CA . LYS B 1 44 ? 45.625 13.164 -32.906 1 25.83 44 LYS B CA 1
ATOM 2864 C C . LYS B 1 44 ? 45.656 12.07 -31.844 1 25.83 44 LYS B C 1
ATOM 2866 O O . LYS B 1 44 ? 46.75 11.602 -31.453 1 25.83 44 LYS B O 1
ATOM 2871 N N . PHE B 1 45 ? 44.844 12.102 -30.766 1 23.84 45 PHE B N 1
ATOM 2872 C CA . PHE B 1 45 ? 44.812 10.906 -29.922 1 23.84 45 PHE B CA 1
ATOM 2873 C C . PHE B 1 45 ? 44.562 9.664 -30.766 1 23.84 45 PHE B C 1
ATOM 2875 O O . PHE B 1 45 ? 43.562 9.562 -31.453 1 23.84 45 PHE B O 1
ATOM 2882 N N . GLU B 1 46 ? 45.625 9.125 -31.312 1 25.14 46 GLU B N 1
ATOM 2883 C CA . GLU B 1 46 ? 45.562 7.77 -31.859 1 25.14 46 GLU B CA 1
ATOM 2884 C C . GLU B 1 46 ? 44.781 6.828 -30.953 1 25.14 46 GLU B C 1
ATOM 2886 O O . GLU B 1 46 ? 45.156 6.633 -29.797 1 25.14 46 GLU B O 1
ATOM 2891 N N . ALA B 1 47 ? 43.594 6.656 -31.25 1 27.97 47 ALA B N 1
ATOM 2892 C CA . ALA B 1 47 ? 42.688 5.703 -30.578 1 27.97 47 ALA B CA 1
ATOM 2893 C C . ALA B 1 47 ? 43.25 4.289 -30.656 1 27.97 47 ALA B C 1
ATOM 2895 O O . ALA B 1 47 ? 43.344 3.695 -31.734 1 27.97 47 ALA B O 1
ATOM 2896 N N . GLN B 1 48 ? 44.406 4.109 -30.047 1 28.11 48 GLN B N 1
ATOM 2897 C CA . GLN B 1 48 ? 44.75 2.691 -29.938 1 28.11 48 GLN B CA 1
ATOM 2898 C C . GLN B 1 48 ? 43.5 1.859 -29.594 1 28.11 48 GLN B C 1
ATOM 2900 O O . GLN B 1 48 ? 42.781 2.193 -28.672 1 28.11 48 GLN B O 1
ATOM 2905 N N . GLU B 1 49 ? 43.125 1.083 -30.516 1 27.7 49 GLU B N 1
ATOM 2906 C CA . GLU B 1 49 ? 41.969 0.196 -30.453 1 27.7 49 GLU B CA 1
ATOM 2907 C C . GLU B 1 49 ? 42.062 -0.765 -29.281 1 27.7 49 GLU B C 1
ATOM 2909 O O . GLU B 1 49 ? 43 -1.558 -29.188 1 27.7 49 GLU B O 1
ATOM 2914 N N . PRO B 1 50 ? 41.875 -0.31 -28.031 1 29.25 50 PRO B N 1
ATOM 2915 C CA . PRO B 1 50 ? 42.156 -1.352 -27.047 1 29.25 50 PRO B CA 1
ATOM 2916 C C . PRO B 1 50 ? 41.531 -2.695 -27.406 1 29.25 50 PRO B C 1
ATOM 2918 O O . PRO B 1 50 ? 40.5 -2.736 -28.078 1 29.25 50 PRO B O 1
ATOM 2921 N N . ARG B 1 51 ? 42.375 -3.744 -27.562 1 32.91 51 ARG B N 1
ATOM 2922 C CA . ARG B 1 51 ? 42.031 -5.156 -27.688 1 32.91 51 ARG B CA 1
ATOM 2923 C C . ARG B 1 51 ? 40.906 -5.543 -26.766 1 32.91 51 ARG B C 1
ATOM 2925 O O . ARG B 1 51 ? 40.938 -5.246 -25.562 1 32.91 51 ARG B O 1
ATOM 2932 N N . PRO B 1 52 ? 39.688 -5.73 -27.375 1 27.48 52 PRO B N 1
ATOM 2933 C CA . PRO B 1 52 ? 38.5 -5.895 -26.531 1 27.48 52 PRO B CA 1
ATOM 2934 C C . PRO B 1 52 ? 38.688 -6.996 -25.484 1 27.48 52 PRO B C 1
ATOM 2936 O O . PRO B 1 52 ? 38.969 -8.148 -25.828 1 27.48 52 PRO B O 1
ATOM 2939 N N . GLN B 1 53 ? 39.469 -6.691 -24.375 1 28.12 53 GLN B N 1
ATOM 2940 C CA . GLN B 1 53 ? 39.438 -7.555 -23.203 1 28.12 53 GLN B CA 1
ATOM 2941 C C . GLN B 1 53 ? 38 -8.023 -22.922 1 28.12 53 GLN B C 1
ATOM 2943 O O . GLN B 1 53 ? 37.344 -7.473 -22.047 1 28.12 53 GLN B O 1
ATOM 2948 N N . LYS B 1 54 ? 37.25 -8.391 -23.875 1 28.95 54 LYS B N 1
ATOM 2949 C CA . LYS B 1 54 ? 35.812 -8.68 -23.938 1 28.95 54 LYS B CA 1
ATOM 2950 C C . LYS B 1 54 ? 35.438 -9.828 -23.016 1 28.95 54 LYS B C 1
ATOM 2952 O O . LYS B 1 54 ? 34.25 -10.031 -22.703 1 28.95 54 LYS B O 1
ATOM 2957 N N . LEU B 1 55 ? 36.281 -10.82 -22.984 1 24.33 55 LEU B N 1
ATOM 2958 C CA . LEU B 1 55 ? 35.812 -12.133 -22.562 1 24.33 55 LEU B CA 1
ATOM 2959 C C . LEU B 1 55 ? 35.406 -12.102 -21.094 1 24.33 55 LEU B C 1
ATOM 2961 O O . LEU B 1 55 ? 34.5 -12.844 -20.672 1 24.33 55 LEU B O 1
ATOM 2965 N N . THR B 1 56 ? 36.344 -11.562 -20.203 1 30.98 56 THR B N 1
ATOM 2966 C CA . THR B 1 56 ? 36.281 -11.781 -18.766 1 30.98 56 THR B CA 1
ATOM 2967 C C . THR B 1 56 ? 35.062 -11.07 -18.156 1 30.98 56 THR B C 1
ATOM 2969 O O . THR B 1 56 ? 34.75 -11.289 -17 1 30.98 56 THR B O 1
ATOM 2972 N N . TRP B 1 57 ? 34.469 -10.078 -18.812 1 28.41 57 TRP B N 1
ATOM 2973 C CA . TRP B 1 57 ? 33.406 -9.203 -18.359 1 28.41 57 TRP B CA 1
ATOM 2974 C C . TRP B 1 57 ? 32.094 -9.969 -18.234 1 28.41 57 TRP B C 1
ATOM 2976 O O . TRP B 1 57 ? 31.281 -9.688 -17.359 1 28.41 57 TRP B O 1
ATOM 2986 N N . LEU B 1 58 ? 31.812 -11.023 -19.016 1 30.47 58 LEU B N 1
ATOM 2987 C CA . LEU B 1 58 ? 30.609 -11.836 -19.062 1 30.47 58 LEU B CA 1
ATOM 2988 C C . LEU B 1 58 ? 30.406 -12.594 -17.75 1 30.47 58 LEU B C 1
ATOM 2990 O O . LEU B 1 58 ? 29.281 -12.734 -17.281 1 30.47 58 LEU B O 1
ATOM 2994 N N . GLN B 1 59 ? 31.375 -13.375 -17.25 1 32.28 59 GLN B N 1
ATOM 2995 C CA . GLN B 1 59 ? 31.281 -14.109 -16 1 32.28 59 GLN B CA 1
ATOM 2996 C C . GLN B 1 59 ? 30.922 -13.188 -14.836 1 32.28 59 GLN B C 1
ATOM 2998 O O . GLN B 1 59 ? 30.312 -13.617 -13.859 1 32.28 59 GLN B O 1
ATOM 3003 N N . GLU B 1 60 ? 31.359 -11.852 -14.719 1 32.66 60 GLU B N 1
ATOM 3004 C CA . GLU B 1 60 ? 31.141 -10.883 -13.656 1 32.66 60 GLU B CA 1
ATOM 3005 C C . GLU B 1 60 ? 29.719 -10.328 -13.695 1 32.66 60 GLU B C 1
ATOM 3007 O O . GLU B 1 60 ? 29.328 -9.539 -12.828 1 32.66 60 GLU B O 1
ATOM 3012 N N . LYS B 1 61 ? 28.844 -10.414 -14.594 1 38.62 61 LYS B N 1
ATOM 3013 C CA . LYS B 1 61 ? 27.469 -10.031 -14.875 1 38.62 61 LYS B CA 1
ATOM 3014 C C . LYS B 1 61 ? 26.5 -10.844 -14.031 1 38.62 61 LYS B C 1
ATOM 3016 O O . LYS B 1 61 ? 25.344 -10.438 -13.828 1 38.62 61 LYS B O 1
ATOM 3021 N N . LEU B 1 62 ? 26.562 -12.102 -13.984 1 41.12 62 LEU B N 1
ATOM 3022 C CA . LEU B 1 62 ? 25.688 -12.992 -13.234 1 41.12 62 LEU B CA 1
ATOM 3023 C C . LEU B 1 62 ? 25.562 -12.547 -11.781 1 41.12 62 LEU B C 1
ATOM 3025 O O . LEU B 1 62 ? 24.531 -12.75 -11.148 1 41.12 62 LEU B O 1
ATOM 3029 N N . THR B 1 63 ? 26.719 -12.133 -10.961 1 43.34 63 THR B N 1
ATOM 3030 C CA . THR B 1 63 ? 26.844 -11.695 -9.578 1 43.34 63 THR B CA 1
ATOM 3031 C C . THR B 1 63 ? 26.328 -10.266 -9.422 1 43.34 63 THR B C 1
ATOM 3033 O O . THR B 1 63 ? 26.391 -9.695 -8.328 1 43.34 63 THR B O 1
ATOM 3036 N N . VAL B 1 64 ? 26.094 -9.547 -10.375 1 43.44 64 VAL B N 1
ATOM 3037 C CA . VAL B 1 64 ? 25.859 -8.109 -10.414 1 43.44 64 VAL B CA 1
ATOM 3038 C C . VAL B 1 64 ? 24.5 -7.785 -9.828 1 43.44 64 VAL B C 1
ATOM 3040 O O . VAL B 1 64 ? 24.359 -6.867 -9.016 1 43.44 64 VAL B O 1
ATOM 3043 N N . GLY B 1 65 ? 23.359 -8.398 -10.453 1 52.31 65 GLY B N 1
ATOM 3044 C CA . GLY B 1 65 ? 22.047 -8.078 -9.891 1 52.31 65 GLY B CA 1
ATOM 3045 C C . GLY B 1 65 ? 21.984 -8.312 -8.391 1 52.31 65 GLY B C 1
ATOM 3046 O O . GLY B 1 65 ? 21.516 -7.453 -7.645 1 52.31 65 GLY B O 1
ATOM 3047 N N . GLN B 1 66 ? 22.391 -9.555 -8.062 1 59 66 GLN B N 1
ATOM 3048 C CA . GLN B 1 66 ? 22.5 -9.852 -6.637 1 59 66 GLN B CA 1
ATOM 3049 C C . GLN B 1 66 ? 23.375 -8.828 -5.926 1 59 66 GLN B C 1
ATOM 3051 O O . GLN B 1 66 ? 23.078 -8.414 -4.805 1 59 66 GLN B O 1
ATOM 3056 N N . SER B 1 67 ? 24.016 -8.203 -6.898 1 82.75 67 SER B N 1
ATOM 3057 C CA . SER B 1 67 ? 24.938 -7.211 -6.359 1 82.75 67 SER B CA 1
ATOM 3058 C C . SER B 1 67 ? 24.234 -5.895 -6.066 1 82.75 67 SER B C 1
ATOM 3060 O O . SER B 1 67 ? 24.469 -5.27 -5.031 1 82.75 67 SER B O 1
ATOM 3062 N N . GLU B 1 68 ? 23.219 -5.605 -6.945 1 95.56 68 GLU B N 1
ATOM 3063 C CA . GLU B 1 68 ? 22.547 -4.332 -6.715 1 95.56 68 GLU B CA 1
ATOM 3064 C C . GLU B 1 68 ? 21.641 -4.395 -5.484 1 95.56 68 GLU B C 1
ATOM 3066 O O . GLU B 1 68 ? 21.609 -3.451 -4.691 1 95.56 68 GLU B O 1
ATOM 3071 N N . LEU B 1 69 ? 20.984 -5.551 -5.371 1 97.31 69 LEU B N 1
ATOM 3072 C CA . LEU B 1 69 ? 20.141 -5.727 -4.195 1 97.31 69 LEU B CA 1
ATOM 3073 C C . LEU B 1 69 ? 20.984 -5.801 -2.928 1 97.31 69 LEU B C 1
ATOM 3075 O O . LEU B 1 69 ? 20.609 -5.234 -1.896 1 97.31 69 LEU B O 1
ATOM 3079 N N . ASN B 1 70 ? 22.078 -6.535 -3.074 1 96.25 70 ASN B N 1
ATOM 3080 C CA . ASN B 1 70 ? 22.984 -6.594 -1.937 1 96.25 70 ASN B CA 1
ATOM 3081 C C . ASN B 1 70 ? 23.516 -5.211 -1.571 1 96.25 70 ASN B C 1
ATOM 3083 O O . ASN B 1 70 ? 23.656 -4.883 -0.39 1 96.25 70 ASN B O 1
ATOM 3087 N N . TYR B 1 71 ? 23.844 -4.457 -2.602 1 96.69 71 TYR B N 1
ATOM 3088 C CA . TYR B 1 71 ? 24.281 -3.084 -2.369 1 96.69 71 TYR B CA 1
ATOM 3089 C C . TYR B 1 71 ? 23.219 -2.291 -1.623 1 96.69 71 TYR B C 1
ATOM 3091 O O . TYR B 1 71 ? 23.516 -1.603 -0.645 1 96.69 71 TYR B O 1
ATOM 3099 N N . LEU B 1 72 ? 22 -2.395 -2.047 1 97.38 72 LEU B N 1
ATOM 3100 C CA . LEU B 1 72 ? 20.891 -1.697 -1.4 1 97.38 72 LEU B CA 1
ATOM 3101 C C . LEU B 1 72 ? 20.734 -2.152 0.047 1 97.38 72 LEU B C 1
ATOM 3103 O O . LEU B 1 72 ? 20.562 -1.327 0.946 1 97.38 72 LEU B O 1
ATOM 3107 N N . ARG B 1 73 ? 20.828 -3.473 0.281 1 97.12 73 ARG B N 1
ATOM 3108 C CA . ARG B 1 73 ? 20.688 -4.047 1.615 1 97.12 73 ARG B CA 1
ATOM 3109 C C . ARG B 1 73 ? 21.75 -3.5 2.566 1 97.12 73 ARG B C 1
ATOM 3111 O O . ARG B 1 73 ? 21.453 -3.197 3.725 1 97.12 73 ARG B O 1
ATOM 3118 N N . LYS B 1 74 ? 22.891 -3.316 2.068 1 96.12 74 LYS B N 1
ATOM 3119 C CA . LYS B 1 74 ? 24.031 -2.908 2.891 1 96.12 74 LYS B CA 1
ATOM 3120 C C . LYS B 1 74 ? 24.031 -1.398 3.109 1 96.12 74 LYS B C 1
ATOM 3122 O O . LYS B 1 74 ? 24.562 -0.913 4.105 1 96.12 74 LYS B O 1
ATOM 3127 N N . ASN B 1 75 ? 23.359 -0.646 2.205 1 96.5 75 ASN B N 1
ATOM 3128 C CA . ASN B 1 75 ? 23.594 0.794 2.211 1 96.5 75 ASN B CA 1
ATOM 3129 C C . ASN B 1 75 ? 22.312 1.568 2.471 1 96.5 75 ASN B C 1
ATOM 3131 O O . ASN B 1 75 ? 22.25 2.781 2.256 1 96.5 75 ASN B O 1
ATOM 3135 N N . SER B 1 76 ? 21.281 0.897 2.916 1 96.88 76 SER B N 1
ATOM 3136 C CA . SER B 1 76 ? 20.047 1.604 3.24 1 96.88 76 SER B CA 1
ATOM 3137 C C . SER B 1 76 ? 19.344 0.975 4.441 1 96.88 76 SER B C 1
ATOM 3139 O O . SER B 1 76 ? 19.531 -0.212 4.719 1 96.88 76 SER B O 1
ATOM 3141 N N . ILE B 1 77 ? 18.609 1.792 5.109 1 96.56 77 ILE B N 1
ATOM 3142 C CA . ILE B 1 77 ? 17.844 1.382 6.277 1 96.56 77 ILE B CA 1
ATOM 3143 C C . ILE B 1 77 ? 16.359 1.57 6.008 1 96.56 77 ILE B C 1
ATOM 3145 O O . ILE B 1 77 ? 15.883 2.699 5.855 1 96.56 77 ILE B O 1
ATOM 3149 N N . PRO B 1 78 ? 15.617 0.464 5.949 1 96.56 78 PRO B N 1
ATOM 3150 C CA . PRO B 1 78 ? 14.219 0.587 5.527 1 96.56 78 PRO B CA 1
ATOM 3151 C C . PRO B 1 78 ? 13.281 0.937 6.68 1 96.56 78 PRO B C 1
ATOM 3153 O O . PRO B 1 78 ? 12.156 1.389 6.449 1 96.56 78 PRO B O 1
ATOM 3156 N N . ASN B 1 79 ? 13.711 0.631 7.965 1 95.31 79 ASN B N 1
ATOM 3157 C CA . ASN B 1 79 ? 12.828 0.833 9.109 1 95.31 79 ASN B CA 1
ATOM 3158 C C . ASN B 1 79 ? 13.609 1.226 10.359 1 95.31 79 ASN B C 1
ATOM 3160 O O . ASN B 1 79 ? 14.805 0.944 10.461 1 95.31 79 ASN B O 1
ATOM 3164 N N . TRP B 1 80 ? 12.945 1.968 11.258 1 93.5 80 TRP B N 1
ATOM 3165 C CA . TRP B 1 80 ? 13.414 2.205 12.617 1 93.5 80 TRP B CA 1
ATOM 3166 C C . TRP B 1 80 ? 14.695 3.039 12.609 1 93.5 80 TRP B C 1
ATOM 3168 O O . TRP B 1 80 ? 15.758 2.561 13.008 1 93.5 80 TRP B O 1
ATOM 3178 N N . LEU B 1 81 ? 14.555 4.254 12.344 1 96.5 81 LEU B N 1
ATOM 3179 C CA . LEU B 1 81 ? 15.68 5.184 12.281 1 96.5 81 LEU B CA 1
ATOM 3180 C C . LEU B 1 81 ? 15.938 5.812 13.641 1 96.5 81 LEU B C 1
ATOM 3182 O O . LEU B 1 81 ? 16.922 6.531 13.82 1 96.5 81 LEU B O 1
ATOM 3186 N N . ARG B 1 82 ? 15.156 5.508 14.594 1 95.44 82 ARG B N 1
ATOM 3187 C CA . ARG B 1 82 ? 15.086 6.234 15.859 1 95.44 82 ARG B CA 1
ATOM 3188 C C . ARG B 1 82 ? 16.469 6.348 16.5 1 95.44 82 ARG B C 1
ATOM 3190 O O . ARG B 1 82 ? 16.844 7.414 17 1 95.44 82 ARG B O 1
ATOM 3197 N N . ASP B 1 83 ? 17.25 5.285 16.484 1 95.31 83 ASP B N 1
ATOM 3198 C CA . ASP B 1 83 ? 18.5 5.266 17.234 1 95.31 83 ASP B CA 1
ATOM 3199 C C . ASP B 1 83 ? 19.703 5.367 16.312 1 95.31 83 ASP B C 1
ATOM 3201 O O . ASP B 1 83 ? 20.844 5.156 16.75 1 95.31 83 ASP B O 1
ATOM 3205 N N . ILE B 1 84 ? 19.5 5.648 15.133 1 96.38 84 ILE B N 1
ATOM 3206 C CA . ILE B 1 84 ? 20.578 5.781 14.164 1 96.38 84 ILE B CA 1
ATOM 3207 C C . ILE B 1 84 ? 21.188 7.184 14.25 1 96.38 84 ILE B C 1
ATOM 3209 O O . ILE B 1 84 ? 20.453 8.172 14.32 1 96.38 84 ILE B O 1
ATOM 3213 N N . ASP B 1 85 ? 22.484 7.277 14.383 1 96.94 85 ASP B N 1
ATOM 3214 C CA . ASP B 1 85 ? 23.156 8.562 14.25 1 96.94 85 ASP B CA 1
ATOM 3215 C C . ASP B 1 85 ? 23.359 8.93 12.781 1 96.94 85 ASP B C 1
ATOM 3217 O O . ASP B 1 85 ? 24.375 8.57 12.18 1 96.94 85 ASP B O 1
ATOM 3221 N N . ILE B 1 86 ? 22.5 9.688 12.258 1 95.75 86 ILE B N 1
ATOM 3222 C CA . ILE B 1 86 ? 22.406 9.953 10.828 1 95.75 86 ILE B CA 1
ATOM 3223 C C . ILE B 1 86 ? 23.703 10.625 10.344 1 95.75 86 ILE B C 1
ATOM 3225 O O . ILE B 1 86 ? 24.203 10.297 9.273 1 95.75 86 ILE B O 1
ATOM 3229 N N . ASP B 1 87 ? 24.312 11.539 11.07 1 94.06 87 ASP B N 1
ATOM 3230 C CA . ASP B 1 87 ? 25.484 12.297 10.656 1 94.06 87 ASP B CA 1
ATOM 3231 C C . ASP B 1 87 ? 26.734 11.414 10.641 1 94.06 87 ASP B C 1
ATOM 3233 O O . ASP B 1 87 ? 27.609 11.578 9.789 1 94.06 87 ASP B O 1
ATOM 3237 N N . LYS B 1 88 ? 26.75 10.414 11.453 1 94.94 88 LYS B N 1
ATOM 3238 C CA . LYS B 1 88 ? 27.953 9.602 11.602 1 94.94 88 LYS B CA 1
ATOM 3239 C C . LYS B 1 88 ? 27.844 8.312 10.797 1 94.94 88 LYS B C 1
ATOM 3241 O O . LYS B 1 88 ? 28.844 7.801 10.297 1 94.94 88 LYS B O 1
ATOM 3246 N N . GLU B 1 89 ? 26.641 7.879 10.648 1 94.56 89 GLU B N 1
ATOM 3247 C CA . GLU B 1 89 ? 26.5 6.516 10.148 1 94.56 89 GLU B CA 1
ATOM 3248 C C . GLU B 1 89 ? 26.109 6.504 8.672 1 94.56 89 GLU B C 1
ATOM 3250 O O . GLU B 1 89 ? 26.203 5.469 8.008 1 94.56 89 GLU B O 1
ATOM 3255 N N . LEU B 1 90 ? 25.641 7.617 8.172 1 95.25 90 LEU B N 1
ATOM 3256 C CA . LEU B 1 90 ? 25.219 7.633 6.777 1 95.25 90 LEU B CA 1
ATOM 3257 C C . LEU B 1 90 ? 25.984 8.68 5.98 1 95.25 90 LEU B C 1
ATOM 3259 O O . LEU B 1 90 ? 26.016 9.859 6.355 1 95.25 90 LEU B O 1
ATOM 3263 N N . ASN B 1 91 ? 26.594 8.25 4.914 1 94.44 91 ASN B N 1
ATOM 3264 C CA . ASN B 1 91 ? 27.047 9.234 3.936 1 94.44 91 ASN B CA 1
ATOM 3265 C C . ASN B 1 91 ? 25.891 9.703 3.043 1 94.44 91 ASN B C 1
ATOM 3267 O O . ASN B 1 91 ? 24.75 9.281 3.225 1 94.44 91 ASN B O 1
ATOM 3271 N N . GLU B 1 92 ? 26.156 10.523 2.092 1 93 92 GLU B N 1
ATOM 3272 C CA . GLU B 1 92 ? 25.094 11.141 1.298 1 93 92 GLU B CA 1
ATOM 3273 C C . GLU B 1 92 ? 24.344 10.109 0.463 1 93 92 GLU B C 1
ATOM 3275 O O . GLU B 1 92 ? 23.125 10.133 0.388 1 93 92 GLU B O 1
ATOM 3280 N N . THR B 1 93 ? 25.078 9.219 -0.153 1 93.12 93 THR B N 1
ATOM 3281 C CA . THR B 1 93 ? 24.453 8.172 -0.956 1 93.12 93 THR B CA 1
ATOM 3282 C C . THR B 1 93 ? 23.578 7.27 -0.089 1 93.12 93 THR B C 1
ATOM 3284 O O . THR B 1 93 ? 22.453 6.961 -0.455 1 93.12 93 THR B O 1
ATOM 3287 N N . GLN B 1 94 ? 24.062 6.945 1.047 1 95.44 94 GLN B N 1
ATOM 3288 C CA . GLN B 1 94 ? 23.328 6.102 1.978 1 95.44 94 GLN B CA 1
ATOM 3289 C C . GLN B 1 94 ? 22.078 6.805 2.484 1 95.44 94 GLN B C 1
ATOM 3291 O O . GLN B 1 94 ? 21.031 6.172 2.682 1 95.44 94 GLN B O 1
ATOM 3296 N N . ALA B 1 95 ? 22.188 8.078 2.652 1 95.56 95 ALA B N 1
ATOM 3297 C CA . ALA B 1 95 ? 21.047 8.859 3.121 1 95.56 95 ALA B CA 1
ATOM 3298 C C . ALA B 1 95 ? 19.922 8.852 2.096 1 95.56 95 ALA B C 1
ATOM 3300 O O . ALA B 1 95 ? 18.75 8.672 2.451 1 95.56 95 ALA B O 1
ATOM 3301 N N . VAL B 1 96 ? 20.297 8.984 0.856 1 94.75 96 VAL B N 1
ATOM 3302 C CA . VAL B 1 96 ? 19.297 9.008 -0.21 1 94.75 96 VAL B CA 1
ATOM 3303 C C . VAL B 1 96 ? 18.625 7.645 -0.322 1 94.75 96 VAL B C 1
ATOM 3305 O O . VAL B 1 96 ? 17.391 7.551 -0.365 1 94.75 96 VAL B O 1
ATOM 3308 N N . LEU B 1 97 ? 19.422 6.57 -0.336 1 95.81 97 LEU B N 1
ATOM 3309 C CA . LEU B 1 97 ? 18.891 5.215 -0.427 1 95.81 97 LEU B CA 1
ATOM 3310 C C . LEU B 1 97 ? 18.031 4.891 0.789 1 95.81 97 LEU B C 1
ATOM 3312 O O . LEU B 1 97 ? 16.984 4.238 0.662 1 95.81 97 LEU B O 1
ATOM 3316 N N . THR B 1 98 ? 18.438 5.402 1.955 1 96.62 98 THR B N 1
ATOM 3317 C CA . THR B 1 98 ? 17.703 5.188 3.195 1 96.62 98 THR B CA 1
ATOM 3318 C C . THR B 1 98 ? 16.359 5.918 3.158 1 96.62 98 THR B C 1
ATOM 3320 O O . THR B 1 98 ? 15.336 5.359 3.553 1 96.62 98 THR B O 1
ATOM 3323 N N . LEU B 1 99 ? 16.375 7.141 2.67 1 96.62 99 LEU B N 1
ATOM 3324 C CA . LEU B 1 99 ? 15.133 7.898 2.621 1 96.62 99 LEU B CA 1
ATOM 3325 C C . LEU B 1 99 ? 14.109 7.195 1.741 1 96.62 99 LEU B C 1
ATOM 3327 O O . LEU B 1 99 ? 12.961 7.008 2.15 1 96.62 99 LEU B O 1
ATOM 3331 N N . HIS B 1 100 ? 14.516 6.742 0.553 1 96.25 100 HIS B N 1
ATOM 3332 C CA . HIS B 1 100 ? 13.625 6.016 -0.346 1 96.25 100 HIS B CA 1
ATOM 3333 C C . HIS B 1 100 ? 13.156 4.711 0.284 1 96.25 100 HIS B C 1
ATOM 3335 O O . HIS B 1 100 ? 11.977 4.367 0.196 1 96.25 100 HIS B O 1
ATOM 3341 N N . SER B 1 101 ? 14.047 3.988 0.922 1 96.94 101 SER B N 1
ATOM 3342 C CA . SER B 1 101 ? 13.703 2.709 1.538 1 96.94 101 SER B CA 1
ATOM 3343 C C . SER B 1 101 ? 12.758 2.9 2.723 1 96.94 101 SER B C 1
ATOM 3345 O O . SER B 1 101 ? 11.781 2.166 2.869 1 96.94 101 SER B O 1
ATOM 3347 N N . TYR B 1 102 ? 13.109 3.92 3.521 1 97.25 102 TYR B N 1
ATOM 3348 C CA . TYR B 1 102 ? 12.336 4.199 4.723 1 97.25 102 TYR B CA 1
ATOM 3349 C C . TYR B 1 102 ? 10.922 4.633 4.371 1 97.25 102 TYR B C 1
ATOM 3351 O O . TYR B 1 102 ? 9.945 4.152 4.961 1 97.25 102 TYR B O 1
ATOM 3359 N N . LEU B 1 103 ? 10.773 5.449 3.385 1 97 103 LEU B N 1
ATOM 3360 C CA . LEU B 1 103 ? 9.477 6.02 3.033 1 97 103 LEU B CA 1
ATOM 3361 C C . LEU B 1 103 ? 8.633 5.012 2.262 1 97 103 LEU B C 1
ATOM 3363 O O . LEU B 1 103 ? 7.43 5.219 2.076 1 97 103 LEU B O 1
ATOM 3367 N N . ASP B 1 104 ? 9.195 3.885 1.897 1 96.69 104 ASP B N 1
ATOM 3368 C CA . ASP B 1 104 ? 8.484 2.893 1.103 1 96.69 104 ASP B CA 1
ATOM 3369 C C . ASP B 1 104 ? 8.055 1.704 1.962 1 96.69 104 ASP B C 1
ATOM 3371 O O . ASP B 1 104 ? 7.461 0.749 1.458 1 96.69 104 ASP B O 1
ATOM 3375 N N . ASN B 1 105 ? 8.422 1.661 3.18 1 98.31 105 ASN B N 1
ATOM 3376 C CA . ASN B 1 105 ? 8.125 0.529 4.051 1 98.31 105 ASN B CA 1
ATOM 3377 C C . ASN B 1 105 ? 7.375 0.969 5.309 1 98.31 105 ASN B C 1
ATOM 3379 O O . ASN B 1 105 ? 7.324 2.16 5.617 1 98.31 105 ASN B O 1
ATOM 3383 N N . ILE B 1 106 ? 6.746 0.031 6.012 1 98.12 106 ILE B N 1
ATOM 3384 C CA . ILE B 1 106 ? 5.875 0.372 7.133 1 98.12 106 ILE B CA 1
ATOM 3385 C C . ILE B 1 106 ? 6.441 -0.212 8.422 1 98.12 106 ILE B C 1
ATOM 3387 O O . ILE B 1 106 ? 7.375 -1.02 8.391 1 98.12 106 ILE B O 1
ATOM 3391 N N . ASP B 1 107 ? 5.832 0.247 9.523 1 97.12 107 ASP B N 1
ATOM 3392 C CA . ASP B 1 107 ? 6.375 -0.096 10.836 1 97.12 107 ASP B CA 1
ATOM 3393 C C . ASP B 1 107 ? 5.301 -0.715 11.727 1 97.12 107 ASP B C 1
ATOM 3395 O O . ASP B 1 107 ? 5.613 -1.293 12.773 1 97.12 107 ASP B O 1
ATOM 3399 N N . VAL B 1 108 ? 4.109 -0.558 11.414 1 98.06 108 VAL B N 1
ATOM 3400 C CA . VAL B 1 108 ? 3.018 -0.997 12.273 1 98.06 108 VAL B CA 1
ATOM 3401 C C . VAL B 1 108 ? 1.839 -1.455 11.422 1 98.06 108 VAL B C 1
ATOM 3403 O O . VAL B 1 108 ? 1.701 -1.04 10.266 1 98.06 108 VAL B O 1
ATOM 3406 N N . ILE B 1 109 ? 1.054 -2.344 11.977 1 98.06 109 ILE B N 1
ATOM 3407 C CA . ILE B 1 109 ? -0.116 -2.84 11.258 1 98.06 109 ILE B CA 1
ATOM 3408 C C . ILE B 1 109 ? -1.358 -2.074 11.703 1 98.06 109 ILE B C 1
ATOM 3410 O O . ILE B 1 109 ? -1.657 -2.01 12.898 1 98.06 109 ILE B O 1
ATOM 3414 N N . CYS B 1 110 ? -1.971 -1.369 10.812 1 98.5 110 CYS B N 1
ATOM 3415 C CA . CYS B 1 110 ? -3.365 -0.962 10.953 1 98.5 110 CYS B CA 1
ATOM 3416 C C . CYS B 1 110 ? -4.305 -2.076 10.516 1 98.5 110 CYS B C 1
ATOM 3418 O O . CYS B 1 110 ? -4.285 -2.492 9.352 1 98.5 110 CYS B O 1
ATOM 3420 N N . ARG B 1 111 ? -5.133 -2.535 11.398 1 97.44 111 ARG B N 1
ATOM 3421 C CA . ARG B 1 111 ? -5.957 -3.705 11.109 1 97.44 111 ARG B CA 1
ATOM 3422 C C . ARG B 1 111 ? -7.047 -3.373 10.094 1 97.44 111 ARG B C 1
ATOM 3424 O O . ARG B 1 111 ? -7.418 -4.215 9.273 1 97.44 111 ARG B O 1
ATOM 3431 N N . ARG B 1 112 ? -7.555 -2.168 10.203 1 97.94 112 ARG B N 1
ATOM 3432 C CA . ARG B 1 112 ? -8.578 -1.713 9.266 1 97.94 112 ARG B CA 1
ATOM 3433 C C . ARG B 1 112 ? -8.211 -0.356 8.672 1 97.94 112 ARG B C 1
ATOM 3435 O O . ARG B 1 112 ? -8.492 0.685 9.273 1 97.94 112 ARG B O 1
ATOM 3442 N N . LYS B 1 113 ? -7.629 -0.417 7.523 1 97.81 113 LYS B N 1
ATOM 3443 C CA . LYS B 1 113 ? -7.379 0.822 6.793 1 97.81 113 LYS B CA 1
ATOM 3444 C C . LYS B 1 113 ? -8.469 1.076 5.754 1 97.81 113 LYS B C 1
ATOM 3446 O O . LYS B 1 113 ? -8.953 0.141 5.113 1 97.81 113 LYS B O 1
ATOM 3451 N N . ILE B 1 114 ? -8.859 2.264 5.633 1 97.62 114 ILE B N 1
ATOM 3452 C CA . ILE B 1 114 ? -9.875 2.652 4.664 1 97.62 114 ILE B CA 1
ATOM 3453 C C . ILE B 1 114 ? -9.383 3.844 3.848 1 97.62 114 ILE B C 1
ATOM 3455 O O . ILE B 1 114 ? -8.898 4.828 4.406 1 97.62 114 ILE B O 1
ATOM 3459 N N . ARG B 1 115 ? -9.484 3.66 2.502 1 97.06 115 ARG B N 1
ATOM 3460 C CA . ARG B 1 115 ? -9.078 4.758 1.63 1 97.06 115 ARG B CA 1
ATOM 3461 C C . ARG B 1 115 ? -10.25 5.699 1.356 1 97.06 115 ARG B C 1
ATOM 3463 O O . ARG B 1 115 ? -11.328 5.258 0.958 1 97.06 115 ARG B O 1
ATOM 3470 N N . PHE B 1 116 ? -10.047 6.949 1.595 1 97.75 116 PHE B N 1
ATOM 3471 C CA . PHE B 1 116 ? -11.039 7.988 1.332 1 97.75 116 PHE B CA 1
ATOM 3472 C C . PHE B 1 116 ? -10.602 8.859 0.159 1 97.75 116 PHE B C 1
ATOM 3474 O O . PHE B 1 116 ? -9.422 9.188 0.024 1 97.75 116 PHE B O 1
ATOM 3481 N N . GLY B 1 117 ? -11.562 9.266 -0.654 1 95.75 117 GLY B N 1
ATOM 3482 C CA . GLY B 1 117 ? -11.258 10.023 -1.857 1 95.75 117 GLY B CA 1
ATOM 3483 C C . GLY B 1 117 ? -10.953 9.148 -3.055 1 95.75 117 GLY B C 1
ATOM 3484 O O . GLY B 1 117 ? -11.438 8.016 -3.141 1 95.75 117 GLY B O 1
ATOM 3485 N N . HIS B 1 118 ? -10.172 9.641 -3.971 1 90.88 118 HIS B N 1
ATOM 3486 C CA . HIS B 1 118 ? -9.812 8.891 -5.172 1 90.88 118 HIS B CA 1
ATOM 3487 C C . HIS B 1 118 ? -9.008 7.648 -4.824 1 90.88 118 HIS B C 1
ATOM 3489 O O . HIS B 1 118 ? -8.266 7.637 -3.836 1 90.88 118 HIS B O 1
ATOM 3495 N N . LEU B 1 119 ? -9.164 6.629 -5.664 1 86 119 LEU B N 1
ATOM 3496 C CA . LEU B 1 119 ? -8.406 5.406 -5.426 1 86 119 LEU B CA 1
ATOM 3497 C C . LEU B 1 119 ? -6.934 5.598 -5.777 1 86 119 LEU B C 1
ATOM 3499 O O . LEU B 1 119 ? -6.066 4.918 -5.227 1 86 119 LEU B O 1
ATOM 3503 N N . ASP B 1 120 ? -6.73 6.477 -6.719 1 82.88 120 ASP B N 1
ATOM 3504 C CA . ASP B 1 120 ? -5.359 6.77 -7.121 1 82.88 120 ASP B CA 1
ATOM 3505 C C . ASP B 1 120 ? -4.859 8.062 -6.477 1 82.88 120 ASP B C 1
ATOM 3507 O O . ASP B 1 120 ? -4.816 8.172 -5.246 1 82.88 120 ASP B O 1
ATOM 3511 N N . ASP B 1 121 ? -4.363 9 -7.25 1 80.94 121 ASP B N 1
ATOM 3512 C CA . ASP B 1 121 ? -3.889 10.281 -6.73 1 80.94 121 ASP B CA 1
ATOM 3513 C C . ASP B 1 121 ? -5.043 11.102 -6.156 1 80.94 121 ASP B C 1
ATOM 3515 O O . ASP B 1 121 ? -6.129 11.141 -6.734 1 80.94 121 ASP B O 1
ATOM 3519 N N . GLY B 1 122 ? -4.875 11.547 -4.914 1 84.5 122 GLY B N 1
ATOM 3520 C CA . GLY B 1 122 ? -5.898 12.367 -4.285 1 84.5 122 GLY B CA 1
ATOM 3521 C C . GLY B 1 122 ? -6.625 11.656 -3.16 1 84.5 122 GLY B C 1
ATOM 3522 O O . GLY B 1 122 ? -7.328 12.289 -2.369 1 84.5 122 GLY B O 1
ATOM 3523 N N . GLY B 1 123 ? -6.477 10.336 -3.059 1 92.56 123 GLY B N 1
ATOM 3524 C CA . GLY B 1 123 ? -7.031 9.594 -1.939 1 92.56 123 GLY B CA 1
ATOM 3525 C C . GLY B 1 123 ? -6.012 9.305 -0.854 1 92.56 123 GLY B C 1
ATOM 3526 O O . GLY B 1 123 ? -4.805 9.344 -1.101 1 92.56 123 GLY B O 1
ATOM 3527 N N . TRP B 1 124 ? -6.562 9.102 0.338 1 97.38 124 TRP B N 1
ATOM 3528 C CA . TRP B 1 124 ? -5.723 8.883 1.512 1 97.38 124 TRP B CA 1
ATOM 3529 C C . TRP B 1 124 ? -6.293 7.762 2.383 1 97.38 124 TRP B C 1
ATOM 3531 O O . TRP B 1 124 ? -7.512 7.637 2.523 1 97.38 124 TRP B O 1
ATOM 3541 N N . GLU B 1 125 ? -5.406 6.98 2.984 1 98 125 GLU B N 1
ATOM 3542 C CA . GLU B 1 125 ? -5.809 5.898 3.875 1 98 125 GLU B CA 1
ATOM 3543 C C . GLU B 1 125 ? -5.898 6.375 5.32 1 98 125 GLU B C 1
ATOM 3545 O O . GLU B 1 125 ? -5 7.066 5.809 1 98 125 GLU B O 1
ATOM 3550 N N . ILE B 1 126 ? -6.977 6.09 5.965 1 98.69 126 ILE B N 1
ATOM 3551 C CA . ILE B 1 126 ? -7.133 6.328 7.395 1 98.69 126 ILE B CA 1
ATOM 3552 C C . ILE B 1 126 ? -7.18 4.992 8.141 1 98.69 126 ILE B C 1
ATOM 3554 O O . ILE B 1 126 ? -7.816 4.043 7.684 1 98.69 126 ILE B O 1
ATOM 3558 N N . CYS B 1 127 ? -6.398 4.922 9.211 1 98.81 127 CYS B N 1
ATOM 3559 C CA . CYS B 1 127 ? -6.531 3.764 10.094 1 98.81 127 CYS B CA 1
ATOM 3560 C C . CYS B 1 127 ? -7.789 3.867 10.945 1 98.81 127 CYS B C 1
ATOM 3562 O O . CYS B 1 127 ? -7.918 4.785 11.758 1 98.81 127 CYS B O 1
ATOM 3564 N N . ASP B 1 128 ? -8.672 2.914 10.805 1 98.44 128 ASP B N 1
ATOM 3565 C CA . ASP B 1 128 ? -9.969 2.936 11.469 1 98.44 128 ASP B CA 1
ATOM 3566 C C . ASP B 1 128 ? -9.984 2.006 12.68 1 98.44 128 ASP B C 1
ATOM 3568 O O . ASP B 1 128 ? -11.047 1.559 13.117 1 98.44 128 ASP B O 1
ATOM 3572 N N . ASP B 1 129 ? -8.812 1.678 13.188 1 98.06 129 ASP B N 1
ATOM 3573 C CA . ASP B 1 129 ? -8.742 0.904 14.422 1 98.06 129 ASP B CA 1
ATOM 3574 C C . ASP B 1 129 ? -9.312 1.695 15.594 1 98.06 129 ASP B C 1
ATOM 3576 O O . ASP B 1 129 ? -9.195 2.922 15.641 1 98.06 129 ASP B O 1
ATOM 3580 N N . ILE B 1 130 ? -9.805 1.051 16.562 1 96.31 130 ILE B N 1
ATOM 3581 C CA . ILE B 1 130 ? -10.578 1.638 17.641 1 96.31 130 ILE B CA 1
ATOM 3582 C C . ILE B 1 130 ? -9.711 2.619 18.422 1 96.31 130 ILE B C 1
ATOM 3584 O O . ILE B 1 130 ? -10.203 3.646 18.906 1 96.31 130 ILE B O 1
ATOM 3588 N N . HIS B 1 131 ? -8.484 2.436 18.562 1 96 131 HIS B N 1
ATOM 3589 C CA . HIS B 1 131 ? -7.648 3.244 19.438 1 96 131 HIS B CA 1
ATOM 3590 C C . HIS B 1 131 ? -7.18 4.516 18.734 1 96 131 HIS B C 1
ATOM 3592 O O . HIS B 1 131 ? -6.668 5.434 19.391 1 96 131 HIS B O 1
ATOM 3598 N N . VAL B 1 132 ? -7.387 4.617 17.406 1 97.88 132 VAL B N 1
ATOM 3599 C CA . VAL B 1 132 ? -6.793 5.766 16.719 1 97.88 132 VAL B CA 1
ATOM 3600 C C . VAL B 1 132 ? -7.828 6.418 15.805 1 97.88 132 VAL B C 1
ATOM 3602 O O . VAL B 1 132 ? -7.641 7.551 15.352 1 97.88 132 VAL B O 1
ATOM 3605 N N . ARG B 1 133 ? -8.938 5.789 15.516 1 98.12 133 ARG B N 1
ATOM 3606 C CA . ARG B 1 133 ? -9.906 6.301 14.562 1 98.12 133 ARG B CA 1
ATOM 3607 C C . ARG B 1 133 ? -10.539 7.594 15.062 1 98.12 133 ARG B C 1
ATOM 3609 O O . ARG B 1 133 ? -10.703 7.785 16.266 1 98.12 133 ARG B O 1
ATOM 3616 N N . PRO B 1 134 ? -10.945 8.508 14.102 1 98 134 PRO B N 1
ATOM 3617 C CA . PRO B 1 134 ? -11.672 9.703 14.539 1 98 134 PRO B CA 1
ATOM 3618 C C . PRO B 1 134 ? -13.039 9.383 15.141 1 98 134 PRO B C 1
ATOM 3620 O O . PRO B 1 134 ? -13.734 8.492 14.648 1 98 134 PRO B O 1
ATOM 3623 N N . GLU B 1 135 ? -13.305 10.039 16.219 1 96.19 135 GLU B N 1
ATOM 3624 C CA . GLU B 1 135 ? -14.617 9.992 16.859 1 96.19 135 GLU B CA 1
ATOM 3625 C C . GLU B 1 135 ? -15.133 11.398 17.172 1 96.19 135 GLU B C 1
ATOM 3627 O O . GLU B 1 135 ? -14.43 12.195 17.797 1 96.19 135 GLU B O 1
ATOM 3632 N N . PRO B 1 136 ? -16.328 11.641 16.781 1 94.94 136 PRO B N 1
ATOM 3633 C CA . PRO B 1 136 ? -16.844 12.984 17.031 1 94.94 136 PRO B CA 1
ATOM 3634 C C . PRO B 1 136 ? -17 13.281 18.531 1 94.94 136 PRO B C 1
ATOM 3636 O O . PRO B 1 136 ? -17.328 12.391 19.312 1 94.94 136 PRO B O 1
ATOM 3639 N N . PRO B 1 137 ? -16.844 14.562 18.938 1 96.62 137 PRO B N 1
ATOM 3640 C CA . PRO B 1 137 ? -16.344 15.656 18.094 1 96.62 137 PRO B CA 1
ATOM 3641 C C . PRO B 1 137 ? -14.883 15.461 17.688 1 96.62 137 PRO B C 1
ATOM 3643 O O . PRO B 1 137 ? -14.086 14.953 18.484 1 96.62 137 PRO B O 1
ATOM 3646 N N . CYS B 1 138 ? -14.578 15.672 16.469 1 98.19 138 CYS B N 1
ATOM 3647 C CA . CYS B 1 138 ? -13.219 15.461 15.984 1 98.19 138 CYS B CA 1
ATOM 3648 C C . CYS B 1 138 ? -12.836 16.531 14.977 1 98.19 138 CYS B C 1
ATOM 3650 O O . CYS B 1 138 ? -13.695 17.234 14.445 1 98.19 138 CYS B O 1
ATOM 3652 N N . ILE B 1 139 ? -11.516 16.719 14.797 1 98.88 139 ILE B N 1
ATOM 3653 C CA . ILE B 1 139 ? -10.961 17.766 13.945 1 98.88 139 ILE B CA 1
ATOM 3654 C C . ILE B 1 139 ? -9.961 17.156 12.969 1 98.88 139 ILE B C 1
ATOM 3656 O O . ILE B 1 139 ? -9.109 16.359 13.352 1 98.88 139 ILE B O 1
ATOM 3660 N N . ILE B 1 140 ? -10.102 17.516 11.703 1 98.94 140 ILE B N 1
ATOM 3661 C CA . ILE B 1 140 ? -9.156 17.125 10.656 1 98.94 140 ILE B CA 1
ATOM 3662 C C . ILE B 1 140 ? -8.602 18.375 9.969 1 98.94 140 ILE B C 1
ATOM 3664 O O . ILE B 1 140 ? -9.359 19.266 9.578 1 98.94 140 ILE B O 1
ATOM 3668 N N . TYR B 1 141 ? -7.273 18.5 9.93 1 98.94 141 TYR B N 1
ATOM 3669 C CA . TYR B 1 141 ? -6.602 19.5 9.109 1 98.94 141 TYR B CA 1
ATOM 3670 C C . TYR B 1 141 ? -6.184 18.922 7.766 1 98.94 141 TYR B C 1
ATOM 3672 O O . TYR B 1 141 ? -5.508 17.891 7.711 1 98.94 141 TYR B O 1
ATOM 3680 N N . SER B 1 142 ? -6.637 19.5 6.688 1 98.81 142 SER B N 1
ATOM 3681 C CA . SER B 1 142 ? -6.355 19.047 5.328 1 98.81 142 SER B CA 1
ATOM 3682 C C . SER B 1 142 ? -5.598 20.109 4.539 1 98.81 142 SER B C 1
ATOM 3684 O O . SER B 1 142 ? -6.199 21.062 4.047 1 98.81 142 SER B O 1
ATOM 3686 N N . PHE B 1 143 ? -4.27 19.891 4.352 1 98.62 143 PHE B N 1
ATOM 3687 C CA . PHE B 1 143 ? -3.43 20.859 3.65 1 98.62 143 PHE B CA 1
ATOM 3688 C C . PHE B 1 143 ? -3.18 20.422 2.213 1 98.62 143 PHE B C 1
ATOM 3690 O O . PHE B 1 143 ? -2.773 19.281 1.97 1 98.62 143 PHE B O 1
ATOM 3697 N N . GLY B 1 144 ? -3.307 21.25 1.274 1 97.5 144 GLY B N 1
ATOM 3698 C CA . GLY B 1 144 ? -3.111 20.922 -0.132 1 97.5 144 GLY B CA 1
ATOM 3699 C C . GLY B 1 144 ? -4.32 20.266 -0.766 1 97.5 144 GLY B C 1
ATOM 3700 O O . GLY B 1 144 ? -4.324 19.047 -0.974 1 97.5 144 GLY B O 1
ATOM 3701 N N . ILE B 1 145 ? -5.289 21.031 -1.203 1 95.44 145 ILE B N 1
ATOM 3702 C CA . ILE B 1 145 ? -6.547 20.531 -1.738 1 95.44 145 ILE B CA 1
ATOM 3703 C C . ILE B 1 145 ? -6.449 20.406 -3.258 1 95.44 145 ILE B C 1
ATOM 3705 O O . ILE B 1 145 ? -6.906 19.422 -3.838 1 95.44 145 ILE B O 1
ATOM 3709 N N . ALA B 1 146 ? -5.73 21.234 -3.914 1 90.75 146 ALA B N 1
ATOM 3710 C CA . ALA B 1 146 ? -5.598 21.312 -5.367 1 90.75 146 ALA B CA 1
ATOM 3711 C C . ALA B 1 146 ? -6.949 21.125 -6.051 1 90.75 146 ALA B C 1
ATOM 3713 O O . ALA B 1 146 ? -7.059 20.375 -7.027 1 90.75 146 ALA B O 1
ATOM 3714 N N . ASN B 1 147 ? -8.062 21.562 -5.414 1 86 147 ASN B N 1
ATOM 3715 C CA . ASN B 1 147 ? -9.438 21.531 -5.887 1 86 147 ASN B CA 1
ATOM 3716 C C . ASN B 1 147 ? -9.992 20.109 -5.918 1 86 147 ASN B C 1
ATOM 3718 O O . ASN B 1 147 ? -10.953 19.812 -6.637 1 86 147 ASN B O 1
ATOM 3722 N N . ASP B 1 148 ? -9.32 19.203 -5.379 1 94.69 148 ASP B N 1
ATOM 3723 C CA . ASP B 1 148 ? -9.844 17.875 -5.137 1 94.69 148 ASP B CA 1
ATOM 3724 C C . ASP B 1 148 ? -10.375 17.734 -3.715 1 94.69 148 ASP B C 1
ATOM 3726 O O . ASP B 1 148 ? -9.602 17.609 -2.762 1 94.69 148 ASP B O 1
ATOM 3730 N N . TRP B 1 149 ? -11.703 17.656 -3.631 1 97 149 TRP B N 1
ATOM 3731 C CA . TRP B 1 149 ? -12.375 17.672 -2.334 1 97 149 TRP B CA 1
ATOM 3732 C C . TRP B 1 149 ? -12.828 16.281 -1.929 1 97 149 TRP B C 1
ATOM 3734 O O . TRP B 1 149 ? -13.484 16.109 -0.897 1 97 149 TRP B O 1
ATOM 3744 N N . THR B 1 150 ? -12.477 15.273 -2.707 1 96.81 150 THR B N 1
ATOM 3745 C CA . THR B 1 150 ? -13.07 13.953 -2.529 1 96.81 150 THR B CA 1
ATOM 3746 C C . THR B 1 150 ? -12.727 13.383 -1.156 1 96.81 150 THR B C 1
ATOM 3748 O O . THR B 1 150 ? -13.586 12.812 -0.482 1 96.81 150 THR B O 1
ATOM 3751 N N . PHE B 1 151 ? -11.539 13.578 -0.686 1 98.06 151 PHE B N 1
ATOM 3752 C CA . PHE B 1 151 ? -11.133 13.141 0.644 1 98.06 151 PHE B CA 1
ATOM 3753 C C . PHE B 1 151 ? -11.922 13.875 1.721 1 98.06 151 PHE B C 1
ATOM 3755 O O . PHE B 1 151 ? -12.523 13.25 2.598 1 98.06 151 PHE B O 1
ATOM 3762 N N . ASP B 1 152 ? -11.977 15.18 1.597 1 98.38 152 ASP B N 1
ATOM 3763 C CA . ASP B 1 152 ? -12.586 16.047 2.6 1 98.38 152 ASP B CA 1
ATOM 3764 C C . ASP B 1 152 ? -14.086 15.781 2.719 1 98.38 152 ASP B C 1
ATOM 3766 O O . ASP B 1 152 ? -14.617 15.68 3.826 1 98.38 152 ASP B O 1
ATOM 3770 N N . ASP B 1 153 ? -14.672 15.641 1.586 1 97.88 153 ASP B N 1
ATOM 3771 C CA . ASP B 1 153 ? -16.109 15.367 1.561 1 97.88 153 ASP B CA 1
ATOM 3772 C C . ASP B 1 153 ? -16.422 14.031 2.23 1 97.88 153 ASP B C 1
ATOM 3774 O O . ASP B 1 153 ? -17.344 13.938 3.051 1 97.88 153 ASP B O 1
ATOM 3778 N N . GLU B 1 154 ? -15.648 13.039 1.988 1 97.31 154 GLU B N 1
ATOM 3779 C CA . GLU B 1 154 ? -15.953 11.703 2.486 1 97.31 154 GLU B CA 1
ATOM 3780 C C . GLU B 1 154 ? -15.664 11.594 3.98 1 97.31 154 GLU B C 1
ATOM 3782 O O . GLU B 1 154 ? -16.469 11.047 4.734 1 97.31 154 GLU B O 1
ATOM 3787 N N . VAL B 1 155 ? -14.594 12.164 4.41 1 98 155 VAL B N 1
ATOM 3788 C CA . VAL B 1 155 ? -14.234 11.984 5.812 1 98 155 VAL B CA 1
ATOM 3789 C C . VAL B 1 155 ? -15.172 12.805 6.699 1 98 155 VAL B C 1
ATOM 3791 O O . VAL B 1 155 ? -15.5 12.391 7.812 1 98 155 VAL B O 1
ATOM 3794 N N . SER B 1 156 ? -15.555 14.016 6.219 1 98.12 156 SER B N 1
ATOM 3795 C CA . SER B 1 156 ? -16.5 14.805 6.996 1 98.12 156 SER B CA 1
ATOM 3796 C C . SER B 1 156 ? -17.859 14.102 7.09 1 98.12 156 SER B C 1
ATOM 3798 O O . SER B 1 156 ? -18.453 14.055 8.164 1 98.12 156 SER B O 1
ATOM 3800 N N . ARG B 1 157 ? -18.281 13.516 6.055 1 97 157 ARG B N 1
ATOM 3801 C CA . ARG B 1 157 ? -19.562 12.836 6.004 1 97 157 ARG B CA 1
ATOM 3802 C C . ARG B 1 157 ? -19.547 11.57 6.859 1 97 157 ARG B C 1
ATOM 3804 O O . ARG B 1 157 ? -20.5 11.312 7.609 1 97 157 ARG B O 1
ATOM 3811 N N . LEU B 1 158 ? -18.516 10.836 6.824 1 97.75 158 LEU B N 1
ATOM 3812 C CA . LEU B 1 158 ? -18.531 9.484 7.367 1 97.75 158 LEU B CA 1
ATOM 3813 C C . LEU B 1 158 ? -18.078 9.477 8.82 1 97.75 158 LEU B C 1
ATOM 3815 O O . LEU B 1 158 ? -18.609 8.711 9.633 1 97.75 158 LEU B O 1
ATOM 3819 N N . TYR B 1 159 ? -17.125 10.359 9.148 1 97.94 159 TYR B N 1
ATOM 3820 C CA . TYR B 1 159 ? -16.641 10.383 10.523 1 97.94 159 TYR B CA 1
ATOM 3821 C C . TYR B 1 159 ? -17.344 11.461 11.328 1 97.94 159 TYR B C 1
ATOM 3823 O O . TYR B 1 159 ? -17.312 11.445 12.562 1 97.94 159 TYR B O 1
ATOM 3831 N N . GLY B 1 160 ? -17.875 12.469 10.648 1 97.5 160 GLY B N 1
ATOM 3832 C CA . GLY B 1 160 ? -18.531 13.562 11.344 1 97.5 160 GLY B CA 1
ATOM 3833 C C . GLY B 1 160 ? -17.547 14.578 11.922 1 97.5 160 GLY B C 1
ATOM 3834 O O . GLY B 1 160 ? -17.859 15.258 12.891 1 97.5 160 GLY B O 1
ATOM 3835 N N . CYS B 1 161 ? -16.406 14.625 11.414 1 97.94 161 CYS B N 1
ATOM 3836 C CA . CYS B 1 161 ? -15.383 15.547 11.883 1 97.94 161 CYS B CA 1
ATOM 3837 C C . CYS B 1 161 ? -15.5 16.891 11.18 1 97.94 161 CYS B C 1
ATOM 3839 O O . CYS B 1 161 ? -15.914 16.969 10.023 1 97.94 161 CYS B O 1
ATOM 3841 N N . HIS B 1 162 ? -15.18 17.922 11.93 1 98.75 162 HIS B N 1
ATOM 3842 C CA . HIS B 1 162 ? -14.922 19.188 11.258 1 98.75 162 HIS B CA 1
ATOM 3843 C C . HIS B 1 162 ? -13.602 19.156 10.492 1 98.75 162 HIS B C 1
ATOM 3845 O O . HIS B 1 162 ? -12.555 18.844 11.07 1 98.75 162 HIS B O 1
ATOM 3851 N N . VAL B 1 163 ? -13.688 19.422 9.195 1 98.88 163 VAL B N 1
ATOM 3852 C CA . VAL B 1 163 ? -12.5 19.469 8.352 1 98.88 163 VAL B CA 1
ATOM 3853 C C . VAL B 1 163 ? -12.117 20.922 8.07 1 98.88 163 VAL B C 1
ATOM 3855 O O . VAL B 1 163 ? -12.93 21.703 7.562 1 98.88 163 VAL B O 1
ATOM 3858 N N . TYR B 1 164 ? -10.977 21.297 8.477 1 98.94 164 TYR B N 1
ATOM 3859 C CA . TYR B 1 164 ? -10.383 22.562 8.094 1 98.94 164 TYR B CA 1
ATOM 3860 C C . TYR B 1 164 ? -9.414 22.375 6.934 1 98.94 164 TYR B C 1
ATOM 3862 O O . TYR B 1 164 ? -8.359 21.75 7.086 1 98.94 164 TYR B O 1
ATOM 3870 N N . ALA B 1 165 ? -9.812 22.922 5.785 1 98.81 165 ALA B N 1
ATOM 3871 C CA . ALA B 1 165 ? -9.078 22.734 4.535 1 98.81 165 ALA B CA 1
ATOM 3872 C C . ALA B 1 165 ? -8.266 23.984 4.184 1 98.81 165 ALA B C 1
ATOM 3874 O O . ALA B 1 165 ? -8.766 25.094 4.305 1 98.81 165 ALA B O 1
ATOM 3875 N N . PHE B 1 166 ? -7.016 23.719 3.699 1 98.69 166 PHE B N 1
ATOM 3876 C CA . PHE B 1 166 ? -6.102 24.828 3.457 1 98.69 166 PHE B CA 1
ATOM 3877 C C . PHE B 1 166 ? -5.43 24.703 2.098 1 98.69 166 PHE B C 1
ATOM 3879 O O . PHE B 1 166 ? -4.887 23.641 1.771 1 98.69 166 PHE B O 1
ATOM 3886 N N . ASP B 1 167 ? -5.445 25.766 1.3 1 98.19 167 ASP B N 1
ATOM 3887 C CA . ASP B 1 167 ? -4.719 25.812 0.034 1 98.19 167 ASP B CA 1
ATOM 3888 C C . ASP B 1 167 ? -4.582 27.234 -0.472 1 98.19 167 ASP B C 1
ATOM 3890 O O . ASP B 1 167 ? -5.559 27.844 -0.931 1 98.19 167 ASP B O 1
ATOM 3894 N N . PRO B 1 168 ? -3.426 27.734 -0.427 1 96.44 168 PRO B N 1
ATOM 3895 C CA . PRO B 1 168 ? -3.271 29.125 -0.85 1 96.44 168 PRO B CA 1
ATOM 3896 C C . PRO B 1 168 ? -3.355 29.297 -2.365 1 96.44 168 PRO B C 1
ATOM 3898 O O . PRO B 1 168 ? -3.506 30.422 -2.857 1 96.44 168 PRO B O 1
ATOM 3901 N N . SER B 1 169 ? -3.232 28.203 -3.088 1 93.94 169 SER B N 1
ATOM 3902 C CA . SER B 1 169 ? -3.217 28.297 -4.543 1 93.94 169 SER B CA 1
ATOM 3903 C C . SER B 1 169 ? -4.629 28.375 -5.109 1 93.94 169 SER B C 1
ATOM 3905 O O . SER B 1 169 ? -4.816 28.703 -6.281 1 93.94 169 SER B O 1
ATOM 3907 N N . ILE B 1 170 ? -5.543 27.984 -4.262 1 93.56 170 ILE B N 1
ATOM 3908 C CA . ILE B 1 170 ? -6.934 28.109 -4.684 1 93.56 170 ILE B 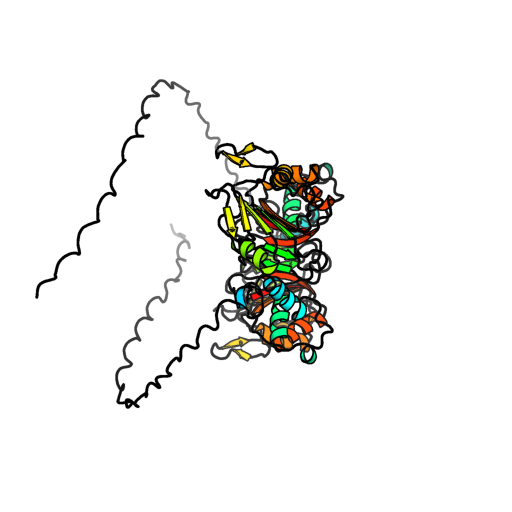CA 1
ATOM 3909 C C . ILE B 1 170 ? -7.391 29.562 -4.562 1 93.56 170 ILE B C 1
ATOM 3911 O O . ILE B 1 170 ? -7.34 30.141 -3.479 1 93.56 170 ILE B O 1
ATOM 3915 N N . GLU B 1 171 ? -7.691 30.25 -5.566 1 88.69 171 GLU B N 1
ATOM 3916 C CA . GLU B 1 171 ? -8.062 31.656 -5.617 1 88.69 171 GLU B CA 1
ATOM 3917 C C . GLU B 1 171 ? -9.492 31.875 -5.133 1 88.69 171 GLU B C 1
ATOM 3919 O O . GLU B 1 171 ? -10.352 32.312 -5.895 1 88.69 171 GLU B O 1
ATOM 3924 N N . GLN B 1 172 ? -9.711 31.531 -3.885 1 93.44 172 GLN B N 1
ATOM 3925 C CA . GLN B 1 172 ? -10.992 31.75 -3.207 1 93.44 172 GLN B CA 1
ATOM 3926 C C . GLN B 1 172 ? -10.781 32.312 -1.8 1 93.44 172 GLN B C 1
ATOM 3928 O O . GLN B 1 172 ? -9.742 32.031 -1.178 1 93.44 172 GLN B O 1
ATOM 3933 N N . ASP B 1 173 ? -11.734 33.031 -1.373 1 96.06 173 ASP B N 1
ATOM 3934 C CA . ASP B 1 173 ? -11.719 33.531 -0.003 1 96.06 173 ASP B CA 1
ATOM 3935 C C . ASP B 1 173 ? -12.164 32.469 0.982 1 96.06 173 ASP B C 1
ATOM 3937 O O . ASP B 1 173 ? -12.688 31.422 0.577 1 96.06 173 ASP B O 1
ATOM 3941 N N . ARG B 1 174 ? -11.836 32.812 2.291 1 97.88 174 ARG B N 1
ATOM 3942 C CA . ARG B 1 174 ? -12.344 31.922 3.34 1 97.88 174 ARG B CA 1
ATOM 3943 C C . ARG B 1 174 ? -13.836 31.688 3.176 1 97.88 174 ARG B C 1
ATOM 3945 O O . ARG B 1 174 ? -14.602 32.625 2.932 1 97.88 174 ARG B O 1
ATOM 3952 N N . HIS B 1 175 ? -14.242 30.391 3.221 1 98 175 HIS B N 1
ATOM 3953 C CA . HIS B 1 175 ? -15.664 30.047 3.156 1 98 175 HIS B CA 1
ATOM 3954 C C . HIS B 1 175 ? -15.938 28.672 3.75 1 98 175 HIS B C 1
ATOM 3956 O O . HIS B 1 175 ? -15 27.906 3.99 1 98 175 HIS B O 1
ATOM 3962 N N . ASP B 1 176 ? -17.203 28.438 4.047 1 98.44 176 ASP B N 1
ATOM 3963 C CA . ASP B 1 176 ? -17.641 27.109 4.449 1 98.44 176 ASP B CA 1
ATOM 3964 C C . ASP B 1 176 ? -18.234 26.328 3.271 1 98.44 176 ASP B C 1
ATOM 3966 O O . ASP B 1 176 ? -19.266 26.719 2.732 1 98.44 176 ASP B O 1
ATOM 3970 N N . ARG B 1 177 ? -17.531 25.266 2.887 1 97 177 ARG B N 1
ATOM 3971 C CA . ARG B 1 177 ? -18.031 24.422 1.815 1 97 177 ARG B CA 1
ATOM 3972 C C . ARG B 1 177 ? -19.281 23.656 2.266 1 97 177 ARG B C 1
ATOM 3974 O O . ARG B 1 177 ? -20.172 23.391 1.465 1 97 177 ARG B O 1
ATOM 3981 N N . SER B 1 178 ? -19.266 23.25 3.453 1 97.69 178 SER B N 1
ATOM 3982 C CA . SER B 1 178 ? -20.391 22.641 4.152 1 97.69 178 SER B CA 1
ATOM 3983 C C . SER B 1 178 ? -20.375 22.984 5.637 1 97.69 178 SER B C 1
ATOM 3985 O O . SER B 1 178 ? -19.531 23.75 6.094 1 97.69 178 SER B O 1
ATOM 3987 N N . LYS B 1 179 ? -21.391 22.422 6.352 1 97.88 179 LYS B N 1
ATOM 3988 C CA . LYS B 1 179 ? -21.422 22.656 7.793 1 97.88 179 LYS B CA 1
ATOM 3989 C C . LYS B 1 179 ? -20.156 22.125 8.461 1 97.88 179 LYS B C 1
ATOM 3991 O O . LYS B 1 179 ? -19.734 22.656 9.5 1 97.88 179 LYS B O 1
ATOM 3996 N N . LEU B 1 180 ? -19.547 21.156 7.832 1 98.56 180 LEU B N 1
ATOM 3997 C CA . LEU B 1 180 ? -18.438 20.484 8.492 1 98.56 180 LEU B CA 1
ATOM 3998 C C . LEU B 1 180 ? -17.125 20.766 7.766 1 98.56 180 LEU B C 1
ATOM 4000 O O . LEU B 1 180 ? -16.062 20.312 8.203 1 98.56 180 LEU B O 1
ATOM 4004 N N . ILE B 1 181 ? -17.125 21.516 6.691 1 98.81 181 ILE B N 1
ATOM 4005 C CA . ILE B 1 181 ? -15.906 21.766 5.941 1 98.81 181 ILE B CA 1
ATOM 4006 C C . ILE B 1 181 ? -15.672 23.281 5.848 1 98.81 181 ILE B C 1
ATOM 4008 O O . ILE B 1 181 ? -16.484 24 5.27 1 98.81 181 ILE B O 1
ATOM 4012 N N . HIS B 1 182 ? -14.562 23.656 6.336 1 98.88 182 HIS B N 1
ATOM 4013 C CA . HIS B 1 182 ? -14.164 25.062 6.422 1 98.88 182 HIS B CA 1
ATOM 4014 C C . HIS B 1 182 ? -12.891 25.328 5.629 1 98.88 182 HIS B C 1
ATOM 4016 O O . HIS B 1 182 ? -11.828 24.797 5.965 1 98.88 182 HIS B O 1
ATOM 4022 N N . PHE B 1 183 ? -12.977 26.156 4.582 1 98.69 183 PHE B N 1
ATOM 4023 C CA . PHE B 1 183 ? -11.844 26.406 3.703 1 98.69 183 PHE B CA 1
ATOM 4024 C C . PHE B 1 183 ? -11.133 27.688 4.094 1 98.69 183 PHE B C 1
ATOM 4026 O O . PHE B 1 183 ? -11.773 28.703 4.371 1 98.69 183 PHE B O 1
ATOM 4033 N N . TYR B 1 184 ? -9.852 27.641 4.082 1 98.62 184 TYR B N 1
ATOM 4034 C CA . TYR B 1 184 ? -8.977 28.797 4.285 1 98.62 184 TYR B CA 1
ATOM 4035 C C . TYR B 1 184 ? -7.914 28.875 3.193 1 98.62 184 TYR B C 1
ATOM 4037 O O . TYR B 1 184 ? -7.258 27.875 2.887 1 98.62 184 TYR B O 1
ATOM 4045 N N . PRO B 1 185 ? -7.73 30 2.59 1 97.56 185 PRO B N 1
ATOM 4046 C CA . PRO B 1 185 ? -6.68 30.141 1.581 1 97.56 185 PRO B CA 1
ATOM 4047 C C . PRO B 1 185 ? -5.301 30.375 2.195 1 97.56 185 PRO B C 1
ATOM 4049 O O . PRO B 1 185 ? -4.605 31.328 1.829 1 97.56 185 PRO B O 1
ATOM 4052 N N . TRP B 1 186 ? -4.902 29.516 3.109 1 98 186 TRP B N 1
ATOM 4053 C CA . TRP B 1 186 ? -3.641 29.562 3.84 1 98 186 TRP B CA 1
ATOM 4054 C C . TRP B 1 186 ? -2.738 28.406 3.436 1 98 186 TRP B C 1
ATOM 4056 O O . TRP B 1 186 ? -3.223 27.344 3.043 1 98 186 TRP B O 1
ATOM 4066 N N . GLY B 1 187 ? -1.428 28.672 3.477 1 97.75 187 GLY B N 1
ATOM 4067 C CA . GLY B 1 187 ? -0.437 27.625 3.303 1 97.75 187 GLY B CA 1
ATOM 4068 C C . GLY B 1 187 ? 0.272 27.25 4.594 1 97.75 187 GLY B C 1
ATOM 4069 O O . GLY B 1 187 ? 0.285 28.031 5.547 1 97.75 187 GLY B O 1
ATOM 4070 N N . LEU B 1 188 ? 0.783 26.062 4.648 1 98.44 188 LEU B N 1
ATOM 4071 C CA . LEU B 1 188 ? 1.569 25.578 5.777 1 98.44 188 LEU B CA 1
ATOM 4072 C C . LEU B 1 188 ? 3.062 25.672 5.477 1 98.44 188 LEU B C 1
ATOM 4074 O O . LEU B 1 188 ? 3.508 25.266 4.402 1 98.44 188 LEU B O 1
ATOM 4078 N N . ALA B 1 189 ? 3.789 26.25 6.395 1 97.38 189 ALA B N 1
ATOM 4079 C CA . ALA B 1 189 ? 5.234 26.391 6.246 1 97.38 189 ALA B CA 1
ATOM 4080 C C . ALA B 1 189 ? 5.922 26.422 7.609 1 97.38 189 ALA B C 1
ATOM 4082 O O . ALA B 1 189 ? 5.273 26.281 8.641 1 97.38 189 ALA B O 1
ATOM 4083 N N . GLY B 1 190 ? 7.301 26.578 7.586 1 97 190 GLY B N 1
ATOM 4084 C CA . GLY B 1 190 ? 8.078 26.625 8.812 1 97 190 GLY B CA 1
ATOM 4085 C C . GLY B 1 190 ? 8.172 28.016 9.406 1 97 190 GLY B C 1
ATOM 4086 O O . GLY B 1 190 ? 8.688 28.203 10.516 1 97 190 GLY B O 1
ATOM 4087 N N . ILE B 1 191 ? 7.707 28.984 8.594 1 95.94 191 ILE B N 1
ATOM 4088 C CA . ILE B 1 191 ? 7.707 30.375 9.047 1 95.94 191 ILE B CA 1
ATOM 4089 C C . ILE B 1 191 ? 6.43 31.062 8.586 1 95.94 191 ILE B C 1
ATOM 4091 O O . ILE B 1 191 ? 5.926 30.781 7.492 1 95.94 191 ILE B O 1
ATOM 4095 N N . THR B 1 192 ? 5.961 31.891 9.461 1 97.31 192 THR B N 1
ATOM 4096 C CA . THR B 1 192 ? 4.789 32.688 9.109 1 97.31 192 THR B CA 1
ATOM 4097 C C . THR B 1 192 ? 5.191 33.906 8.297 1 97.31 192 THR B C 1
ATOM 4099 O O . THR B 1 192 ? 6.137 34.625 8.656 1 97.31 192 THR B O 1
ATOM 4102 N N . GLY B 1 193 ? 4.52 34.031 7.207 1 95.44 193 GLY B N 1
ATOM 4103 C CA . GLY B 1 193 ? 4.789 35.156 6.316 1 95.44 193 GLY B CA 1
ATOM 4104 C C . GLY B 1 193 ? 4.25 34.938 4.914 1 95.44 193 GLY B C 1
ATOM 4105 O O . GLY B 1 193 ? 3.633 33.938 4.629 1 95.44 193 GLY B O 1
ATOM 4106 N N . ALA B 1 194 ? 4.434 35.906 4.117 1 91.94 194 ALA B N 1
ATOM 4107 C CA . ALA B 1 194 ? 3.994 35.812 2.727 1 91.94 194 ALA B CA 1
ATOM 4108 C C . ALA B 1 194 ? 4.996 35 1.894 1 91.94 194 ALA B C 1
ATOM 4110 O O . ALA B 1 194 ? 6.207 35.156 2.053 1 91.94 194 ALA B O 1
ATOM 4111 N N . TRP B 1 195 ? 4.383 34 1.149 1 86.69 195 TRP B N 1
ATOM 4112 C CA . TRP B 1 195 ? 5.246 33.25 0.223 1 86.69 195 TRP B CA 1
ATOM 4113 C C . TRP B 1 195 ? 5.91 34.219 -0.766 1 86.69 195 TRP B C 1
ATOM 4115 O O . TRP B 1 195 ? 5.234 35.062 -1.381 1 86.69 195 TRP B O 1
ATOM 4125 N N . PRO B 1 196 ? 7.168 34.062 -0.933 1 79.69 196 PRO B N 1
ATOM 4126 C CA . PRO B 1 196 ? 7.832 34.969 -1.865 1 79.69 196 PRO B CA 1
ATOM 4127 C C . PRO B 1 196 ? 7.285 34.844 -3.287 1 79.69 196 PRO B C 1
ATOM 4129 O O . PRO B 1 196 ? 7.094 33.75 -3.797 1 79.69 196 PRO B O 1
ATOM 4132 N N . GLY B 1 197 ? 7.059 35.906 -3.924 1 82.06 197 GLY B N 1
ATOM 4133 C CA . GLY B 1 197 ? 6.641 35.969 -5.316 1 82.06 197 GLY B CA 1
ATOM 4134 C C . GLY B 1 197 ? 5.141 35.844 -5.492 1 82.06 197 GLY B C 1
ATOM 4135 O O . GLY B 1 197 ? 4.543 36.594 -6.27 1 82.06 197 GLY B O 1
ATOM 4136 N N . LYS B 1 198 ? 4.488 35 -4.742 1 83.75 198 LYS B N 1
ATOM 4137 C CA . LYS B 1 198 ? 3.066 34.75 -4.961 1 83.75 198 LYS B CA 1
ATOM 4138 C C . LYS B 1 198 ? 2.217 35.5 -3.949 1 83.75 198 LYS B C 1
ATOM 4140 O O . LYS B 1 198 ? 1.026 35.75 -4.18 1 83.75 198 LYS B O 1
ATOM 4145 N N . GLY B 1 199 ? 2.822 35.844 -2.84 1 91.44 199 GLY B N 1
ATOM 4146 C CA . GLY B 1 199 ? 2.105 36.562 -1.805 1 91.44 199 GLY B CA 1
ATOM 4147 C C . GLY B 1 199 ? 1.133 35.688 -1.03 1 91.44 199 GLY B C 1
ATOM 4148 O O . GLY B 1 199 ? 0.262 36.188 -0.323 1 91.44 199 GLY B O 1
ATOM 4149 N N . TRP B 1 200 ? 1.215 34.375 -1.172 1 95.12 200 TRP B N 1
ATOM 4150 C CA . TRP B 1 200 ? 0.347 33.469 -0.444 1 95.12 200 TRP B CA 1
ATOM 4151 C C . TRP B 1 200 ? 0.578 33.562 1.06 1 95.12 200 TRP B C 1
ATOM 4153 O O . TRP B 1 200 ? 1.723 33.594 1.519 1 95.12 200 TRP B O 1
ATOM 4163 N N . PRO B 1 201 ? -0.527 33.75 1.773 1 97.12 201 PRO B N 1
ATOM 4164 C CA . PRO B 1 201 ? -0.341 33.719 3.227 1 97.12 201 PRO B CA 1
ATOM 4165 C C . PRO B 1 201 ? 0.098 32.344 3.723 1 97.12 201 PRO B C 1
ATOM 4167 O O . PRO B 1 201 ? -0.626 31.359 3.549 1 97.12 201 PRO B O 1
ATOM 4170 N N . MET B 1 202 ? 1.253 32.25 4.348 1 97.62 202 MET B N 1
ATOM 4171 C CA . MET B 1 202 ? 1.805 31.016 4.906 1 97.62 202 MET B CA 1
ATOM 4172 C C . MET B 1 202 ? 1.875 31.094 6.426 1 97.62 202 MET B C 1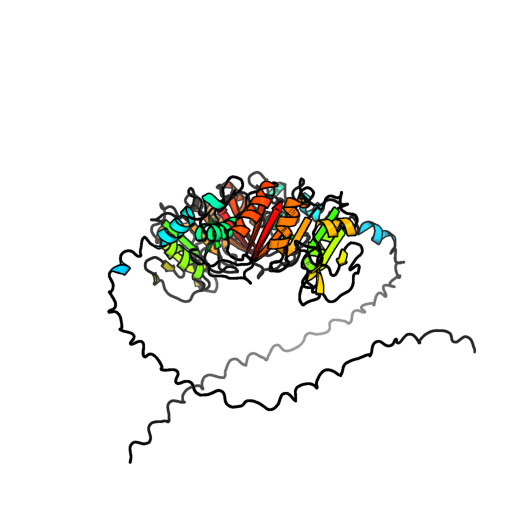
ATOM 4174 O O . MET B 1 202 ? 2.199 32.125 6.984 1 97.62 202 MET B O 1
ATOM 4178 N N . TYR B 1 203 ? 1.606 30 7.09 1 98.44 203 TYR B N 1
ATOM 4179 C CA . TYR B 1 203 ? 1.613 29.953 8.547 1 98.44 203 TYR B CA 1
ATOM 4180 C C . TYR B 1 203 ? 2.268 28.672 9.047 1 98.44 203 TYR B C 1
ATOM 4182 O O . TYR B 1 203 ? 2.246 27.656 8.359 1 98.44 203 TYR B O 1
ATOM 4190 N N . THR B 1 204 ? 2.883 28.766 10.25 1 98.56 204 THR B N 1
ATOM 4191 C CA . THR B 1 204 ? 3.244 27.547 10.961 1 98.56 204 THR B CA 1
ATOM 4192 C C . THR B 1 204 ? 2 26.844 11.484 1 98.56 204 THR B C 1
ATOM 4194 O O . THR B 1 204 ? 0.93 27.438 11.586 1 98.56 204 THR B O 1
ATOM 4197 N N . LEU B 1 205 ? 2.154 25.578 11.789 1 98.75 205 LEU B N 1
ATOM 4198 C CA . LEU B 1 205 ? 1.029 24.844 12.367 1 98.75 205 LEU B CA 1
ATOM 4199 C C . LEU B 1 205 ? 0.594 25.469 13.688 1 98.75 205 LEU B C 1
ATOM 4201 O O . LEU B 1 205 ? -0.603 25.562 13.969 1 98.75 205 LEU B O 1
ATOM 4205 N N . GLN B 1 206 ? 1.533 25.953 14.453 1 98.38 206 GLN B N 1
ATOM 4206 C CA . GLN B 1 206 ? 1.232 26.609 15.719 1 98.38 206 GLN B CA 1
ATOM 4207 C C . GLN B 1 206 ? 0.345 27.828 15.508 1 98.38 206 GLN B C 1
ATOM 4209 O O . GLN B 1 206 ? -0.665 28 16.188 1 98.38 206 GLN B O 1
ATOM 4214 N N . ASP B 1 207 ? 0.744 28.625 14.57 1 98.69 207 ASP B N 1
ATOM 4215 C CA . ASP B 1 207 ? -0.007 29.859 14.297 1 98.69 207 ASP B CA 1
ATOM 4216 C C . ASP B 1 207 ? -1.412 29.531 13.797 1 98.69 207 ASP B C 1
ATOM 4218 O O . ASP B 1 207 ? -2.375 30.219 14.156 1 98.69 207 ASP B O 1
ATOM 4222 N N . ILE B 1 208 ? -1.524 28.5 12.961 1 98.81 208 ILE B N 1
ATOM 4223 C CA . ILE B 1 208 ? -2.83 28.109 12.445 1 98.81 208 ILE B CA 1
ATOM 4224 C C . ILE B 1 208 ? -3.721 27.641 13.594 1 98.81 208 ILE B C 1
ATOM 4226 O O . ILE B 1 208 ? -4.871 28.062 13.711 1 98.81 208 ILE B O 1
ATOM 4230 N N . LYS B 1 209 ? -3.213 26.797 14.445 1 98.69 209 LYS B N 1
ATOM 4231 C CA . LYS B 1 209 ? -3.973 26.312 15.602 1 98.69 209 LYS B CA 1
ATOM 4232 C C . LYS B 1 209 ? -4.426 27.469 16.484 1 98.69 209 LYS B C 1
ATOM 4234 O O . LYS B 1 209 ? -5.562 27.484 16.953 1 98.69 209 LYS B O 1
ATOM 4239 N N . GLU B 1 210 ? -3.57 28.406 16.672 1 98.5 210 GLU B N 1
ATOM 4240 C CA . GLU B 1 210 ? -3.902 29.578 17.5 1 98.5 210 GLU B CA 1
ATOM 4241 C C . GLU B 1 210 ? -5.008 30.406 16.844 1 98.5 210 GLU B C 1
ATOM 4243 O O . GLU B 1 210 ? -5.98 30.781 17.5 1 98.5 210 GLU B O 1
ATOM 4248 N N . LYS B 1 211 ? -4.863 30.703 15.609 1 98.5 211 LYS B N 1
ATOM 4249 C CA . LYS B 1 211 ? -5.828 31.516 14.883 1 98.5 211 LYS B CA 1
ATOM 4250 C C . LYS B 1 211 ? -7.211 30.859 14.891 1 98.5 211 LYS B C 1
ATOM 4252 O O . LYS B 1 211 ? -8.227 31.562 14.859 1 98.5 211 LYS B O 1
ATOM 4257 N N . LEU B 1 212 ? -7.219 29.531 14.93 1 98.69 212 LEU B N 1
ATOM 4258 C CA . LEU B 1 212 ? -8.484 28.812 14.836 1 98.69 212 LEU B CA 1
ATOM 4259 C C . LEU B 1 212 ? -9 28.422 16.219 1 98.69 212 LEU B C 1
ATOM 4261 O O . LEU B 1 212 ? -10.055 27.797 16.344 1 98.69 212 LEU B O 1
ATOM 4265 N N . GLY B 1 213 ? -8.219 28.719 17.281 1 98.38 213 GLY B N 1
ATOM 4266 C CA . GLY B 1 213 ? -8.594 28.375 18.641 1 98.38 213 GLY B CA 1
ATOM 4267 C C . GLY B 1 213 ? -8.414 26.906 18.953 1 98.38 213 GLY B C 1
ATOM 4268 O O . GLY B 1 213 ? -9.188 26.328 19.719 1 98.38 213 GLY B O 1
ATOM 4269 N N . HIS B 1 214 ? -7.43 26.266 18.297 1 98.5 214 HIS B N 1
ATOM 4270 C CA . HIS B 1 214 ? -7.234 24.828 18.453 1 98.5 214 HIS B CA 1
ATOM 4271 C C . HIS B 1 214 ? -5.938 24.516 19.188 1 98.5 214 HIS B C 1
ATOM 4273 O O . HIS B 1 214 ? -5.434 23.391 19.125 1 98.5 214 HIS B O 1
ATOM 4279 N N . SER B 1 215 ? -5.312 25.438 19.922 1 97.38 215 SER B N 1
ATOM 4280 C CA . SER B 1 215 ? -3.998 25.297 20.531 1 97.38 215 SER B CA 1
ATOM 4281 C C . SER B 1 215 ? -3.99 24.141 21.531 1 97.38 215 SER B C 1
ATOM 4283 O O . SER B 1 215 ? -2.98 23.453 21.688 1 97.38 215 SER B O 1
ATOM 4285 N N . ASP B 1 216 ? -5.145 23.875 22.188 1 96.25 216 ASP B N 1
ATOM 4286 C CA . ASP B 1 216 ? -5.195 22.844 23.219 1 96.25 216 ASP B CA 1
ATOM 4287 C C . ASP B 1 216 ? -6.059 21.656 22.766 1 96.25 216 ASP B C 1
ATOM 4289 O O . A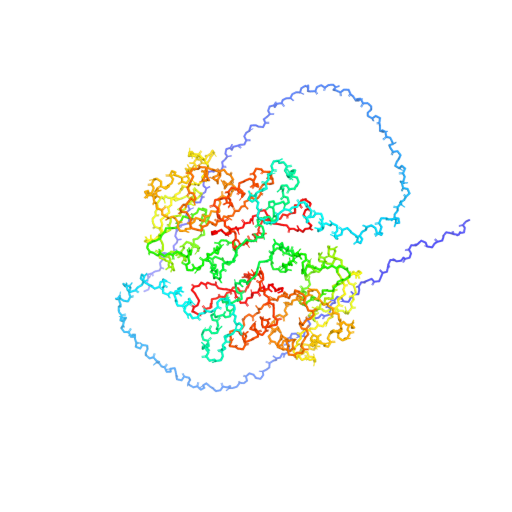SP B 1 216 ? -6.477 20.844 23.594 1 96.25 216 ASP B O 1
ATOM 4293 N N . LYS B 1 217 ? -6.301 21.594 21.5 1 97.75 217 LYS B N 1
ATOM 4294 C CA . LYS B 1 217 ? -7.18 20.547 21 1 97.75 217 LYS B CA 1
ATOM 4295 C C . LYS B 1 217 ? -6.375 19.406 20.359 1 97.75 217 LYS B C 1
ATOM 4297 O O . LYS B 1 217 ? -5.262 19.625 19.875 1 97.75 217 LYS B O 1
ATOM 4302 N N . VAL B 1 218 ? -6.996 18.266 20.453 1 97.88 218 VAL B N 1
ATOM 4303 C CA . VAL B 1 218 ? -6.48 17.141 19.688 1 97.88 218 VAL B CA 1
ATOM 4304 C C . VAL B 1 218 ? -6.871 17.281 18.219 1 97.88 218 VAL B C 1
ATOM 4306 O O . VAL B 1 218 ? -8.023 17.578 17.906 1 97.88 218 VAL B O 1
ATOM 4309 N N . ILE B 1 219 ? -5.922 17.141 17.391 1 98.81 219 ILE B N 1
ATOM 4310 C CA . ILE B 1 219 ? -6.199 17.016 15.961 1 98.81 219 ILE B CA 1
ATOM 4311 C C . ILE B 1 219 ? -6.18 15.547 15.555 1 98.81 219 ILE B C 1
ATOM 4313 O O . ILE B 1 219 ? -5.152 14.883 15.68 1 98.81 219 ILE B O 1
ATOM 4317 N N . ASP B 1 220 ? -7.262 15.055 15.086 1 98.88 220 ASP B N 1
ATOM 4318 C CA . ASP B 1 220 ? -7.391 13.625 14.812 1 98.88 220 ASP B CA 1
ATOM 4319 C C . ASP B 1 220 ? -6.555 13.219 13.594 1 98.88 220 ASP B C 1
ATOM 4321 O O . ASP B 1 220 ? -5.945 12.148 13.586 1 98.88 220 ASP B O 1
ATOM 4325 N N . ILE B 1 221 ? -6.59 14.094 12.586 1 98.88 221 ILE B N 1
ATOM 4326 C CA . ILE B 1 221 ? -5.805 13.82 11.383 1 98.88 221 ILE B CA 1
ATOM 4327 C C . ILE B 1 221 ? -5.207 15.117 10.844 1 98.88 221 ILE B C 1
ATOM 4329 O O . ILE B 1 221 ? -5.898 16.141 10.758 1 98.88 221 ILE B O 1
ATOM 4333 N N . VAL B 1 222 ? -3.979 15.055 10.578 1 98.94 222 VAL B N 1
ATOM 4334 C CA . VAL B 1 222 ? -3.34 16.062 9.742 1 98.94 222 VAL B CA 1
ATOM 4335 C C . VAL B 1 222 ? -2.939 15.438 8.406 1 98.94 222 VAL B C 1
ATOM 4337 O O . VAL B 1 222 ? -2.133 14.508 8.367 1 98.94 222 VAL B O 1
ATOM 4340 N N . LYS B 1 223 ? -3.559 15.844 7.383 1 98.75 223 LYS B N 1
ATOM 4341 C CA . LYS B 1 223 ? -3.195 15.477 6.016 1 98.75 223 LYS B CA 1
ATOM 4342 C C . LYS B 1 223 ? -2.42 16.594 5.332 1 98.75 223 LYS B C 1
ATOM 4344 O O . LYS B 1 223 ? -2.828 17.766 5.379 1 98.75 223 LYS B O 1
ATOM 4349 N N . MET B 1 224 ? -1.271 16.266 4.691 1 98.06 224 MET B N 1
ATOM 4350 C CA . MET B 1 224 ? -0.434 17.297 4.109 1 98.06 224 MET B CA 1
ATOM 4351 C C . MET B 1 224 ? 0.096 16.875 2.744 1 98.06 224 MET B C 1
ATOM 4353 O O . MET B 1 224 ? 0.876 15.93 2.645 1 98.06 224 MET B O 1
ATOM 4357 N N . ASP B 1 225 ? -0.269 17.453 1.731 1 97.38 225 ASP B N 1
ATOM 4358 C CA . ASP B 1 225 ? 0.282 17.438 0.38 1 97.38 225 ASP B CA 1
ATOM 4359 C C . ASP B 1 225 ? 0.527 18.859 -0.124 1 97.38 225 ASP B C 1
ATOM 4361 O O . ASP B 1 225 ? -0.332 19.453 -0.788 1 97.38 225 ASP B O 1
ATOM 4365 N N . ILE B 1 226 ? 1.807 19.375 0.129 1 96.62 226 ILE B N 1
ATOM 4366 C CA . ILE B 1 226 ? 1.962 20.812 0.031 1 96.62 226 ILE B CA 1
ATOM 4367 C C . ILE B 1 226 ? 3.18 21.141 -0.83 1 96.62 226 ILE B C 1
ATOM 4369 O O . ILE B 1 226 ? 3.82 22.188 -0.636 1 96.62 226 ILE B O 1
ATOM 4373 N N . GLU B 1 227 ? 3.584 20.234 -1.721 1 93.06 227 GLU B N 1
ATOM 4374 C CA . GLU B 1 227 ? 4.512 20.438 -2.832 1 93.06 227 GLU B CA 1
ATOM 4375 C C . GLU B 1 227 ? 5.867 20.938 -2.336 1 93.06 227 GLU B C 1
ATOM 4377 O O . GLU B 1 227 ? 6.371 21.953 -2.795 1 93.06 227 GLU B O 1
ATOM 4382 N N . SER B 1 228 ? 6.43 20.312 -1.372 1 92.81 228 SER B N 1
ATOM 4383 C CA . SER B 1 228 ? 7.805 20.422 -0.899 1 92.81 228 SER B CA 1
ATOM 4384 C C . SER B 1 228 ? 7.902 21.297 0.337 1 92.81 228 SER B C 1
ATOM 4386 O O . SER B 1 228 ? 8.914 21.281 1.038 1 92.81 228 SER B O 1
ATOM 4388 N N . SER B 1 229 ? 6.879 22.047 0.663 1 94.5 229 SER B N 1
ATOM 4389 C CA . SER B 1 229 ? 6.883 22.875 1.869 1 94.5 229 SER B CA 1
ATOM 4390 C C . SER B 1 229 ? 6.941 22.016 3.125 1 94.5 229 SER B C 1
ATOM 4392 O O . SER B 1 229 ? 7.219 22.516 4.215 1 94.5 229 SER B O 1
ATOM 4394 N N . GLU B 1 230 ? 6.707 20.656 3.025 1 96.5 230 GLU B N 1
ATOM 4395 C CA . GLU B 1 230 ? 6.738 19.766 4.18 1 96.5 230 GLU B CA 1
ATOM 4396 C C . GLU B 1 230 ? 8.133 19.719 4.805 1 96.5 230 GLU B C 1
ATOM 4398 O O . GLU B 1 230 ? 8.266 19.531 6.016 1 96.5 230 GLU B O 1
ATOM 4403 N N . TRP B 1 231 ? 9.117 20.031 4.016 1 94.94 231 TRP B N 1
ATOM 4404 C CA . TRP B 1 231 ? 10.484 19.891 4.512 1 94.94 231 TRP B CA 1
ATOM 4405 C C . TRP B 1 231 ? 10.867 21.078 5.383 1 94.94 231 TRP B C 1
ATOM 4407 O O . TRP B 1 231 ? 11.836 21.016 6.148 1 94.94 231 TRP B O 1
ATOM 4417 N N . THR B 1 232 ? 10.172 22.188 5.27 1 93.56 232 THR B N 1
ATOM 4418 C CA . THR B 1 232 ? 10.398 23.312 6.164 1 93.56 232 THR B CA 1
ATOM 4419 C C . THR B 1 232 ? 9.344 23.344 7.266 1 93.56 232 THR B C 1
ATOM 4421 O O . THR B 1 232 ? 9.633 23.766 8.391 1 93.56 232 THR B O 1
ATOM 4424 N N . ALA B 1 233 ? 8.203 22.844 7.016 1 97.5 233 ALA B N 1
ATOM 4425 C CA . ALA B 1 233 ? 7.105 22.859 7.98 1 97.5 233 ALA B CA 1
ATOM 4426 C C . ALA B 1 233 ? 7.34 21.828 9.086 1 97.5 233 ALA B C 1
ATOM 4428 O O . ALA B 1 233 ? 7.148 22.125 10.273 1 97.5 233 ALA B O 1
ATOM 4429 N N . LEU B 1 234 ? 7.781 20.641 8.75 1 97.81 234 LEU B N 1
ATOM 4430 C CA . LEU B 1 234 ? 7.855 19.516 9.672 1 97.81 234 LEU B CA 1
ATOM 4431 C C . LEU B 1 234 ? 8.852 19.797 10.789 1 97.81 234 LEU B C 1
ATOM 4433 O O . LEU B 1 234 ? 8.562 19.547 11.961 1 97.81 234 LEU B O 1
ATOM 4437 N N . PRO B 1 235 ? 10.016 20.375 10.43 1 96.81 235 PRO B N 1
ATOM 4438 C CA . PRO B 1 235 ? 10.93 20.672 11.531 1 96.81 235 PRO B CA 1
ATOM 4439 C C . PRO B 1 235 ? 10.328 21.625 12.562 1 96.81 235 PRO B C 1
ATOM 4441 O O . PRO B 1 235 ? 10.508 21.422 13.766 1 96.81 235 PRO B O 1
ATOM 4444 N N . GLN B 1 236 ? 9.672 22.562 12.094 1 97.56 236 GLN B N 1
ATOM 4445 C CA . GLN B 1 236 ? 9.023 23.516 13 1 97.56 236 GLN B CA 1
ATOM 4446 C C . GLN B 1 236 ? 7.91 22.828 13.797 1 97.56 236 GLN B C 1
ATOM 4448 O O . GLN B 1 236 ? 7.762 23.078 14.992 1 97.56 236 GLN B O 1
ATOM 4453 N N . MET B 1 237 ? 7.137 21.984 13.203 1 98.38 237 MET B N 1
ATOM 4454 C CA . MET B 1 237 ? 6.059 21.25 13.867 1 98.38 237 MET B CA 1
ATOM 4455 C C . MET B 1 237 ? 6.609 20.344 14.961 1 98.38 237 MET B C 1
ATOM 4457 O O . MET B 1 237 ? 6.012 20.234 16.031 1 98.38 237 MET B O 1
ATOM 4461 N N . VAL B 1 238 ? 7.715 19.766 14.695 1 97.75 238 VAL B N 1
ATOM 4462 C CA . VAL B 1 238 ? 8.352 18.859 15.648 1 97.75 238 VAL B CA 1
ATOM 4463 C C . VAL B 1 238 ? 8.898 19.656 16.828 1 97.75 238 VAL B C 1
ATOM 4465 O O . VAL B 1 238 ? 8.594 19.359 17.984 1 97.75 238 VAL B O 1
ATOM 4468 N N . THR B 1 239 ? 9.641 20.734 16.578 1 97.12 239 THR B N 1
ATOM 4469 C CA . THR B 1 239 ? 10.336 21.484 17.625 1 97.12 239 THR B CA 1
ATOM 4470 C C . THR B 1 239 ? 9.352 22.25 18.484 1 97.12 239 THR B C 1
ATOM 4472 O O . THR B 1 239 ? 9.57 22.438 19.688 1 97.12 239 THR B O 1
ATOM 4475 N N . SER B 1 240 ? 8.25 22.641 17.891 1 97.69 240 SER B N 1
ATOM 4476 C CA . SER B 1 240 ? 7.254 23.422 18.625 1 97.69 240 SER B CA 1
ATOM 4477 C C . SER B 1 240 ? 6.309 22.5 19.406 1 97.69 240 SER B C 1
ATOM 4479 O O . SER B 1 240 ? 5.449 22.984 20.156 1 97.69 240 SER B O 1
ATOM 4481 N N . GLY B 1 241 ? 6.355 21.203 19.172 1 97.81 241 GLY B N 1
ATOM 4482 C CA . GLY B 1 241 ? 5.535 20.25 19.906 1 97.81 241 GLY B CA 1
ATOM 4483 C C . GLY B 1 241 ? 4.129 20.125 19.359 1 97.81 241 GLY B C 1
ATOM 4484 O O . GLY B 1 241 ? 3.26 19.531 20 1 97.81 241 GLY B O 1
ATOM 4485 N N . GLN B 1 242 ? 3.895 20.625 18.172 1 98.06 242 GLN B N 1
ATOM 4486 C CA . GLN B 1 242 ? 2.537 20.734 17.641 1 98.06 242 GLN B CA 1
ATOM 4487 C C . GLN B 1 242 ? 2.043 19.375 17.125 1 98.06 242 GLN B C 1
ATOM 4489 O O . GLN B 1 242 ? 0.853 19.203 16.859 1 98.06 242 GLN B O 1
ATOM 4494 N N . LEU B 1 243 ? 2.893 18.375 17.078 1 98.19 243 LEU B N 1
ATOM 4495 C CA . LEU B 1 243 ? 2.49 17.047 16.625 1 98.19 243 LEU B CA 1
ATOM 4496 C C . LEU B 1 243 ? 2.133 16.156 17.812 1 98.19 243 LEU B C 1
ATOM 4498 O O . LEU B 1 243 ? 1.629 15.039 17.625 1 98.19 243 LEU B O 1
ATOM 4502 N N . ASN B 1 244 ? 2.268 16.672 19.031 1 96.44 244 ASN B N 1
ATOM 4503 C CA . ASN B 1 244 ? 2.062 15.867 20.234 1 96.44 244 ASN B CA 1
ATOM 4504 C C . ASN B 1 244 ? 0.597 15.477 20.406 1 96.44 244 ASN B C 1
ATOM 4506 O O . ASN B 1 244 ? 0.288 14.453 21.016 1 96.44 244 ASN B O 1
ATOM 4510 N N . ASN B 1 245 ? -0.308 16.297 19.906 1 96.5 245 ASN B N 1
ATOM 4511 C CA . ASN B 1 245 ? -1.733 16.016 20.031 1 96.5 245 ASN B CA 1
ATOM 4512 C C . ASN B 1 245 ? -2.363 15.688 18.672 1 96.5 245 ASN B C 1
ATOM 4514 O O . ASN B 1 245 ? -3.504 16.062 18.406 1 96.5 245 ASN B O 1
ATOM 4518 N N . VAL B 1 246 ? -1.571 15.086 17.828 1 98.62 246 VAL B N 1
ATOM 4519 C CA . VAL B 1 246 ? -2.057 14.609 16.531 1 98.62 246 VAL B CA 1
ATOM 4520 C C . VAL B 1 246 ? -2.131 13.086 16.531 1 98.62 246 VAL B C 1
ATOM 4522 O O . VAL B 1 246 ? -1.159 12.414 16.891 1 98.62 246 VAL B O 1
ATOM 4525 N N . ARG B 1 247 ? -3.242 12.516 16.156 1 98.56 247 ARG B N 1
ATOM 4526 C CA . ARG B 1 247 ? -3.426 11.07 16.25 1 98.56 247 ARG B CA 1
ATOM 4527 C C . ARG B 1 247 ? -2.902 10.367 15 1 98.56 247 ARG B C 1
ATOM 4529 O O . ARG B 1 247 ? -2.221 9.344 15.094 1 98.56 247 ARG B O 1
ATOM 4536 N N . GLN B 1 248 ? -3.303 10.875 13.82 1 98.88 248 GLN B N 1
ATOM 4537 C CA . GLN B 1 248 ? -2.797 10.359 12.555 1 98.88 248 GLN B CA 1
ATOM 4538 C C . GLN B 1 248 ? -2.209 11.477 11.695 1 98.88 248 GLN B C 1
ATOM 4540 O O . GLN B 1 248 ? -2.754 12.578 11.656 1 98.88 248 GLN B O 1
ATOM 4545 N N . LEU B 1 249 ? -1.071 11.195 11.102 1 98.88 249 LEU B N 1
ATOM 4546 C CA . LEU B 1 249 ? -0.33 12.125 10.25 1 98.88 249 LEU B CA 1
ATOM 4547 C C . LEU B 1 249 ? -0.132 11.547 8.852 1 98.88 249 LEU B C 1
ATOM 4549 O O . LEU B 1 249 ? 0.561 10.547 8.688 1 98.88 249 LEU B O 1
ATOM 4553 N N . LEU B 1 250 ? -0.824 12.125 7.84 1 98.81 250 LEU B N 1
ATOM 4554 C CA . LEU B 1 250 ? -0.758 11.695 6.449 1 98.81 250 LEU B CA 1
ATOM 4555 C C . LEU B 1 250 ? 0.035 12.695 5.609 1 98.81 250 LEU B C 1
ATOM 4557 O O . LEU B 1 250 ? -0.387 13.836 5.438 1 98.81 250 LEU B O 1
ATOM 4561 N N . ILE B 1 251 ? 1.173 12.25 5.031 1 98.31 251 ILE B N 1
ATOM 4562 C CA . ILE B 1 251 ? 2.061 13.203 4.379 1 98.31 251 ILE B CA 1
ATOM 4563 C C . ILE B 1 251 ? 2.447 12.688 2.996 1 98.31 251 ILE B C 1
ATOM 4565 O O . ILE B 1 251 ? 2.832 11.523 2.846 1 98.31 251 ILE B O 1
ATOM 4569 N N . GLU B 1 252 ? 2.312 13.523 2.021 1 97.81 252 GLU B N 1
ATOM 4570 C CA . GLU B 1 252 ? 3.064 13.266 0.795 1 97.81 252 GLU B CA 1
ATOM 4571 C C . GLU B 1 252 ? 4.457 13.891 0.861 1 97.81 252 GLU B C 1
ATOM 4573 O O . GLU B 1 252 ? 4.594 15.109 0.875 1 97.81 252 GLU B O 1
ATOM 4578 N N . PHE B 1 253 ? 5.461 13.07 0.901 1 97 253 PHE B N 1
ATOM 4579 C CA . PHE B 1 253 ? 6.84 13.539 0.869 1 97 253 PHE B CA 1
ATOM 4580 C C . PHE B 1 253 ? 7.324 13.703 -0.567 1 97 253 PHE B C 1
ATOM 4582 O O . PHE B 1 253 ? 7.285 12.75 -1.351 1 97 253 PHE B O 1
ATOM 4589 N N . HIS B 1 254 ? 7.73 14.93 -0.913 1 95.12 254 HIS B N 1
ATOM 4590 C CA . HIS B 1 254 ? 8.375 15.203 -2.191 1 95.12 254 HIS B CA 1
ATOM 4591 C C . HIS B 1 254 ? 9.891 15.078 -2.08 1 95.12 254 HIS B C 1
ATOM 4593 O O . HIS B 1 254 ? 10.586 16.078 -1.844 1 95.12 254 HIS B O 1
ATOM 4599 N N . VAL B 1 255 ? 10.297 13.875 -2.25 1 91.12 255 VAL B N 1
ATOM 4600 C CA . VAL B 1 255 ? 11.664 13.492 -1.9 1 91.12 255 VAL B CA 1
ATOM 4601 C C . VAL B 1 255 ? 12.656 14.297 -2.74 1 91.12 255 VAL B C 1
ATOM 4603 O O . VAL B 1 255 ? 12.555 14.328 -3.969 1 91.12 255 VAL B O 1
ATOM 4606 N N . THR B 1 256 ? 13.344 15.25 -2.021 1 75.31 256 THR B N 1
ATOM 4607 C CA . THR B 1 256 ? 14.539 15.906 -2.562 1 75.31 256 THR B CA 1
ATOM 4608 C C . THR B 1 256 ? 15.797 15.336 -1.92 1 75.31 256 THR B C 1
ATOM 4610 O O . THR B 1 256 ? 15.844 15.133 -0.705 1 75.31 256 THR B O 1
ATOM 4613 N N . PRO B 1 257 ? 16.562 14.586 -2.553 1 64.56 257 PRO B N 1
ATOM 4614 C CA . PRO B 1 257 ? 17.688 13.812 -2 1 64.56 257 PRO B CA 1
ATOM 4615 C C . PRO B 1 257 ? 18.594 14.648 -1.104 1 64.56 257 PRO B C 1
ATOM 4617 O O . PRO B 1 257 ? 18.891 15.805 -1.42 1 64.56 257 PRO B O 1
ATOM 4620 N N . GLY B 1 258 ? 18.641 14.195 0.418 1 75.69 258 GLY B N 1
ATOM 4621 C CA . GLY B 1 258 ? 19.734 14.664 1.259 1 75.69 258 GLY B CA 1
ATOM 4622 C C . GLY B 1 258 ? 19.609 14.211 2.701 1 75.69 258 GLY B C 1
ATOM 4623 O O . GLY B 1 258 ? 18.562 13.711 3.113 1 75.69 258 GLY B O 1
ATOM 4624 N N . ARG B 1 259 ? 20.578 14.297 3.455 1 85.81 259 ARG B N 1
ATOM 4625 C CA . ARG B 1 259 ? 20.688 13.883 4.848 1 85.81 259 ARG B CA 1
ATOM 4626 C C . ARG B 1 259 ? 19.688 14.641 5.723 1 85.81 259 ARG B C 1
ATOM 4628 O O . ARG B 1 259 ? 19.156 14.094 6.684 1 85.81 259 ARG B O 1
ATOM 4635 N N . LYS B 1 260 ? 19.453 15.836 5.363 1 89.88 260 LYS B N 1
ATOM 4636 C CA . LYS B 1 260 ? 18.547 16.656 6.141 1 89.88 260 LYS B CA 1
ATOM 4637 C C . LYS B 1 260 ? 17.141 16.062 6.148 1 89.88 260 LYS B C 1
ATOM 4639 O O . LYS B 1 260 ? 16.453 16.094 7.168 1 89.88 260 LYS B O 1
ATOM 4644 N N . ASP B 1 261 ? 16.75 15.445 5.09 1 92.94 261 ASP B N 1
ATOM 4645 C CA . ASP B 1 261 ? 15.414 14.867 4.973 1 92.94 261 ASP B CA 1
ATOM 4646 C C . ASP B 1 261 ? 15.281 13.609 5.832 1 92.94 261 ASP B C 1
ATOM 4648 O O . ASP B 1 261 ? 14.234 13.383 6.441 1 92.94 261 ASP B O 1
ATOM 4652 N N . VAL B 1 262 ? 16.328 12.883 5.949 1 96.19 262 VAL B N 1
ATOM 4653 C CA . VAL B 1 262 ? 16.328 11.688 6.777 1 96.19 262 VAL B CA 1
ATOM 4654 C C . VAL B 1 262 ? 16.156 12.07 8.242 1 96.19 262 VAL B C 1
ATOM 4656 O O . VAL B 1 262 ? 15.43 11.398 8.984 1 96.19 262 VAL B O 1
ATOM 4659 N N . LYS B 1 263 ? 16.781 13.156 8.617 1 96.06 263 LYS B N 1
ATOM 4660 C CA . LYS B 1 263 ? 16.688 13.617 10 1 96.06 263 LYS B CA 1
ATOM 4661 C C . LYS B 1 263 ? 15.258 14.023 10.344 1 96.06 263 LYS B C 1
ATOM 4663 O O . LYS B 1 263 ? 14.812 13.844 11.477 1 96.06 263 LYS B O 1
ATOM 4668 N N . ILE B 1 264 ? 14.594 14.531 9.414 1 95.88 264 ILE B N 1
ATOM 4669 C CA . ILE B 1 264 ? 13.227 14.977 9.633 1 95.88 264 ILE B CA 1
ATOM 4670 C C . ILE B 1 264 ? 12.312 13.766 9.844 1 95.88 264 ILE B C 1
ATOM 4672 O O . ILE B 1 264 ? 11.516 13.742 10.781 1 95.88 264 ILE B O 1
ATOM 4676 N N . VAL B 1 265 ? 12.445 12.734 9.008 1 96.75 265 VAL B N 1
ATOM 4677 C CA . VAL B 1 265 ? 11.586 11.562 9.156 1 96.75 265 VAL B CA 1
ATOM 4678 C C . VAL B 1 265 ? 11.961 10.812 10.43 1 96.75 265 VAL B C 1
ATOM 4680 O O . VAL B 1 265 ? 11.102 10.227 11.086 1 96.75 265 VAL B O 1
ATOM 4683 N N . GLN B 1 266 ? 13.234 10.906 10.773 1 97.5 266 GLN B N 1
ATOM 4684 C CA . GLN B 1 266 ? 13.664 10.336 12.047 1 97.5 266 GLN B CA 1
ATOM 4685 C C . GLN B 1 266 ? 12.992 11.055 13.219 1 97.5 266 GLN B C 1
ATOM 4687 O O . GLN B 1 266 ? 12.562 10.406 14.18 1 97.5 266 GLN B O 1
ATOM 4692 N N . ALA B 1 267 ? 12.938 12.344 13.164 1 97.5 267 ALA B N 1
ATOM 4693 C CA . ALA B 1 267 ? 12.32 13.133 14.234 1 97.5 267 ALA B CA 1
ATOM 4694 C C . ALA B 1 267 ? 10.852 12.773 14.391 1 97.5 267 ALA B C 1
ATOM 4696 O O . ALA B 1 267 ? 10.336 12.703 15.516 1 97.5 267 ALA B O 1
ATOM 4697 N N . ILE B 1 268 ? 10.164 12.531 13.297 1 97.62 268 ILE B N 1
ATOM 4698 C CA . ILE B 1 268 ? 8.766 12.109 13.328 1 97.62 268 ILE B CA 1
ATOM 4699 C C . ILE B 1 268 ? 8.648 10.766 14.047 1 97.62 268 ILE B C 1
ATOM 4701 O O . ILE B 1 268 ? 7.785 10.586 14.906 1 97.62 268 ILE B O 1
ATOM 4705 N N . GLU B 1 269 ? 9.516 9.914 13.672 1 97.75 269 GLU B N 1
ATOM 4706 C CA . GLU B 1 269 ? 9.547 8.602 14.312 1 97.75 269 GLU B CA 1
ATOM 4707 C C . GLU B 1 269 ? 9.812 8.727 15.812 1 97.75 269 GLU B C 1
ATOM 4709 O O . GLU B 1 269 ? 9.18 8.039 16.625 1 97.75 269 GLU B O 1
ATOM 4714 N N . ARG B 1 270 ? 10.672 9.602 16.219 1 97.69 270 ARG B N 1
ATOM 4715 C CA . ARG B 1 270 ? 11.047 9.789 17.609 1 97.69 270 ARG B CA 1
ATOM 4716 C C . ARG B 1 270 ? 9.883 10.344 18.422 1 97.69 270 ARG B C 1
ATOM 4718 O O . ARG B 1 270 ? 9.828 10.164 19.641 1 97.69 270 ARG B O 1
ATOM 4725 N N . LEU B 1 271 ? 8.977 10.984 17.812 1 97.88 271 LEU B N 1
ATOM 4726 C CA . LEU B 1 271 ? 7.789 11.492 18.484 1 97.88 271 LEU B CA 1
ATOM 4727 C C . LEU B 1 271 ? 6.797 10.367 18.75 1 97.88 271 LEU B C 1
ATOM 4729 O O . LEU B 1 271 ? 5.797 10.562 19.453 1 97.88 271 LEU B O 1
ATOM 4733 N N . GLY B 1 272 ? 7.023 9.195 18.125 1 97.25 272 GLY B N 1
ATOM 4734 C CA . GLY B 1 272 ? 6.172 8.047 18.375 1 97.25 272 GLY B CA 1
ATOM 4735 C C . GLY B 1 272 ? 5.312 7.664 17.188 1 97.25 272 GLY B C 1
ATOM 4736 O O . GLY B 1 272 ? 4.59 6.664 17.234 1 97.25 272 GLY B O 1
ATOM 4737 N N . PHE B 1 273 ? 5.414 8.414 16.094 1 98.31 273 PHE B N 1
ATOM 4738 C CA . PHE B 1 273 ? 4.648 8.094 14.906 1 98.31 273 PHE B CA 1
ATOM 4739 C C . PHE B 1 273 ? 5.215 6.859 14.211 1 98.31 273 PHE B C 1
ATOM 4741 O O . PHE B 1 273 ? 6.434 6.703 14.109 1 98.31 273 PHE B O 1
ATOM 4748 N N . LYS B 1 274 ? 4.305 5.984 13.773 1 98.25 274 LYS B N 1
ATOM 4749 C CA . LYS B 1 274 ? 4.668 4.773 13.039 1 98.25 274 LYS B CA 1
ATOM 4750 C C . LYS B 1 274 ? 3.916 4.688 11.711 1 98.25 274 LYS B C 1
ATOM 4752 O O . LYS B 1 274 ? 2.73 5.016 11.641 1 98.25 274 LYS B O 1
ATOM 4757 N N . LYS B 1 275 ? 4.594 4.285 10.656 1 98.62 275 LYS B N 1
ATOM 4758 C CA . LYS B 1 275 ? 4.016 4.191 9.32 1 98.62 275 LYS B CA 1
ATOM 4759 C C . LYS B 1 275 ? 3.152 2.943 9.18 1 98.62 275 LYS B C 1
ATOM 4761 O O . LYS B 1 275 ? 3.621 1.827 9.422 1 98.62 275 LYS B O 1
ATOM 4766 N N . PHE B 1 276 ? 1.886 3.104 8.781 1 98.44 276 PHE B N 1
ATOM 4767 C CA . PHE B 1 276 ? 1.044 1.919 8.656 1 98.44 276 PHE B CA 1
ATOM 4768 C C . PHE B 1 276 ? 0.681 1.656 7.203 1 98.44 276 PHE B C 1
ATOM 4770 O O . PHE B 1 276 ? 0.194 0.575 6.863 1 98.44 276 PHE B O 1
ATOM 4777 N N . TYR B 1 277 ? 0.979 2.627 6.367 1 97.94 277 TYR B N 1
ATOM 4778 C CA . TYR B 1 277 ? 0.737 2.432 4.941 1 97.94 277 TYR B CA 1
ATOM 4779 C C . TYR B 1 277 ? 1.527 3.434 4.113 1 97.94 277 TYR B C 1
ATOM 4781 O O . TYR B 1 277 ? 1.754 4.566 4.547 1 97.94 277 TYR B O 1
ATOM 4789 N N . VAL B 1 278 ? 1.914 3.027 2.955 1 96.88 278 VAL B N 1
ATOM 4790 C CA . VAL B 1 278 ? 2.568 3.918 2.004 1 96.88 278 VAL B CA 1
ATOM 4791 C C . VAL B 1 278 ? 1.989 3.699 0.608 1 96.88 278 VAL B C 1
ATOM 4793 O O . VAL B 1 278 ? 1.866 2.559 0.152 1 96.88 278 VAL B O 1
ATOM 4796 N N . HIS B 1 279 ? 1.608 4.75 0.043 1 94.56 279 HIS B N 1
ATOM 4797 C CA . HIS B 1 279 ? 1.21 4.766 -1.36 1 94.56 279 HIS B CA 1
ATOM 4798 C C . HIS B 1 279 ? 2.26 5.461 -2.223 1 94.56 279 HIS B C 1
ATOM 4800 O O . HIS B 1 279 ? 2.607 6.617 -1.978 1 94.56 279 HIS B O 1
ATOM 4806 N N . LYS B 1 280 ? 2.771 4.73 -3.188 1 93.62 280 LYS B N 1
ATOM 4807 C CA . LYS B 1 280 ? 3.713 5.316 -4.137 1 93.62 280 LYS B CA 1
ATOM 4808 C C . LYS B 1 280 ? 2.979 6.023 -5.273 1 93.62 280 LYS B C 1
ATOM 4810 O O . LYS B 1 280 ? 2.311 5.379 -6.086 1 93.62 280 LYS B O 1
ATOM 4815 N N . ASN B 1 281 ? 3.09 7.324 -5.316 1 91.75 281 ASN B N 1
ATOM 4816 C CA . ASN B 1 281 ? 2.451 8.062 -6.398 1 91.75 281 ASN B CA 1
ATOM 4817 C C . ASN B 1 281 ? 3.193 7.879 -7.719 1 91.75 281 ASN B C 1
ATOM 4819 O O . ASN B 1 281 ? 4.32 8.352 -7.871 1 91.75 281 ASN B O 1
ATOM 4823 N N . PHE B 1 282 ? 2.609 7.27 -8.68 1 87.81 282 PHE B N 1
ATOM 4824 C CA . PHE B 1 282 ? 3.277 6.898 -9.922 1 87.81 282 PHE B CA 1
ATOM 4825 C C . PHE B 1 282 ? 3.471 8.117 -10.82 1 87.81 282 PHE B C 1
ATOM 4827 O O . PHE B 1 282 ? 4.223 8.062 -11.789 1 87.81 282 PHE B O 1
ATOM 4834 N N . HIS B 1 283 ? 2.848 9.219 -10.477 1 87.06 283 HIS B N 1
ATOM 4835 C CA . HIS B 1 283 ? 2.979 10.422 -11.281 1 87.06 283 HIS B CA 1
ATOM 4836 C C . HIS B 1 283 ? 4.336 11.086 -11.078 1 87.06 283 HIS B C 1
ATOM 4838 O O . HIS B 1 283 ? 4.742 11.938 -11.859 1 87.06 283 HIS B O 1
ATOM 4844 N N . CYS B 1 284 ? 5.055 10.602 -10 1 92.06 284 CYS B N 1
ATOM 4845 C CA . CYS B 1 284 ? 6.375 11.133 -9.695 1 92.06 284 CYS B CA 1
ATOM 4846 C C . CYS B 1 284 ? 7.457 10.078 -9.93 1 92.06 284 CYS B C 1
ATOM 4848 O O . CYS B 1 284 ? 8.391 9.953 -9.133 1 92.06 284 CYS B O 1
ATOM 4850 N N . ARG B 1 285 ? 7.266 9.336 -10.922 1 90.38 285 ARG B N 1
ATOM 4851 C CA . ARG B 1 285 ? 8.227 8.281 -11.203 1 90.38 285 ARG B CA 1
ATOM 4852 C C . ARG B 1 285 ? 9.641 8.852 -11.344 1 90.38 285 ARG B C 1
ATOM 4854 O O . ARG B 1 285 ? 9.836 9.898 -11.953 1 90.38 285 ARG B O 1
ATOM 4861 N N . ARG B 1 286 ? 10.633 8.102 -10.789 1 90.12 286 ARG B N 1
ATOM 4862 C CA . ARG B 1 286 ? 12.008 8.578 -10.758 1 90.12 286 ARG B CA 1
ATOM 4863 C C . ARG B 1 286 ? 12.992 7.41 -10.773 1 90.12 286 ARG B C 1
ATOM 4865 O O . ARG B 1 286 ? 12.766 6.395 -10.109 1 90.12 286 ARG B O 1
ATOM 4872 N N . ARG B 1 287 ? 14 7.578 -11.555 1 91.38 287 ARG B N 1
ATOM 4873 C CA . ARG B 1 287 ? 15.156 6.695 -11.414 1 91.38 287 ARG B CA 1
ATOM 4874 C C . ARG B 1 287 ? 16.172 7.277 -10.438 1 91.38 287 ARG B C 1
ATOM 4876 O O . ARG B 1 287 ? 16.734 8.344 -10.688 1 91.38 287 ARG B O 1
ATOM 4883 N N . GLN B 1 288 ? 16.344 6.602 -9.344 1 90.25 288 GLN B N 1
ATOM 4884 C CA . GLN B 1 288 ? 17.312 7.031 -8.344 1 90.25 288 GLN B CA 1
ATOM 4885 C C . GLN B 1 288 ? 18.625 6.254 -8.477 1 90.25 288 GLN B C 1
ATOM 4887 O O . GLN B 1 288 ? 18.625 5.023 -8.461 1 90.25 288 GLN B O 1
ATOM 4892 N N . VAL B 1 289 ? 19.688 7.02 -8.562 1 89.12 289 VAL B N 1
ATOM 4893 C CA . VAL B 1 289 ? 21 6.398 -8.664 1 89.12 289 VAL B CA 1
ATOM 4894 C C . VAL B 1 289 ? 21.25 5.512 -7.445 1 89.12 289 VAL B C 1
ATOM 4896 O O . VAL B 1 289 ? 21.016 5.93 -6.309 1 89.12 289 VAL B O 1
ATOM 4899 N N . GLY B 1 290 ? 21.703 4.262 -7.715 1 90.5 290 GLY B N 1
ATOM 4900 C CA . GLY B 1 290 ? 22.031 3.326 -6.652 1 90.5 290 GLY B CA 1
ATOM 4901 C C . GLY B 1 290 ? 20.859 2.455 -6.242 1 90.5 290 GLY B C 1
ATOM 4902 O O . GLY B 1 290 ? 21.031 1.431 -5.582 1 90.5 290 GLY B O 1
ATOM 4903 N N . PHE B 1 291 ? 19.719 2.896 -6.598 1 93.94 291 PHE B N 1
ATOM 4904 C CA . PHE B 1 291 ? 18.547 2.053 -6.328 1 93.94 291 PHE B CA 1
ATOM 4905 C C . PHE B 1 291 ? 18.266 1.129 -7.504 1 93.94 291 PHE B C 1
ATOM 4907 O O . PHE B 1 291 ? 18.219 1.574 -8.656 1 93.94 291 PHE B O 1
ATOM 4914 N N . PRO B 1 292 ? 18.078 -0.116 -7.258 1 95.38 292 PRO B N 1
ATOM 4915 C CA . PRO B 1 292 ? 18.094 -1.104 -8.336 1 95.38 292 PRO B CA 1
ATOM 4916 C C . PRO B 1 292 ? 16.875 -0.995 -9.258 1 95.38 292 PRO B C 1
ATOM 4918 O O . PRO B 1 292 ? 16.922 -1.438 -10.406 1 95.38 292 PRO B O 1
ATOM 4921 N N . VAL B 1 293 ? 15.781 -0.453 -8.75 1 95.69 293 VAL B N 1
ATOM 4922 C CA . VAL B 1 293 ? 14.547 -0.365 -9.516 1 95.69 293 VAL B CA 1
ATOM 4923 C C . VAL B 1 293 ? 14.016 1.065 -9.484 1 95.69 293 VAL B C 1
ATOM 4925 O O . VAL B 1 293 ? 14.453 1.878 -8.664 1 95.69 293 VAL B O 1
ATOM 4928 N N . PHE B 1 294 ? 13.102 1.371 -10.414 1 93.81 294 PHE B N 1
ATOM 4929 C CA . PHE B 1 294 ? 12.484 2.691 -10.438 1 93.81 294 PHE B CA 1
ATOM 4930 C C . PHE B 1 294 ? 11.766 2.979 -9.125 1 93.81 294 PHE B C 1
ATOM 4932 O O . PHE B 1 294 ? 11.188 2.074 -8.516 1 93.81 294 PHE B O 1
ATOM 4939 N N . ARG B 1 295 ? 11.82 4.211 -8.766 1 93.38 295 ARG B N 1
ATOM 4940 C CA . ARG B 1 295 ? 11.148 4.711 -7.57 1 93.38 295 ARG B CA 1
ATOM 4941 C C . ARG B 1 295 ? 10.227 5.879 -7.91 1 93.38 295 ARG B C 1
ATOM 4943 O O . ARG B 1 295 ? 9.984 6.16 -9.086 1 93.38 295 ARG B O 1
ATOM 4950 N N . THR B 1 296 ? 9.594 6.344 -6.895 1 94 296 THR B N 1
ATOM 4951 C CA . THR B 1 296 ? 8.883 7.609 -7 1 94 296 THR B CA 1
ATOM 4952 C C . THR B 1 296 ? 9.555 8.688 -6.16 1 94 296 THR B C 1
ATOM 4954 O O . THR B 1 296 ? 10.242 8.383 -5.18 1 94 296 THR B O 1
ATOM 4957 N N . SER B 1 297 ? 9.344 9.93 -6.59 1 93.12 297 SER B N 1
ATOM 4958 C CA . SER B 1 297 ? 9.789 11.039 -5.762 1 93.12 297 SER B CA 1
ATOM 4959 C C . SER B 1 297 ? 8.672 11.547 -4.863 1 93.12 297 SER B C 1
ATOM 4961 O O . SER B 1 297 ? 8.867 12.484 -4.086 1 93.12 297 SER B O 1
ATOM 4963 N N . CYS B 1 298 ? 7.508 10.922 -4.945 1 95.56 298 CYS B N 1
ATOM 4964 C CA . CYS B 1 298 ? 6.371 11.289 -4.113 1 95.56 298 CYS B CA 1
ATOM 4965 C C . CYS B 1 298 ? 5.832 10.078 -3.359 1 95.56 298 CYS B C 1
ATOM 4967 O O . CYS B 1 298 ? 5.203 9.203 -3.953 1 95.56 298 CYS B O 1
ATOM 4969 N N . TYR B 1 299 ? 6.098 10.008 -2.064 1 96.12 299 TYR B N 1
ATOM 4970 C CA . TYR B 1 299 ? 5.57 8.969 -1.188 1 96.12 299 TYR B CA 1
ATOM 4971 C C . TYR B 1 299 ? 4.453 9.508 -0.306 1 96.12 299 TYR B C 1
ATOM 4973 O O . TYR B 1 299 ? 4.652 10.477 0.431 1 96.12 299 TYR B O 1
ATOM 4981 N N . GLU B 1 300 ? 3.273 8.945 -0.458 1 97.44 300 GLU B N 1
ATOM 4982 C CA . GLU B 1 300 ? 2.209 9.219 0.502 1 97.44 300 GLU B CA 1
ATOM 4983 C C . GLU B 1 300 ? 2.285 8.273 1.696 1 97.44 300 GLU B C 1
ATOM 4985 O O . GLU B 1 300 ? 1.918 7.102 1.591 1 97.44 300 GLU B O 1
ATOM 4990 N N . VAL B 1 301 ? 2.754 8.836 2.775 1 98.25 301 VAL B N 1
ATOM 4991 C CA . VAL B 1 301 ? 3.049 8.016 3.949 1 98.25 301 VAL B CA 1
ATOM 4992 C C . VAL B 1 301 ? 2.014 8.289 5.039 1 98.25 301 VAL B C 1
ATOM 4994 O O . VAL B 1 301 ? 1.77 9.445 5.398 1 98.25 301 VAL B O 1
ATOM 4997 N N . MET B 1 302 ? 1.402 7.215 5.531 1 98.81 302 MET B N 1
ATOM 4998 C CA . MET B 1 302 ? 0.385 7.301 6.574 1 98.81 302 MET B CA 1
ATOM 4999 C C . MET B 1 302 ? 0.957 6.887 7.926 1 98.81 302 MET B C 1
ATOM 5001 O O . MET B 1 302 ? 1.409 5.754 8.094 1 98.81 302 MET B O 1
ATOM 5005 N N . TYR B 1 303 ? 0.922 7.859 8.852 1 98.75 303 TYR B N 1
ATOM 5006 C CA . TYR B 1 303 ? 1.417 7.629 10.203 1 98.75 303 TYR B CA 1
ATOM 5007 C C . TYR B 1 303 ? 0.267 7.555 11.203 1 98.75 303 TYR B C 1
ATOM 5009 O O . TYR B 1 303 ? -0.769 8.195 11.016 1 98.75 303 TYR B O 1
ATOM 5017 N N . MET B 1 304 ? 0.531 6.734 12.258 1 98.31 304 MET B N 1
ATOM 5018 C CA . MET B 1 304 ? -0.345 6.785 13.43 1 98.31 304 MET B CA 1
ATOM 5019 C C . MET B 1 304 ? 0.467 6.762 14.719 1 98.31 304 MET B C 1
ATOM 5021 O O . MET B 1 304 ? 1.618 6.32 14.727 1 98.31 304 MET B O 1
#